Protein AF-0000000070210789 (afdb_homodimer)

Secondary structure (DSSP, 8-state):
------------------------B--PPPPHHHHHHHHHHHHHHHHHHHHHHTTTTTSTTSTT-GGGHHHHHHTTTBGGGSHHHHHTT-HHHHHHHHHHHHHHHHHHHHHHHHHHHHHS--S------PPPBHHHHHHHHHHHHHHHHHHHHHHHHHHHHT-B-TT--HHHHHHHHHHHHHHHHHHHHHHHHHHHHHHHHHHHHHHTS-------------/------------------------B--PPPPHHHHHHHHHHHHHHHHHHHHHHTTTTTSTTSTT-GGGHHHHHHTTTBGGGSHHHHHTT-HHHHHHHHHHHHHHHHHHHHHHHHHHHHHS--S------PPPBHHHHHHHHHHHHHHHHHHHHHHHHHHHHT-B-TT--HHHHHHHHHHHHHHHHHHHHHHHHHHHHHHHHHHHHHHTS---PPP-------

Structure (mmCIF, N/CA/C/O backbone):
data_AF-0000000070210789-model_v1
#
loop_
_entity.id
_entity.type
_entity.pdbx_description
1 polymer 'Uncharacterized protein'
#
loop_
_atom_site.group_PDB
_atom_site.id
_atom_site.type_symbol
_atom_site.label_atom_id
_atom_site.label_alt_id
_atom_site.label_comp_id
_atom_site.label_asym_id
_atom_site.label_entity_id
_atom_site.label_seq_id
_atom_site.pdbx_PDB_ins_code
_atom_site.Cartn_x
_atom_site.Cartn_y
_atom_site.Cartn_z
_atom_site.occupancy
_atom_site.B_iso_or_equiv
_atom_site.auth_seq_id
_atom_site.auth_comp_id
_atom_site.auth_asym_id
_atom_site.auth_atom_id
_atom_site.pdbx_PDB_model_num
ATOM 1 N N . MET A 1 1 ? -16.031 34.688 78.125 1 26.28 1 MET A N 1
ATOM 2 C CA . MET A 1 1 ? -16.797 34.406 76.938 1 26.28 1 MET A CA 1
ATOM 3 C C . MET A 1 1 ? -16.078 34.938 75.688 1 26.28 1 MET A C 1
ATOM 5 O O . MET A 1 1 ? -16.172 36.125 75.375 1 26.28 1 MET A O 1
ATOM 9 N N . SER A 1 2 ? -14.766 34.562 75.5 1 30.11 2 SER A N 1
ATOM 10 C CA . SER A 1 2 ? -13.828 35 74.438 1 30.11 2 SER A CA 1
ATOM 11 C C . SER A 1 2 ? -14.289 34.531 73.062 1 30.11 2 SER A C 1
ATOM 13 O O . SER A 1 2 ? -14.547 33.375 72.812 1 30.11 2 SER A O 1
ATOM 15 N N . ILE A 1 3 ? -15.039 35.406 72.375 1 31.52 3 ILE A N 1
ATOM 16 C CA . ILE A 1 3 ? -15.633 35.25 71.062 1 31.52 3 ILE A CA 1
ATOM 17 C C . ILE A 1 3 ? -14.539 35 70 1 31.52 3 ILE A C 1
ATOM 19 O O . ILE A 1 3 ? -13.648 35.844 69.812 1 31.52 3 ILE A O 1
ATOM 23 N N . CYS A 1 4 ? -14.055 33.75 69.812 1 31.08 4 CYS A N 1
ATOM 24 C CA . CYS A 1 4 ? -13.094 33.312 68.812 1 31.08 4 CYS A CA 1
ATOM 25 C C . CYS A 1 4 ? -13.57 33.656 67.375 1 31.08 4 CYS A C 1
ATOM 27 O O . CYS A 1 4 ? -14.656 33.25 67 1 31.08 4 CYS A O 1
ATOM 29 N N . ARG A 1 5 ? -13.281 34.906 66.875 1 30.78 5 ARG A N 1
ATOM 30 C CA . ARG A 1 5 ? -13.562 35.344 65.5 1 30.78 5 ARG A CA 1
ATOM 31 C C . ARG A 1 5 ? -12.938 34.406 64.5 1 30.78 5 ARG A C 1
ATOM 33 O O . ARG A 1 5 ? -11.711 34.219 64.5 1 30.78 5 ARG A O 1
ATOM 40 N N . THR A 1 6 ? -13.539 33.219 64.25 1 33.66 6 THR A N 1
ATOM 41 C CA . THR A 1 6 ? -13.094 32.281 63.219 1 33.66 6 THR A CA 1
ATOM 42 C C . THR A 1 6 ? -12.961 33.031 61.875 1 33.66 6 THR A C 1
ATOM 44 O O . THR A 1 6 ? -13.906 33.656 61.438 1 33.66 6 THR A O 1
ATOM 47 N N . THR A 1 7 ? -11.781 33.5 61.562 1 35.62 7 THR A N 1
ATOM 48 C CA . THR A 1 7 ? -11.469 34.125 60.281 1 35.62 7 THR A CA 1
ATOM 49 C C . THR A 1 7 ? -11.781 33.156 59.1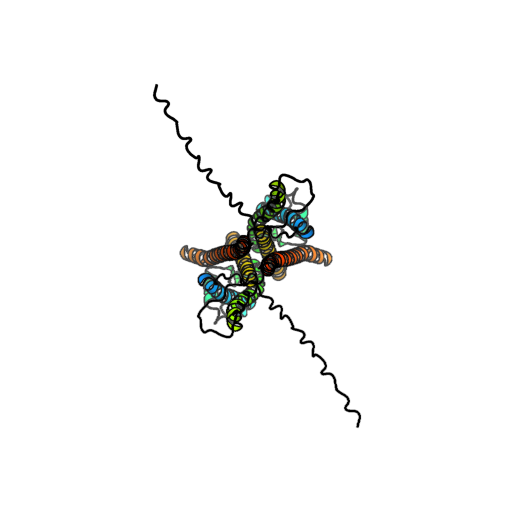25 1 35.62 7 THR A C 1
ATOM 51 O O . THR A 1 7 ? -11.43 31.984 59.188 1 35.62 7 THR A O 1
ATOM 54 N N . PRO A 1 8 ? -12.82 33.438 58.281 1 37.56 8 PRO A N 1
ATOM 55 C CA . PRO A 1 8 ? -13.234 32.594 57.156 1 37.56 8 PRO A CA 1
ATOM 56 C C . PRO A 1 8 ? -12.078 32.25 56.219 1 37.56 8 PRO A C 1
ATOM 58 O O . PRO A 1 8 ? -11.18 33.094 56.031 1 37.56 8 PRO A O 1
ATOM 61 N N . SER A 1 9 ? -11.57 31.016 56.25 1 36.25 9 SER A N 1
ATOM 62 C CA . SER A 1 9 ? -10.586 30.438 55.312 1 36.25 9 SER A CA 1
ATOM 63 C C . SER A 1 9 ? -10.945 30.75 53.875 1 36.25 9 SER A C 1
ATOM 65 O O . SER A 1 9 ? -12.102 30.594 53.469 1 36.25 9 SER A O 1
ATOM 67 N N . THR A 1 10 ? -10.297 31.719 53.281 1 35.22 10 THR A N 1
ATOM 68 C CA . THR A 1 10 ? -10.383 32.062 51.875 1 35.22 10 THR A CA 1
ATOM 69 C C . THR A 1 10 ? -10.172 30.828 51 1 35.22 10 THR A C 1
ATOM 71 O O . THR A 1 10 ? -9.109 30.203 51.031 1 35.22 10 THR A O 1
ATOM 74 N N . GLU A 1 11 ? -11.227 30 50.781 1 38.28 11 GLU A N 1
ATOM 75 C CA . GLU A 1 11 ? -11.188 28.938 49.781 1 38.28 11 GLU A CA 1
ATOM 76 C C . GLU A 1 11 ? -10.609 29.438 48.469 1 38.28 11 GLU A C 1
ATOM 78 O O . GLU A 1 11 ? -11.117 30.391 47.875 1 38.28 11 GLU A O 1
ATOM 83 N N . SER A 1 12 ? -9.305 29.297 48.281 1 35.22 12 SER A N 1
ATOM 84 C CA . SER A 1 12 ? -8.656 29.5 47 1 35.22 12 SER A CA 1
ATOM 85 C C . SER A 1 12 ? -9.359 28.719 45.906 1 35.22 12 SER A C 1
ATOM 87 O O . SER A 1 12 ? -9.453 27.5 45.969 1 35.22 12 SER A O 1
ATOM 89 N N . LYS A 1 13 ? -10.469 29.266 45.344 1 36.53 13 LYS A N 1
ATOM 90 C CA . LYS A 1 13 ? -11 28.688 44.125 1 36.53 13 LYS A CA 1
ATOM 91 C C . LYS A 1 13 ? -9.898 28.469 43.094 1 36.53 13 LYS A C 1
ATOM 93 O O . LYS A 1 13 ? -9.25 29.438 42.656 1 36.53 13 LYS A O 1
ATOM 98 N N . THR A 1 14 ? -9.18 27.328 43.25 1 36.38 14 THR A N 1
ATOM 99 C CA . THR A 1 14 ? -8.352 26.891 42.125 1 36.38 14 THR A CA 1
ATOM 100 C C . THR A 1 14 ? -9.164 26.859 40.844 1 36.38 14 THR A C 1
ATOM 102 O O . THR A 1 14 ? -10.148 26.125 40.75 1 36.38 14 THR A O 1
ATOM 105 N N . PHE A 1 15 ? -9.242 27.953 40.125 1 31.5 15 PHE A N 1
ATOM 106 C CA . PHE A 1 15 ? -9.758 27.938 38.75 1 31.5 15 PHE A CA 1
ATOM 107 C C . PHE A 1 15 ? -9.055 26.859 37.938 1 31.5 15 PHE A C 1
ATOM 109 O O . PHE A 1 15 ? -7.844 26.922 37.719 1 31.5 15 PHE A O 1
ATOM 116 N N . THR A 1 16 ? -9.562 25.656 38.062 1 32.69 16 THR A N 1
ATOM 117 C CA . THR A 1 16 ? -9.141 24.656 37.094 1 32.69 16 THR A CA 1
ATOM 118 C C . THR A 1 16 ? -9.289 25.188 35.688 1 32.69 16 THR A C 1
ATOM 120 O O . THR A 1 16 ? -10.398 25.516 35.25 1 32.69 16 THR A O 1
ATOM 123 N N . THR A 1 17 ? -8.336 25.906 35.188 1 32.84 17 THR A N 1
ATOM 124 C CA . THR A 1 17 ? -8.258 26.188 33.75 1 32.84 17 THR A CA 1
ATOM 125 C C . THR A 1 17 ? -8.414 24.906 32.938 1 32.84 17 THR A C 1
ATOM 127 O O . THR A 1 17 ? -7.59 24 33.031 1 32.84 17 THR A O 1
ATOM 130 N N . CYS A 1 18 ? -9.641 24.453 32.844 1 30.42 18 CYS A N 1
ATOM 131 C CA . CYS A 1 18 ? -9.852 23.406 31.828 1 30.42 18 CYS A CA 1
ATOM 132 C C . CYS A 1 18 ? -9.211 23.797 30.5 1 30.42 18 CYS A C 1
ATOM 134 O O . CYS A 1 18 ? -9.609 24.797 29.891 1 30.42 18 CYS A O 1
ATOM 136 N N . SER A 1 19 ? -7.922 23.656 30.391 1 32.22 19 SER A N 1
ATOM 137 C CA . SER A 1 19 ? -7.344 23.703 29.047 1 32.22 19 SER A CA 1
ATOM 138 C C . SER A 1 19 ? -8.109 22.812 28.094 1 32.22 19 SER A C 1
ATOM 140 O O . SER A 1 19 ? -8.031 21.578 28.172 1 32.22 19 SER A O 1
ATOM 142 N N . SER A 1 20 ? -9.406 23.047 27.859 1 31.5 20 SER A N 1
ATOM 143 C CA . SER A 1 20 ? -10.047 22.359 26.75 1 31.5 20 SER A CA 1
ATOM 144 C C . SER A 1 20 ? -9.094 22.234 25.562 1 31.5 20 SER A C 1
ATOM 146 O O . SER A 1 20 ? -8.523 23.219 25.109 1 31.5 20 SER A O 1
ATOM 148 N N . SER A 1 21 ? -8.352 21.156 25.469 1 35.38 21 SER A N 1
ATOM 149 C CA . SER A 1 21 ? -7.621 20.766 24.266 1 35.38 21 SER A CA 1
ATOM 150 C C . SER A 1 21 ? -8.398 21.125 23.016 1 35.38 21 SER A C 1
ATOM 152 O O . SER A 1 21 ? -9.438 20.516 22.719 1 35.38 21 SER A O 1
ATOM 154 N N . LEU A 1 22 ? -8.625 22.344 22.734 1 32.62 22 LEU A N 1
ATOM 155 C CA . LEU A 1 22 ? -9.219 22.75 21.469 1 32.62 22 LEU A CA 1
ATOM 156 C C . LEU A 1 22 ? -8.516 22.078 20.297 1 32.62 22 LEU A C 1
ATOM 158 O O . LEU A 1 22 ? -7.371 22.422 19.969 1 32.62 22 LEU A O 1
ATOM 162 N N . THR A 1 23 ? -8.664 20.781 20.125 1 39.5 23 THR A N 1
ATOM 163 C CA . THR A 1 23 ? -8.352 20.109 18.875 1 39.5 23 THR A CA 1
ATOM 164 C C . THR A 1 23 ? -8.672 21 17.672 1 39.5 23 THR A C 1
ATOM 166 O O . THR A 1 23 ? -9.781 21.516 17.562 1 39.5 23 THR A O 1
ATOM 169 N N . MET A 1 24 ? -7.715 21.859 17.328 1 41.59 24 MET A N 1
ATOM 170 C CA . MET A 1 24 ? -7.91 22.672 16.141 1 41.59 24 MET A CA 1
ATOM 171 C C . MET A 1 24 ? -8.609 21.859 15.047 1 41.59 24 MET A C 1
ATOM 173 O O . MET A 1 24 ? -8.109 20.828 14.617 1 41.59 24 MET A O 1
ATOM 177 N N . VAL A 1 25 ? -9.93 21.781 15.031 1 46.84 25 VAL A N 1
ATOM 178 C CA . VAL A 1 25 ? -10.867 21.297 14.031 1 46.84 25 VAL A CA 1
ATOM 179 C C . VAL A 1 25 ? -10.664 22.047 12.719 1 46.84 25 VAL A C 1
ATOM 181 O O . VAL A 1 25 ? -10.742 23.281 12.68 1 46.84 25 VAL A O 1
ATOM 184 N N . LEU A 1 26 ? -9.57 21.625 11.891 1 53.78 26 LEU A N 1
ATOM 185 C CA . LEU A 1 26 ? -9.617 22.125 10.516 1 53.78 26 LEU A CA 1
ATOM 186 C C . LEU A 1 26 ? -11.055 22.125 9.992 1 53.78 26 LEU A C 1
ATOM 188 O O . LEU A 1 26 ? -11.766 21.125 10.094 1 53.78 26 LEU A O 1
ATOM 192 N N . THR A 1 27 ? -11.656 23.203 10.062 1 54.81 27 THR A N 1
ATOM 193 C CA . THR A 1 27 ? -13.055 23.359 9.695 1 54.81 27 THR A CA 1
ATOM 194 C C . THR A 1 27 ? -13.266 23 8.227 1 54.81 27 THR A C 1
ATOM 196 O O . THR A 1 27 ? -13.211 23.859 7.352 1 54.81 27 THR A O 1
ATOM 199 N N . HIS A 1 28 ? -12.781 21.875 7.789 1 64.12 28 HIS A N 1
ATOM 200 C CA . HIS A 1 28 ? -13.203 21.453 6.461 1 64.12 28 HIS A CA 1
ATOM 201 C C . HIS A 1 28 ? -14.312 20.406 6.547 1 64.12 28 HIS A C 1
ATOM 203 O O . HIS A 1 28 ? -14.227 19.469 7.355 1 64.12 28 HIS A O 1
ATOM 209 N N . ASP A 1 29 ? -15.391 20.766 5.961 1 67.38 29 ASP A N 1
ATOM 210 C CA . ASP A 1 29 ? -16.484 19.812 5.875 1 67.38 29 ASP A CA 1
ATOM 211 C C . ASP A 1 29 ? -16.078 18.562 5.094 1 67.38 29 ASP A C 1
ATOM 213 O O . ASP A 1 29 ? -15.461 18.656 4.035 1 67.38 29 ASP A O 1
ATOM 217 N N . PRO A 1 30 ? -16.375 17.484 5.781 1 76.5 30 PRO A N 1
ATOM 218 C CA . PRO A 1 30 ? -16.109 16.266 5.02 1 76.5 30 PRO A CA 1
ATOM 219 C C . PRO A 1 30 ? -16.891 16.203 3.713 1 76.5 30 PRO A C 1
ATOM 221 O O . PRO A 1 30 ? -18.078 16.5 3.688 1 76.5 30 PRO A O 1
ATOM 224 N N . ARG A 1 31 ? -16.234 15.953 2.678 1 86.12 31 ARG A N 1
ATOM 225 C CA . ARG A 1 31 ? -16.859 15.82 1.368 1 86.12 31 ARG A CA 1
ATOM 226 C C . ARG A 1 31 ? -17.719 14.57 1.298 1 86.12 31 ARG A C 1
ATOM 228 O O . ARG A 1 31 ? -17.281 13.484 1.685 1 86.12 31 ARG A O 1
ATOM 235 N N . LEU A 1 32 ? -18.906 14.742 0.771 1 88.81 32 LEU A N 1
ATOM 236 C CA . LEU A 1 32 ? -19.875 13.656 0.691 1 88.81 32 LEU A CA 1
ATOM 237 C C . LEU A 1 32 ? -19.344 12.523 -0.185 1 88.81 32 LEU A C 1
ATOM 239 O O . LEU A 1 32 ? -19.531 11.352 0.14 1 88.81 32 LEU A O 1
ATOM 243 N N . GLU A 1 33 ? -18.734 12.797 -1.29 1 93.5 33 GLU A N 1
ATOM 244 C CA . GLU A 1 33 ? -18.25 11.781 -2.223 1 93.5 33 GLU A CA 1
ATOM 245 C C . GLU A 1 33 ? -17.172 10.922 -1.583 1 93.5 33 GLU A C 1
ATOM 247 O O . GLU A 1 33 ? -17.078 9.719 -1.863 1 93.5 33 GLU A O 1
ATOM 252 N N . ILE A 1 34 ? -16.438 11.547 -0.729 1 94.19 34 ILE A N 1
ATOM 253 C CA . ILE A 1 34 ? -15.383 10.797 -0.057 1 94.19 34 ILE A CA 1
ATOM 254 C C . ILE A 1 34 ? -15.984 9.93 1.043 1 94.19 34 ILE A C 1
ATOM 256 O O . ILE A 1 34 ? -15.586 8.773 1.216 1 94.19 34 ILE A O 1
ATOM 260 N N . THR A 1 35 ? -16.922 10.484 1.73 1 92.81 35 THR A N 1
ATOM 261 C CA . THR A 1 35 ? -17.594 9.695 2.756 1 92.81 35 THR A CA 1
ATOM 262 C C . THR A 1 35 ? -18.312 8.492 2.137 1 92.81 35 THR A C 1
ATOM 264 O O . THR A 1 35 ? -18.219 7.379 2.654 1 92.81 35 THR A O 1
ATOM 267 N N . MET A 1 36 ? -18.938 8.688 1.057 1 94.69 36 MET A N 1
ATOM 268 C CA . MET A 1 36 ? -19.609 7.586 0.367 1 94.69 36 MET A CA 1
ATOM 269 C C . MET A 1 36 ? -18.609 6.551 -0.112 1 94.69 36 MET A C 1
ATOM 271 O O . MET A 1 36 ? -18.875 5.348 -0.087 1 94.69 36 MET A O 1
ATOM 275 N N . TRP A 1 37 ? -17.531 7.027 -0.544 1 95.31 37 TRP A N 1
ATOM 276 C CA . TRP A 1 37 ? -16.469 6.113 -0.969 1 95.31 37 TRP A CA 1
ATOM 277 C C . TRP A 1 37 ? -15.977 5.266 0.201 1 95.31 37 TRP A C 1
ATOM 279 O O . TRP A 1 37 ? -15.727 4.066 0.046 1 95.31 37 TRP A O 1
ATOM 289 N N . PHE A 1 38 ? -15.859 5.855 1.344 1 96.31 38 PHE A N 1
ATOM 290 C CA . PHE A 1 38 ? -15.422 5.117 2.523 1 96.31 38 PHE A CA 1
ATOM 291 C C . PHE A 1 38 ? -16.438 4.043 2.893 1 96.31 38 PHE A C 1
ATOM 293 O O . PHE A 1 38 ? -16.062 2.93 3.262 1 96.31 38 PHE A O 1
ATOM 300 N N . ILE A 1 39 ? -17.656 4.371 2.791 1 95.94 39 ILE A N 1
ATOM 301 C CA . ILE A 1 39 ? -18.703 3.404 3.102 1 95.94 39 ILE A CA 1
ATOM 302 C C . ILE A 1 39 ? -18.656 2.254 2.096 1 95.94 39 ILE A C 1
ATOM 304 O O . ILE A 1 39 ? -18.625 1.084 2.484 1 95.94 39 ILE A O 1
ATOM 308 N N . TRP A 1 40 ? -18.594 2.639 0.873 1 95.81 40 TRP A N 1
ATOM 309 C CA . TRP A 1 40 ? -18.516 1.638 -0.185 1 95.81 40 TRP A CA 1
ATOM 310 C C . TRP A 1 40 ? -17.266 0.778 -0.03 1 95.81 40 TRP A C 1
ATOM 312 O O . TRP A 1 40 ? -17.328 -0.447 -0.163 1 95.81 40 TRP A O 1
ATOM 322 N N . ASN A 1 41 ? -16.203 1.398 0.189 1 95.69 41 ASN A N 1
ATOM 323 C CA . ASN A 1 41 ? -14.93 0.696 0.356 1 95.69 41 ASN A CA 1
ATOM 324 C C . ASN A 1 41 ? -14.977 -0.268 1.538 1 95.69 41 ASN A C 1
ATOM 326 O O . ASN A 1 41 ? -14.516 -1.408 1.432 1 95.69 41 ASN A O 1
ATOM 330 N N . PHE A 1 42 ? -15.555 0.162 2.619 1 97 42 PHE A N 1
ATOM 331 C CA . PHE A 1 42 ? -15.656 -0.682 3.803 1 97 42 PHE A CA 1
ATOM 332 C C . PHE A 1 42 ? -16.469 -1.941 3.502 1 97 42 PHE A C 1
ATOM 334 O O . PHE A 1 42 ? -16.047 -3.049 3.84 1 97 42 PHE A O 1
ATOM 341 N N . ILE A 1 43 ? -17.531 -1.823 2.816 1 95.88 43 ILE A N 1
ATOM 342 C CA . ILE A 1 43 ? -18.406 -2.951 2.506 1 95.88 43 ILE A CA 1
ATOM 343 C C . ILE A 1 43 ? -17.703 -3.891 1.526 1 95.88 43 ILE A C 1
ATOM 345 O O . ILE A 1 43 ? -17.672 -5.102 1.744 1 95.88 43 ILE A O 1
ATOM 349 N N . SER A 1 44 ? -17.125 -3.352 0.521 1 94.94 44 SER A N 1
ATOM 350 C CA . SER A 1 44 ? -16.516 -4.145 -0.545 1 94.94 44 SER A CA 1
ATOM 351 C C . SER A 1 44 ? -15.289 -4.902 -0.044 1 94.94 44 SER A C 1
ATOM 353 O O . SER A 1 44 ? -15.117 -6.086 -0.345 1 94.94 44 SER A O 1
ATOM 355 N N . ILE A 1 45 ? -14.492 -4.27 0.749 1 95.12 45 ILE A N 1
ATOM 356 C CA . ILE A 1 45 ? -13.258 -4.906 1.198 1 95.12 45 ILE A CA 1
ATOM 357 C C . ILE A 1 45 ? -13.586 -6.035 2.174 1 95.12 45 ILE A C 1
ATOM 359 O O . ILE A 1 45 ? -12.945 -7.086 2.158 1 95.12 45 ILE A O 1
ATOM 363 N N . ASN A 1 46 ? -14.578 -5.836 3.01 1 96.25 46 ASN A N 1
ATOM 364 C CA . ASN A 1 46 ? -14.984 -6.906 3.916 1 96.25 46 ASN A CA 1
ATOM 365 C C . ASN A 1 46 ? -15.586 -8.086 3.158 1 96.25 46 ASN A C 1
ATOM 367 O O . ASN A 1 46 ? -15.297 -9.242 3.475 1 96.25 46 ASN A O 1
ATOM 371 N N . TYR A 1 47 ? -16.391 -7.758 2.207 1 95.75 47 TYR A N 1
ATOM 372 C CA . TYR A 1 47 ? -16.984 -8.797 1.381 1 95.75 47 TYR A CA 1
ATOM 373 C C . TYR A 1 47 ? -15.914 -9.641 0.705 1 95.75 47 TYR A C 1
ATOM 375 O O . TYR A 1 47 ? -15.977 -10.875 0.744 1 95.75 47 TYR A O 1
ATOM 383 N N . ASP A 1 48 ? -14.93 -9.031 0.2 1 94.25 48 ASP A N 1
ATOM 384 C CA . ASP A 1 48 ? -13.82 -9.703 -0.461 1 94.25 48 ASP A CA 1
ATOM 385 C C . ASP A 1 48 ? -12.984 -10.5 0.542 1 94.25 48 ASP A C 1
ATOM 387 O O . ASP A 1 48 ? -12.57 -11.625 0.258 1 94.25 48 ASP A O 1
ATOM 391 N N . MET A 1 49 ? -12.727 -9.859 1.593 1 94.75 49 MET A N 1
ATOM 392 C CA . MET A 1 49 ? -11.898 -10.477 2.621 1 94.75 49 MET A CA 1
ATOM 393 C C . MET A 1 49 ? -12.539 -11.75 3.148 1 94.75 49 MET A C 1
ATOM 395 O O . MET A 1 49 ? -11.859 -12.773 3.305 1 94.75 49 MET A O 1
ATOM 399 N N . TYR A 1 50 ? -13.82 -11.812 3.357 1 95.12 50 TYR A N 1
ATOM 400 C CA . TYR A 1 50 ? -14.508 -13 3.848 1 95.12 50 TYR A CA 1
ATOM 401 C C . TYR A 1 50 ? -14.531 -14.094 2.785 1 95.12 50 TYR A C 1
ATOM 403 O O . TYR A 1 50 ? -14.312 -15.266 3.086 1 95.12 50 TYR A O 1
ATOM 411 N N . TYR A 1 51 ? -14.797 -13.672 1.587 1 95.88 51 TYR A N 1
ATOM 412 C CA . TYR A 1 51 ? -14.805 -14.648 0.503 1 95.88 51 TYR A CA 1
ATOM 413 C C . TYR A 1 51 ? -13.461 -15.359 0.399 1 95.88 51 TYR A C 1
ATOM 415 O O . TYR A 1 51 ? -13.406 -16.578 0.32 1 95.88 51 TYR A O 1
ATOM 423 N N . THR A 1 52 ? -12.398 -14.562 0.442 1 93 52 THR A N 1
ATOM 424 C CA . THR A 1 52 ? -11.062 -15.094 0.203 1 93 52 THR A CA 1
ATOM 425 C C . THR A 1 52 ? -10.578 -15.906 1.403 1 93 52 THR A C 1
ATOM 427 O O . THR A 1 52 ? -9.945 -16.953 1.239 1 93 52 THR A O 1
ATOM 430 N N . ASN A 1 53 ? -10.875 -15.516 2.625 1 92.38 53 ASN A N 1
ATOM 431 C CA . ASN A 1 53 ? -10.391 -16.188 3.82 1 92.38 53 ASN A CA 1
ATOM 432 C C . ASN A 1 53 ? -11.172 -17.469 4.098 1 92.38 53 ASN A C 1
ATOM 434 O O . ASN A 1 53 ? -10.695 -18.359 4.809 1 92.38 53 ASN A O 1
ATOM 438 N N . LEU A 1 54 ? -12.297 -17.641 3.547 1 94.5 54 LEU A N 1
ATOM 439 C CA . LEU A 1 54 ? -13.133 -18.797 3.809 1 94.5 54 LEU A CA 1
ATOM 440 C C . LEU A 1 54 ? -12.961 -19.859 2.715 1 94.5 54 LEU A C 1
ATOM 442 O O . LEU A 1 54 ? -13.594 -20.906 2.754 1 94.5 54 LEU A O 1
ATOM 446 N N . ARG A 1 55 ? -12.172 -19.578 1.844 1 91.94 55 ARG A N 1
ATOM 4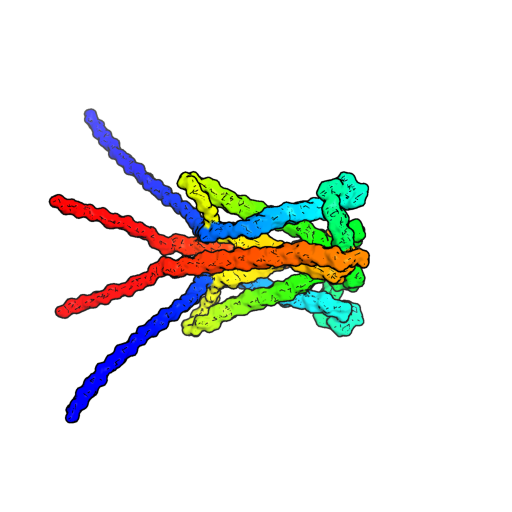47 C CA . ARG A 1 55 ? -11.898 -20.594 0.834 1 91.94 55 ARG A CA 1
ATOM 448 C C . ARG A 1 55 ? -11.312 -21.859 1.47 1 91.94 55 ARG A C 1
ATOM 450 O O . ARG A 1 55 ? -10.562 -21.766 2.447 1 91.94 55 ARG A O 1
ATOM 457 N N . PRO A 1 56 ? -11.602 -23.031 1.07 1 93 56 PRO A N 1
ATOM 458 C CA . PRO A 1 56 ? -12.391 -23.344 -0.126 1 93 56 PRO A CA 1
ATOM 459 C C . PRO A 1 56 ? -13.891 -23.375 0.151 1 93 56 PRO A C 1
ATOM 461 O O . PRO A 1 56 ? -14.688 -23.578 -0.77 1 93 56 PRO A O 1
ATOM 464 N N . HIS A 1 57 ? -14.352 -23.125 1.317 1 95.25 57 HIS A N 1
ATOM 465 C CA . HIS A 1 57 ? -15.75 -23.281 1.693 1 95.25 57 HIS A CA 1
ATOM 466 C C . HIS A 1 57 ? -16.625 -22.234 0.996 1 95.25 57 HIS A C 1
ATOM 468 O O . HIS A 1 57 ? -17.828 -22.438 0.845 1 95.25 57 HIS A O 1
ATOM 474 N N . SER A 1 58 ? -16.031 -21.109 0.537 1 95.38 58 SER A N 1
ATOM 475 C CA . SER A 1 58 ? -16.797 -20.047 -0.121 1 95.38 58 SER A CA 1
ATOM 476 C C . SER A 1 58 ? -16.828 -20.25 -1.634 1 95.38 58 SER A C 1
ATOM 478 O O . SER A 1 58 ? -17.562 -19.562 -2.342 1 95.38 58 SER A O 1
ATOM 480 N N . LEU A 1 59 ? -16.094 -21.188 -2.135 1 95.56 59 LEU A N 1
ATOM 481 C CA . LEU A 1 59 ? -16.016 -21.438 -3.568 1 95.56 59 LEU A CA 1
ATOM 482 C C . LEU A 1 59 ? -17.281 -22.141 -4.059 1 95.56 59 LEU A C 1
ATOM 484 O O . LEU A 1 59 ? -18.047 -22.672 -3.26 1 95.56 59 LEU A O 1
ATOM 488 N N . PRO A 1 60 ? -17.453 -22.078 -5.375 1 93.06 60 PRO A N 1
ATOM 489 C CA . PRO A 1 60 ? -18.625 -22.766 -5.914 1 93.06 60 PRO A CA 1
ATOM 490 C C . PRO A 1 60 ? -18.656 -24.25 -5.574 1 93.06 60 PRO A C 1
ATOM 492 O O . PRO A 1 60 ? -17.625 -24.922 -5.684 1 93.06 60 PRO A O 1
ATOM 495 N N . GLY A 1 61 ? -19.844 -24.703 -5.176 1 92.75 61 GLY A N 1
ATOM 496 C CA . GLY A 1 61 ? -19.984 -26.125 -4.883 1 92.75 61 GLY A CA 1
ATOM 497 C C . GLY A 1 61 ? -19.797 -26.438 -3.412 1 92.75 61 GLY A C 1
ATOM 498 O O . GLY A 1 61 ? -20.047 -27.578 -2.986 1 92.75 61 GLY A O 1
ATOM 499 N N . HIS A 1 62 ? -19.375 -25.422 -2.613 1 94.5 62 HIS A N 1
ATOM 500 C CA . HIS A 1 62 ? -19.125 -25.672 -1.199 1 94.5 62 HIS A CA 1
ATOM 501 C C . HIS A 1 62 ? -20.219 -25.062 -0.328 1 94.5 62 HIS A C 1
ATOM 503 O O . HIS A 1 62 ? -21.047 -24.297 -0.816 1 94.5 62 HIS A O 1
ATOM 509 N N . LYS A 1 63 ? -20.266 -25.375 0.924 1 92.88 63 LYS A N 1
ATOM 510 C CA . LYS A 1 63 ? -21.344 -25.141 1.866 1 92.88 63 LYS A CA 1
ATOM 511 C C . LYS A 1 63 ? -21.594 -23.641 2.045 1 92.88 63 LYS A C 1
ATOM 513 O O . LYS A 1 63 ? -22.734 -23.203 2.182 1 92.88 63 LYS A O 1
ATOM 518 N N . TRP A 1 64 ? -20.562 -22.75 2.055 1 95 64 TRP A N 1
ATOM 519 C CA . TRP A 1 64 ? -20.719 -21.344 2.389 1 95 64 TRP A CA 1
ATOM 520 C C . TRP A 1 64 ? -20.672 -20.484 1.132 1 95 64 TRP A C 1
ATOM 522 O O . TRP A 1 64 ? -20.469 -19.266 1.212 1 95 64 TRP A O 1
ATOM 532 N N . HIS A 1 65 ? -20.953 -21.031 -0.017 1 95 65 HIS A N 1
ATOM 533 C CA . HIS A 1 65 ? -20.875 -20.297 -1.28 1 95 65 HIS A CA 1
ATOM 534 C C . HIS A 1 65 ? -22.078 -19.391 -1.472 1 95 65 HIS A C 1
ATOM 536 O O . HIS A 1 65 ? -21.984 -18.359 -2.143 1 95 65 HIS A O 1
ATOM 542 N N . ALA A 1 66 ? -23.172 -19.641 -0.943 1 94.25 66 ALA A N 1
ATOM 543 C CA . ALA A 1 66 ? -24.453 -19 -1.231 1 94.25 66 ALA A CA 1
ATOM 544 C C . ALA A 1 66 ? -24.344 -17.484 -1.087 1 94.25 66 ALA A C 1
ATOM 546 O O . ALA A 1 66 ? -24.719 -16.734 -2.002 1 94.25 66 ALA A O 1
ATOM 547 N N . PRO A 1 67 ? -23.781 -16.969 0.005 1 95.25 67 PRO A N 1
ATOM 548 C CA . PRO A 1 67 ? -23.719 -15.516 0.144 1 95.25 67 PRO A CA 1
ATOM 549 C C . PRO A 1 67 ? -22.672 -14.883 -0.782 1 95.25 67 PRO A C 1
ATOM 551 O O . PRO A 1 67 ? -22.688 -13.672 -0.987 1 95.25 67 PRO A O 1
ATOM 554 N N . PHE A 1 68 ? -21.859 -15.711 -1.393 1 96.69 68 PHE A N 1
ATOM 555 C CA . PHE A 1 68 ? -20.75 -15.18 -2.17 1 96.69 68 PHE A CA 1
ATOM 556 C C . PHE A 1 68 ? -20.938 -15.469 -3.654 1 96.69 68 PHE A C 1
ATOM 558 O O . PHE A 1 68 ? -19.969 -15.445 -4.422 1 96.69 68 PHE A O 1
ATOM 565 N N . LYS A 1 69 ? -22.141 -15.672 -4.113 1 94.81 69 LYS A N 1
ATOM 566 C CA . LYS A 1 69 ? -22.453 -15.992 -5.504 1 94.81 69 LYS A CA 1
ATOM 567 C C . LYS A 1 69 ? -21.938 -14.914 -6.445 1 94.81 69 LYS A C 1
ATOM 569 O O . LYS A 1 69 ? -21.391 -15.219 -7.508 1 94.81 69 LYS A O 1
ATOM 574 N N . PRO A 1 70 ? -22.047 -13.641 -6.086 1 93.56 70 PRO A N 1
ATOM 575 C CA . PRO A 1 70 ? -21.516 -12.617 -6.988 1 93.56 70 PRO A CA 1
ATOM 576 C C . PRO A 1 70 ? -20 -12.758 -7.219 1 93.56 70 PRO A C 1
ATOM 578 O O . PRO A 1 70 ? -19.531 -12.57 -8.336 1 93.56 70 PRO A O 1
ATOM 581 N N . LEU A 1 71 ? -19.297 -13.133 -6.195 1 93.25 71 LEU A N 1
ATOM 582 C CA . LEU A 1 71 ? -17.844 -13.289 -6.34 1 93.25 71 LEU A CA 1
ATOM 583 C C . LEU A 1 71 ? -17.5 -14.586 -7.055 1 93.25 71 LEU A C 1
ATOM 585 O O . LEU A 1 71 ? -16.484 -14.68 -7.742 1 93.25 71 LEU A O 1
ATOM 589 N N . GLY A 1 72 ? -18.422 -15.492 -6.883 1 89.69 72 GLY A N 1
ATOM 590 C CA . GLY A 1 72 ? -18.281 -16.688 -7.691 1 89.69 72 GLY A CA 1
ATOM 591 C C . GLY A 1 72 ? -18.406 -16.422 -9.18 1 89.69 72 GLY A C 1
ATOM 592 O O . GLY A 1 72 ? -17.656 -17 -9.984 1 89.69 72 GLY A O 1
ATOM 593 N N . GLN A 1 73 ? -19.328 -15.57 -9.508 1 88.19 73 GLN A N 1
ATOM 594 C CA . GLN A 1 73 ? -19.5 -15.18 -10.898 1 88.19 73 GLN A CA 1
ATOM 595 C C . GLN A 1 73 ? -18.328 -14.305 -11.367 1 88.19 73 GLN A C 1
ATOM 597 O O . GLN A 1 73 ? -17.875 -14.43 -12.508 1 88.19 73 GLN A O 1
ATOM 602 N N . TRP A 1 74 ? -17.859 -13.484 -10.445 1 91.19 74 TRP A N 1
ATOM 603 C CA . TRP A 1 74 ? -16.719 -12.625 -10.742 1 91.19 74 TRP A CA 1
ATOM 604 C C . TRP A 1 74 ? -15.469 -13.445 -11.047 1 91.19 74 TRP A C 1
ATOM 606 O O . TRP A 1 74 ? -14.648 -13.055 -11.875 1 91.19 74 TRP A O 1
ATOM 616 N N . ALA A 1 75 ? -15.391 -14.609 -10.539 1 90.75 75 ALA A N 1
ATOM 617 C CA . ALA A 1 75 ? -14.242 -15.492 -10.719 1 90.75 75 ALA A CA 1
ATOM 618 C C . ALA A 1 75 ? -14.133 -15.961 -12.172 1 90.75 75 ALA A C 1
ATOM 620 O O . ALA A 1 75 ? -13.07 -16.391 -12.609 1 90.75 75 ALA A O 1
ATOM 621 N N . ALA A 1 76 ? -15.227 -15.867 -12.891 1 87.06 76 ALA A N 1
ATOM 622 C CA . ALA A 1 76 ? -15.203 -16.219 -14.305 1 87.06 76 ALA A CA 1
ATOM 623 C C . ALA A 1 76 ? -14.461 -15.172 -15.125 1 87.06 76 ALA A C 1
ATOM 625 O O . ALA A 1 76 ? -13.938 -15.469 -16.203 1 87.06 76 ALA A O 1
ATOM 626 N N . ILE A 1 77 ? -14.453 -14 -14.578 1 87.25 77 ILE A N 1
ATOM 627 C CA . ILE A 1 77 ? -13.742 -12.906 -15.234 1 87.25 77 ILE A CA 1
ATOM 628 C C . ILE A 1 77 ? -12.328 -12.797 -14.68 1 87.25 77 ILE A C 1
ATOM 630 O O . ILE A 1 77 ? -11.352 -12.797 -15.43 1 87.25 77 ILE A O 1
ATOM 634 N N . ASP A 1 78 ? -12.266 -12.742 -13.391 1 90.06 78 ASP A N 1
ATOM 635 C CA . ASP A 1 78 ? -11 -12.664 -12.664 1 90.06 78 ASP A CA 1
ATOM 636 C C . ASP A 1 78 ? -10.656 -14 -12.016 1 90.06 78 ASP A C 1
ATOM 638 O O . ASP A 1 78 ? -11.109 -14.297 -10.906 1 90.06 78 ASP A O 1
ATOM 642 N N . ASN A 1 79 ? -9.766 -14.672 -12.617 1 89.62 79 ASN A N 1
ATOM 643 C CA . ASN A 1 79 ? -9.461 -16.047 -12.211 1 89.62 79 ASN A CA 1
ATOM 644 C C . ASN A 1 79 ? -8.727 -16.078 -10.875 1 89.62 79 ASN A C 1
ATOM 646 O O . ASN A 1 79 ? -8.609 -17.141 -10.258 1 89.62 79 ASN A O 1
ATOM 650 N N . LEU A 1 80 ? -8.258 -14.938 -10.422 1 89.25 80 LEU A N 1
ATOM 651 C CA . LEU A 1 80 ? -7.59 -14.898 -9.125 1 89.25 80 LEU A CA 1
ATOM 652 C C . LEU A 1 80 ? -8.562 -15.242 -8.008 1 89.25 80 LEU A C 1
ATOM 654 O O . LEU A 1 80 ? -8.156 -15.719 -6.945 1 89.25 80 LEU A O 1
ATOM 658 N N . TYR A 1 81 ? -9.844 -15.062 -8.305 1 91.06 81 TYR A N 1
ATOM 659 C CA . TYR A 1 81 ? -10.867 -15.344 -7.309 1 91.06 81 TYR A CA 1
ATOM 660 C C . TYR A 1 81 ? -11.375 -16.781 -7.43 1 91.06 81 TYR A C 1
ATOM 662 O O . TYR A 1 81 ? -12.164 -17.234 -6.605 1 91.06 81 TYR A O 1
ATOM 670 N N . GLY A 1 82 ? -10.852 -17.469 -8.344 1 90.06 82 GLY A N 1
ATOM 671 C CA . GLY A 1 82 ? -11.367 -18.797 -8.625 1 90.06 82 GLY A CA 1
ATOM 672 C C . GLY A 1 82 ? -10.602 -19.906 -7.93 1 90.06 82 GLY A C 1
ATOM 673 O O . GLY A 1 82 ? -9.641 -19.641 -7.199 1 90.06 82 GLY A O 1
ATOM 674 N N . GLU A 1 83 ? -11.023 -21.125 -8.227 1 90.25 83 GLU A N 1
ATOM 675 C CA . GLU A 1 83 ? -10.477 -22.312 -7.586 1 90.25 83 GLU A CA 1
ATOM 676 C C . GLU A 1 83 ? -9.039 -22.578 -8.039 1 90.25 83 GLU A C 1
ATOM 678 O O . GLU A 1 83 ? -8.195 -22.984 -7.242 1 90.25 83 GLU A O 1
ATOM 683 N N . ARG A 1 84 ? -8.742 -22.328 -9.266 1 86.69 84 ARG A N 1
ATOM 684 C CA . ARG A 1 84 ? -7.402 -22.578 -9.781 1 86.69 84 ARG A CA 1
ATOM 685 C C . ARG A 1 84 ? -6.363 -21.734 -9.055 1 86.69 84 ARG A C 1
ATOM 687 O O . ARG A 1 84 ? -5.297 -22.234 -8.688 1 86.69 84 ARG A O 1
ATOM 694 N N . ALA A 1 85 ? -6.727 -20.531 -8.875 1 87.25 85 ALA A N 1
ATOM 695 C CA . ALA A 1 85 ? -5.801 -19.641 -8.172 1 87.25 85 ALA A CA 1
ATOM 696 C C . ALA A 1 85 ? -5.613 -20.094 -6.727 1 87.25 85 ALA A C 1
ATOM 698 O O . ALA A 1 85 ? -4.52 -19.969 -6.172 1 87.25 85 ALA A O 1
ATOM 699 N N . TRP A 1 86 ? -6.633 -20.594 -6.148 1 87.69 86 TRP A N 1
ATOM 700 C CA . TRP A 1 86 ? -6.555 -21.094 -4.781 1 87.69 86 TRP A CA 1
ATOM 701 C C . TRP A 1 86 ? -5.664 -22.328 -4.699 1 87.69 86 TRP A C 1
ATOM 703 O O . TRP A 1 86 ? -4.82 -22.422 -3.803 1 87.69 86 TRP A O 1
ATOM 713 N N . ILE A 1 87 ? -5.766 -23.188 -5.645 1 86.88 87 ILE A N 1
ATOM 714 C CA . ILE A 1 87 ? -4.988 -24.422 -5.664 1 86.88 87 ILE A CA 1
ATOM 715 C C . ILE A 1 87 ? -3.518 -24.109 -5.914 1 86.88 87 ILE A C 1
ATOM 717 O O . ILE A 1 87 ? -2.631 -24.719 -5.316 1 86.88 87 ILE A O 1
ATOM 721 N N . GLU A 1 88 ? -3.279 -23.078 -6.723 1 83.75 88 GLU A N 1
ATOM 722 C CA . GLU A 1 88 ? -1.913 -22.719 -7.094 1 83.75 88 GLU A CA 1
ATOM 723 C C . GLU A 1 88 ? -1.28 -21.812 -6.051 1 83.75 88 GLU A C 1
ATOM 725 O O . GLU A 1 88 ? -0.116 -21.422 -6.176 1 83.75 88 GLU A O 1
ATOM 730 N N . ASN A 1 89 ? -2.08 -21.469 -5.016 1 82 89 ASN A N 1
ATOM 731 C CA . ASN A 1 89 ? -1.609 -20.609 -3.936 1 82 89 ASN A CA 1
ATOM 732 C C . ASN A 1 89 ? -1.111 -19.266 -4.469 1 82 89 ASN A C 1
ATOM 734 O O . ASN A 1 89 ? 0.01 -18.859 -4.168 1 82 89 ASN A O 1
ATOM 738 N N . ASP A 1 90 ? -2.031 -18.703 -5.203 1 83.75 90 ASP A N 1
ATOM 739 C CA . ASP A 1 90 ? -1.669 -17.391 -5.719 1 83.75 90 ASP A CA 1
ATOM 740 C C . ASP A 1 90 ? -1.358 -16.422 -4.582 1 83.75 90 ASP A C 1
ATOM 742 O O . ASP A 1 90 ? -2.02 -16.438 -3.541 1 83.75 90 ASP A O 1
ATOM 746 N N . THR A 1 91 ? -0.453 -15.492 -4.828 1 86.81 91 THR A N 1
ATOM 747 C CA . THR A 1 91 ? 0.111 -14.75 -3.709 1 86.81 91 THR A CA 1
ATOM 748 C C . THR A 1 91 ? -0.531 -13.367 -3.6 1 86.81 91 THR A C 1
ATOM 750 O O . THR A 1 91 ? -0.707 -12.844 -2.496 1 86.81 91 THR A O 1
ATOM 753 N N . ILE A 1 92 ? -0.952 -12.828 -4.691 1 90.94 92 ILE A N 1
ATOM 754 C CA . ILE A 1 92 ? -1.375 -11.43 -4.645 1 90.94 92 ILE A CA 1
ATOM 755 C C . ILE A 1 92 ? -2.662 -11.305 -3.834 1 90.94 92 ILE A C 1
ATOM 757 O O . ILE A 1 92 ? -2.832 -10.359 -3.068 1 90.94 92 ILE A O 1
ATOM 761 N N . LEU A 1 93 ? -3.564 -12.258 -3.99 1 91 93 LEU A N 1
ATOM 762 C CA . LEU A 1 93 ? -4.832 -12.172 -3.273 1 91 93 LEU A CA 1
ATOM 763 C C . LEU A 1 93 ? -4.621 -12.344 -1.772 1 91 93 LEU A C 1
ATOM 765 O O . LEU A 1 93 ? -5.32 -11.727 -0.967 1 91 93 LEU A O 1
ATOM 769 N N . ALA A 1 94 ? -3.682 -13.203 -1.438 1 90.62 94 ALA A N 1
ATOM 770 C CA . ALA A 1 94 ? -3.34 -13.344 -0.025 1 90.62 94 ALA A CA 1
ATOM 771 C C . ALA A 1 94 ? -2.846 -12.016 0.553 1 90.62 94 ALA A C 1
ATOM 773 O O . ALA A 1 94 ? -3.211 -11.648 1.671 1 90.62 94 ALA A O 1
ATOM 774 N N . GLY A 1 95 ? -2.02 -11.359 -0.182 1 93.88 95 GLY A N 1
ATOM 775 C CA . GLY A 1 95 ? -1.547 -10.047 0.237 1 93.88 95 GLY A CA 1
ATOM 776 C C . GLY A 1 95 ? -2.658 -9.023 0.364 1 93.88 95 GLY A C 1
ATOM 777 O O . GLY A 1 95 ? -2.768 -8.344 1.385 1 93.88 95 GLY A O 1
ATOM 778 N N . VAL A 1 96 ? -3.492 -8.984 -0.642 1 94.69 96 VAL A N 1
ATOM 779 C CA . VAL A 1 96 ? -4.582 -8.016 -0.707 1 94.69 96 VAL A CA 1
ATOM 780 C C . VAL A 1 96 ? -5.551 -8.25 0.448 1 94.69 96 VAL A C 1
ATOM 782 O O . VAL A 1 96 ? -5.945 -7.305 1.14 1 94.69 96 VAL A O 1
ATOM 785 N N . THR A 1 97 ? -5.887 -9.438 0.702 1 93.38 97 THR A N 1
ATOM 786 C CA . THR A 1 97 ? -6.848 -9.766 1.745 1 93.38 97 THR A CA 1
ATOM 787 C C . THR A 1 97 ? -6.27 -9.477 3.127 1 93.38 97 THR A C 1
ATOM 789 O O . THR A 1 97 ? -6.984 -9.016 4.02 1 93.38 97 THR A O 1
ATOM 792 N N . SER A 1 98 ? -5.078 -9.719 3.295 1 93.94 98 SER A N 1
ATOM 793 C CA . SER A 1 98 ? -4.457 -9.516 4.598 1 93.94 98 SER A CA 1
ATOM 794 C C . SER A 1 98 ? -4.453 -8.047 4.988 1 93.94 98 SER A C 1
ATOM 796 O O . SER A 1 98 ? -4.688 -7.703 6.148 1 93.94 98 SER A O 1
ATOM 798 N N . ILE A 1 99 ? -4.211 -7.191 4.062 1 95.94 99 ILE A N 1
ATOM 799 C CA . ILE A 1 99 ? -4.145 -5.766 4.371 1 95.94 99 ILE A CA 1
ATOM 800 C C . ILE A 1 99 ? -5.555 -5.199 4.508 1 95.94 99 ILE A C 1
ATOM 802 O O . ILE A 1 99 ? -5.754 -4.152 5.133 1 95.94 99 ILE A O 1
ATOM 806 N N . SER A 1 100 ? -6.516 -5.887 3.918 1 96 100 SER A N 1
ATOM 807 C CA . SER A 1 100 ? -7.898 -5.418 3.92 1 96 100 SER A CA 1
ATOM 808 C C . SER A 1 100 ? -8.445 -5.324 5.34 1 96 100 SER A C 1
ATOM 810 O O . SER A 1 100 ? -9.273 -4.453 5.637 1 96 100 SER A O 1
ATOM 812 N N . GLY A 1 101 ? -7.988 -6.207 6.199 1 93.19 101 GLY A N 1
ATOM 813 C CA . GLY A 1 101 ? -8.422 -6.121 7.586 1 93.19 101 GLY A CA 1
ATOM 814 C C . GLY A 1 101 ? -8.023 -4.82 8.258 1 93.19 101 GLY A C 1
ATOM 815 O O . GLY A 1 101 ? -8.852 -4.164 8.891 1 93.19 101 GLY A O 1
ATOM 816 N N . PHE A 1 102 ? -6.805 -4.414 8.078 1 94.06 102 PHE A N 1
ATOM 817 C CA . PHE A 1 102 ? -6.309 -3.158 8.633 1 94.06 102 PHE A CA 1
ATOM 818 C C . PHE A 1 102 ? -7.039 -1.971 8.016 1 94.06 102 PHE A C 1
ATOM 820 O O . PHE A 1 102 ? -7.402 -1.026 8.719 1 94.06 102 PHE A O 1
ATOM 827 N N . GLU A 1 103 ? -7.203 -2.098 6.754 1 96.88 103 GLU A N 1
ATOM 828 C CA . GLU A 1 103 ? -7.895 -1.03 6.039 1 96.88 103 GLU A CA 1
ATOM 829 C C . GLU A 1 103 ? -9.336 -0.878 6.531 1 96.88 103 GLU A C 1
ATOM 831 O O . GLU A 1 103 ? -9.812 0.241 6.734 1 96.88 103 GLU A O 1
ATOM 836 N N . ALA A 1 104 ? -10 -1.944 6.711 1 97.06 104 ALA A N 1
ATOM 837 C CA . ALA A 1 104 ? -11.375 -1.912 7.195 1 97.06 104 ALA A CA 1
ATOM 838 C C . ALA A 1 104 ? -11.453 -1.243 8.562 1 97.06 104 ALA A C 1
ATOM 840 O O . ALA A 1 104 ? -12.344 -0.419 8.812 1 97.06 104 ALA A O 1
ATOM 841 N N . MET A 1 105 ? -10.562 -1.595 9.414 1 97 105 MET A N 1
ATOM 842 C CA . MET A 1 105 ? -10.531 -1.009 10.75 1 97 105 MET A CA 1
ATOM 843 C C . MET A 1 105 ? -10.336 0.501 10.68 1 97 105 MET A C 1
ATOM 845 O O . MET A 1 105 ? -11.031 1.256 11.367 1 97 105 MET A O 1
ATOM 849 N N . LEU A 1 106 ? -9.453 0.949 9.883 1 97 106 LEU A N 1
ATOM 850 C CA . LEU A 1 106 ? -9.18 2.377 9.773 1 97 106 LEU A CA 1
ATOM 851 C C . LEU A 1 106 ? -10.352 3.105 9.117 1 97 106 LEU A C 1
ATOM 853 O O . LEU A 1 106 ? -10.625 4.262 9.445 1 97 106 LEU A O 1
ATOM 857 N N . CYS A 1 107 ? -10.961 2.424 8.148 1 96.88 107 CYS A N 1
ATOM 858 C CA . CYS A 1 107 ? -12.172 2.994 7.57 1 96.88 107 CYS A CA 1
ATOM 859 C C . CYS A 1 107 ? -13.219 3.264 8.648 1 96.88 107 CYS A C 1
ATOM 861 O O . CYS A 1 107 ? -13.844 4.324 8.656 1 96.88 107 CYS A O 1
ATOM 863 N N . LEU A 1 108 ? -13.352 2.32 9.523 1 95.75 108 LEU A N 1
ATOM 864 C CA . LEU A 1 108 ? -14.305 2.479 10.617 1 95.75 108 LEU A CA 1
ATOM 865 C C . LEU A 1 108 ? -13.906 3.631 11.531 1 95.75 108 LEU A C 1
ATOM 867 O O . LEU A 1 108 ? -14.758 4.398 11.977 1 95.75 108 LEU A O 1
ATOM 871 N N . VAL A 1 109 ? -12.688 3.758 11.82 1 94.5 109 VAL A N 1
ATOM 872 C CA . VAL A 1 109 ? -12.188 4.848 12.656 1 94.5 109 VAL A CA 1
ATOM 873 C C . VAL A 1 109 ? -12.492 6.188 11.992 1 94.5 109 VAL A C 1
ATOM 875 O O . VAL A 1 109 ? -12.938 7.125 12.656 1 94.5 109 VAL A O 1
ATOM 878 N N . TYR A 1 110 ? -12.234 6.25 10.695 1 94.81 110 TYR A N 1
ATOM 879 C CA . TYR A 1 110 ? -12.531 7.473 9.961 1 94.81 110 TYR A CA 1
ATOM 880 C C . TYR A 1 110 ? -14.016 7.812 10.039 1 94.81 110 TYR A C 1
ATOM 882 O O . TYR A 1 110 ? -14.383 8.93 10.398 1 94.81 110 TYR A O 1
ATOM 890 N N . LEU A 1 111 ? -14.875 6.867 9.75 1 92.94 111 LEU A N 1
ATOM 891 C CA . LEU A 1 111 ? -16.312 7.086 9.742 1 92.94 111 LEU A CA 1
ATOM 892 C C . LEU A 1 111 ? -16.828 7.406 11.148 1 92.94 111 LEU A C 1
ATOM 894 O O . LEU A 1 111 ? -17.688 8.266 11.312 1 92.94 111 LEU A O 1
ATOM 898 N N . TRP A 1 112 ? -16.266 6.711 12.133 1 91.38 112 TRP A N 1
ATOM 899 C CA . TRP A 1 112 ? -16.641 6.961 13.523 1 91.38 112 TRP A CA 1
ATOM 900 C C . TRP A 1 112 ? -16.25 8.375 13.945 1 91.38 112 TRP A C 1
ATOM 902 O O . TRP A 1 112 ? -17.016 9.047 14.648 1 91.38 112 TRP A O 1
ATOM 912 N N . SER A 1 113 ? -15.102 8.789 13.508 1 88.44 113 SER A N 1
ATOM 913 C CA . SER A 1 113 ? -14.633 10.125 13.844 1 88.44 113 SER A CA 1
ATOM 914 C C . SER A 1 113 ? -15.531 11.203 13.234 1 88.44 113 SER A C 1
ATOM 916 O O . SER A 1 113 ? -15.672 12.289 13.789 1 88.44 113 SER A O 1
ATOM 918 N N . LEU A 1 114 ? -16.109 10.922 12.109 1 85.31 114 LEU A N 1
ATOM 919 C CA . LEU A 1 114 ? -17.016 11.867 11.477 1 85.31 114 LEU A CA 1
ATOM 920 C C . LEU A 1 114 ? -18.312 11.992 12.266 1 85.31 114 LEU A C 1
ATOM 922 O O . LEU A 1 114 ? -18.891 13.078 12.359 1 85.31 114 LEU A O 1
ATOM 926 N N . VAL A 1 115 ? -18.734 10.898 12.844 1 81.25 115 VAL A N 1
ATOM 927 C CA . VAL A 1 115 ? -20 10.875 13.562 1 81.25 115 VAL A CA 1
ATOM 928 C C . VAL A 1 115 ? -19.812 11.461 14.961 1 81.25 115 VAL A C 1
ATOM 930 O O . VAL A 1 115 ? -20.672 12.18 15.453 1 81.25 115 VAL A O 1
ATOM 933 N N . ARG A 1 116 ? -18.719 11.07 15.734 1 73 116 ARG A N 1
ATOM 934 C CA . ARG A 1 116 ? -18.484 11.555 17.094 1 73 116 ARG A CA 1
ATOM 935 C C . ARG A 1 116 ? -18.266 13.07 17.094 1 73 116 ARG A C 1
ATOM 937 O O . ARG A 1 116 ? -18.578 13.742 18.078 1 73 116 ARG A O 1
ATOM 944 N N . GLY A 1 117 ? -17.438 13.406 16.219 1 56.88 117 GLY A N 1
ATOM 945 C CA . GLY A 1 117 ? -17.359 14.859 16.172 1 56.88 117 GLY A CA 1
ATOM 946 C C . GLY A 1 117 ? -18.703 15.539 16.094 1 56.88 117 GLY A C 1
ATOM 947 O O . GLY A 1 117 ? -18.859 16.688 16.516 1 56.88 117 GLY A O 1
ATOM 948 N N . ARG A 1 118 ? -19.719 14.812 15.828 1 54.69 118 ARG A N 1
ATOM 949 C CA . ARG A 1 118 ? -21.094 15.297 15.766 1 54.69 118 ARG A CA 1
ATOM 950 C C . ARG A 1 118 ? -21.719 15.367 17.156 1 54.69 118 ARG A C 1
ATOM 952 O O . ARG A 1 118 ? -22.547 16.234 17.422 1 54.69 118 ARG A O 1
ATOM 959 N N . GLY A 1 119 ? -21.328 14.383 18.031 1 47.91 119 GLY A N 1
ATOM 960 C CA . GLY A 1 119 ? -22.031 14.258 19.297 1 47.91 119 GLY A CA 1
ATOM 961 C C . GLY A 1 119 ? -21.609 15.281 20.328 1 47.91 119 GLY A C 1
ATOM 962 O O . GLY A 1 119 ? -22.312 15.5 21.328 1 47.91 119 GLY A O 1
ATOM 963 N N . SER A 1 120 ? -20.25 15.461 20.578 1 42.28 120 SER A N 1
ATOM 964 C CA . SER A 1 120 ? -19.922 16.266 21.75 1 42.28 120 SER A CA 1
ATOM 965 C C . SER A 1 120 ? -20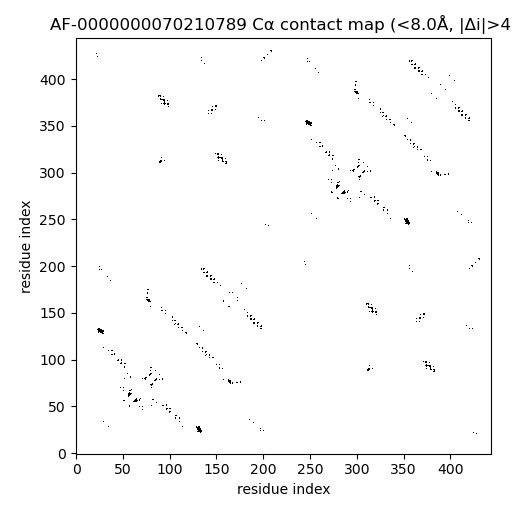.547 17.656 21.656 1 42.28 120 SER A C 1
ATOM 967 O O . SER A 1 120 ? -20.328 18.5 22.531 1 42.28 120 SER A O 1
ATOM 969 N N . SER A 1 121 ? -20.609 18.281 20.609 1 41.53 121 SER A N 1
ATOM 970 C CA . SER A 1 121 ? -21.281 19.578 20.703 1 41.53 121 SER A CA 1
ATOM 971 C C . SER A 1 121 ? -22.703 19.422 21.219 1 41.53 121 SER A C 1
ATOM 973 O O . SER A 1 121 ? -23.516 18.719 20.609 1 41.53 121 SER A O 1
ATOM 975 N N . LYS A 1 122 ? -22.953 19.375 22.453 1 39.12 122 LYS A N 1
ATOM 976 C CA . LYS A 1 122 ? -24.281 19.562 23.031 1 39.12 122 LYS A CA 1
ATOM 977 C C . LYS A 1 122 ? -25.203 20.328 22.078 1 39.12 122 LYS A C 1
ATOM 979 O O . LYS A 1 122 ? -26.359 19.953 21.906 1 39.12 122 LYS A O 1
ATOM 984 N N . ALA A 1 123 ? -25.297 21.797 22.438 1 37.81 123 ALA A N 1
ATOM 985 C CA . ALA A 1 123 ? -26.359 22.812 22.469 1 37.81 123 ALA A CA 1
ATOM 986 C C . ALA A 1 123 ? -27.047 22.922 21.109 1 37.81 123 ALA A C 1
ATOM 988 O O . ALA A 1 123 ? -28.281 22.859 21.031 1 37.81 123 ALA A O 1
ATOM 989 N N . THR A 1 124 ? -26.844 24.188 20.281 1 37.59 124 THR A N 1
ATOM 990 C CA . THR A 1 124 ? -27.797 24.719 19.312 1 37.59 124 THR A CA 1
ATOM 991 C C . THR A 1 124 ? -27.953 23.766 18.125 1 37.59 124 THR A C 1
ATOM 993 O O . THR A 1 124 ? -26.969 23.219 17.625 1 37.59 124 THR A O 1
ATOM 996 N N . LYS A 1 125 ? -29.094 23.219 17.75 1 38.84 125 LYS A N 1
ATOM 997 C CA . LYS A 1 125 ? -29.781 22.547 16.656 1 38.84 125 LYS A CA 1
ATOM 998 C C . LYS A 1 125 ? -28.984 22.641 15.359 1 38.84 125 LYS A C 1
ATOM 1000 O O . LYS A 1 125 ? -29.5 22.281 14.297 1 38.84 125 LYS A O 1
ATOM 1005 N N . THR A 1 126 ? -28.156 23.641 15.141 1 37.47 126 THR A N 1
ATOM 1006 C CA . THR A 1 126 ? -27.828 23.922 13.742 1 37.47 126 THR A CA 1
ATOM 1007 C C . THR A 1 126 ? -27.031 22.797 13.133 1 37.47 126 THR A C 1
ATOM 1009 O O . THR A 1 126 ? -26.172 22.203 13.789 1 37.47 126 THR A O 1
ATOM 1012 N N . ASP A 1 127 ? -27.391 22.062 11.992 1 40.31 127 ASP A N 1
ATOM 1013 C CA . ASP A 1 127 ? -27.031 21.188 10.891 1 40.31 127 ASP A CA 1
ATOM 1014 C C . ASP A 1 127 ? -25.531 21.25 10.609 1 40.31 127 ASP A C 1
ATOM 1016 O O . ASP A 1 127 ? -25.078 21.016 9.492 1 40.31 127 ASP A O 1
ATOM 1020 N N . THR A 1 128 ? -24.625 21.922 11.391 1 41.31 128 THR A N 1
ATOM 1021 C CA . THR A 1 128 ? -23.328 22.281 10.844 1 41.31 128 THR A CA 1
ATOM 1022 C C . THR A 1 128 ? -22.375 21.094 10.898 1 41.31 128 THR A C 1
ATOM 1024 O O . THR A 1 128 ? -22.125 20.531 11.969 1 41.31 128 THR A O 1
ATOM 1027 N N . VAL A 1 129 ? -22.375 20.234 9.859 1 46.5 129 VAL A N 1
ATOM 1028 C CA . VAL A 1 129 ? -21.297 19.266 9.633 1 46.5 129 VAL A CA 1
ATOM 1029 C C . VAL A 1 129 ? -20 19.781 10.242 1 46.5 129 VAL A C 1
ATOM 1031 O O . VAL A 1 129 ? -19.562 20.891 9.953 1 46.5 129 VAL A O 1
ATOM 1034 N N . ARG A 1 130 ? -19.656 19.422 11.477 1 51.59 130 ARG A N 1
ATOM 1035 C CA . ARG A 1 130 ? -18.422 19.859 12.125 1 51.59 130 ARG A CA 1
ATOM 1036 C C . ARG A 1 130 ? -17.219 19.625 11.219 1 51.59 130 ARG A C 1
ATOM 1038 O O . ARG A 1 130 ? -17.141 18.609 10.523 1 51.59 130 ARG A O 1
ATOM 1045 N N . PRO A 1 131 ? -16.297 20.5 11.117 1 59.75 131 PRO A N 1
ATOM 1046 C CA . PRO A 1 131 ? -15.086 20.469 10.297 1 59.75 131 PRO A CA 1
ATOM 1047 C C . PRO A 1 131 ? -14.18 19.281 10.625 1 59.75 131 PRO A C 1
ATOM 1049 O O . PRO A 1 131 ? -14.188 18.781 11.758 1 59.75 131 PRO A O 1
ATOM 1052 N N . MET A 1 132 ? -13.758 18.547 9.773 1 67.69 132 MET A N 1
ATOM 1053 C CA . MET A 1 132 ? -12.812 17.453 9.875 1 67.69 132 MET A CA 1
ATOM 1054 C C . MET A 1 132 ? -11.547 17.875 10.609 1 67.69 132 MET A C 1
ATOM 1056 O O . MET A 1 132 ? -10.992 18.953 10.328 1 67.69 132 MET A O 1
ATOM 1060 N N . THR A 1 133 ? -11.18 17.156 11.688 1 79.69 133 THR A N 1
ATOM 1061 C CA . THR A 1 133 ? -9.93 17.422 12.391 1 79.69 133 THR A CA 1
ATOM 1062 C C . THR A 1 133 ? -8.734 16.969 11.547 1 79.69 133 THR A C 1
ATOM 1064 O O . THR A 1 133 ? -8.891 16.203 10.594 1 79.69 133 THR A O 1
ATOM 1067 N N . THR A 1 134 ? -7.672 17.547 11.828 1 85.94 134 THR A N 1
ATOM 1068 C CA . THR A 1 134 ? -6.438 17.125 11.164 1 85.94 134 THR A CA 1
ATOM 1069 C C . THR A 1 134 ? -6.188 15.641 11.367 1 85.94 134 THR A C 1
ATOM 1071 O O . THR A 1 134 ? -5.723 14.953 10.453 1 85.94 134 THR A O 1
ATOM 1074 N N . HIS A 1 135 ? -6.508 15.172 12.547 1 88.19 135 HIS A N 1
ATOM 1075 C CA . HIS A 1 135 ? -6.352 13.75 12.828 1 88.19 135 HIS A CA 1
ATOM 1076 C C . HIS A 1 135 ? -7.215 12.906 11.898 1 88.19 135 HIS A C 1
ATOM 1078 O O . HIS A 1 135 ? -6.758 11.898 11.367 1 88.19 135 HIS A O 1
ATOM 1084 N N . THR A 1 136 ? -8.414 13.289 11.766 1 92.25 136 THR A N 1
ATOM 1085 C CA . THR A 1 136 ? -9.328 12.562 10.883 1 92.25 136 THR A CA 1
ATOM 1086 C C . THR A 1 136 ? -8.828 12.602 9.438 1 92.25 136 THR A C 1
ATOM 1088 O O . THR A 1 136 ? -8.906 11.602 8.727 1 92.25 136 THR A O 1
ATOM 1091 N N . ALA A 1 137 ? -8.312 13.734 9.047 1 93.31 137 ALA A N 1
ATOM 1092 C CA . ALA A 1 137 ? -7.777 13.875 7.699 1 93.31 137 ALA A CA 1
ATOM 1093 C C . ALA A 1 137 ? -6.57 12.961 7.492 1 93.31 137 ALA A C 1
ATOM 1095 O O . ALA A 1 137 ? -6.398 12.391 6.414 1 93.31 137 ALA A O 1
ATOM 1096 N N . VAL A 1 138 ? -5.762 12.828 8.523 1 95.12 138 VAL A N 1
ATOM 1097 C CA . VAL A 1 138 ? -4.586 11.969 8.438 1 95.12 138 VAL A CA 1
ATOM 1098 C C . VAL A 1 138 ? -5.023 10.508 8.336 1 95.12 138 VAL A C 1
ATOM 1100 O O . VAL A 1 138 ? -4.492 9.75 7.516 1 95.12 138 VAL A O 1
ATOM 1103 N N . VAL A 1 139 ? -5.961 10.117 9.117 1 96.12 139 VAL A N 1
ATOM 1104 C CA . VAL A 1 139 ? -6.484 8.758 9.031 1 96.12 139 VAL A CA 1
ATOM 1105 C C . VAL A 1 139 ? -7.043 8.5 7.633 1 96.12 139 VAL A C 1
ATOM 1107 O O . VAL A 1 139 ? -6.781 7.453 7.035 1 96.12 139 VAL A O 1
ATOM 1110 N N . GLY A 1 140 ? -7.816 9.477 7.184 1 96.88 140 GLY A N 1
ATOM 1111 C CA . GLY A 1 140 ? -8.328 9.359 5.828 1 96.88 140 GLY A CA 1
ATOM 1112 C C . GLY A 1 140 ? -7.234 9.227 4.785 1 96.88 140 GLY A C 1
ATOM 1113 O O . GLY A 1 140 ? -7.344 8.414 3.865 1 96.88 140 GLY A O 1
ATOM 1114 N N . LEU A 1 141 ? -6.215 9.992 4.902 1 97.62 141 LEU A N 1
ATOM 1115 C CA . LEU A 1 141 ? -5.09 9.938 3.973 1 97.62 141 LEU A CA 1
ATOM 1116 C C . LEU A 1 141 ? -4.414 8.57 4.016 1 97.62 141 LEU A C 1
ATOM 1118 O O . LEU A 1 141 ? -4.078 8.008 2.973 1 97.62 141 LEU A O 1
ATOM 1122 N N . VAL A 1 142 ? -4.203 8.023 5.176 1 98.25 142 VAL A N 1
ATOM 1123 C CA . VAL A 1 142 ? -3.566 6.719 5.34 1 98.25 142 VAL A CA 1
ATOM 1124 C C . VAL A 1 142 ? -4.395 5.645 4.641 1 98.25 142 VAL A C 1
ATOM 1126 O O . VAL A 1 142 ? -3.855 4.82 3.898 1 98.25 142 VAL A O 1
ATOM 1129 N N . VAL A 1 143 ? -5.68 5.695 4.844 1 98.25 143 VAL A N 1
ATOM 1130 C CA . VAL A 1 143 ? -6.562 4.711 4.223 1 98.25 143 VAL A CA 1
ATOM 1131 C C . VAL A 1 143 ? -6.516 4.855 2.705 1 98.25 143 VAL A C 1
ATOM 1133 O O . VAL A 1 143 ? -6.406 3.861 1.983 1 98.25 143 VAL A O 1
ATOM 1136 N N . ALA A 1 144 ? -6.594 6.059 2.23 1 98.31 144 ALA A N 1
ATOM 1137 C CA . ALA A 1 144 ? -6.617 6.312 0.793 1 98.31 144 ALA A CA 1
ATOM 1138 C C . ALA A 1 144 ? -5.328 5.836 0.13 1 98.31 144 ALA A C 1
ATOM 1140 O O . ALA A 1 144 ? -5.363 5.199 -0.925 1 98.31 144 ALA A O 1
ATOM 1141 N N . VAL A 1 145 ? -4.215 6.094 0.747 1 98.31 145 VAL A N 1
ATOM 1142 C CA . VAL A 1 145 ? -2.92 5.711 0.194 1 98.31 145 VAL A CA 1
ATOM 1143 C C . VAL A 1 145 ? -2.764 4.195 0.241 1 98.31 145 VAL A C 1
ATOM 1145 O O . VAL A 1 145 ? -2.289 3.584 -0.719 1 98.31 145 VAL A O 1
ATOM 1148 N N . ALA A 1 146 ? -3.096 3.609 1.344 1 98.25 146 ALA A N 1
ATOM 1149 C CA . ALA A 1 146 ? -3.014 2.156 1.455 1 98.25 146 ALA A CA 1
ATOM 1150 C C . ALA A 1 146 ? -3.881 1.476 0.399 1 98.25 146 ALA A C 1
ATOM 1152 O O . ALA A 1 146 ? -3.455 0.506 -0.233 1 98.25 146 ALA A O 1
ATOM 1153 N N . HIS A 1 147 ? -5.07 2.008 0.239 1 98.44 147 HIS A N 1
ATOM 1154 C CA . HIS A 1 147 ? -5.973 1.438 -0.754 1 98.44 147 HIS A CA 1
ATOM 1155 C C . HIS A 1 147 ? -5.422 1.608 -2.166 1 98.44 147 HIS A C 1
ATOM 1157 O O . HIS A 1 147 ? -5.477 0.679 -2.975 1 98.44 147 HIS A O 1
ATOM 1163 N N . TRP A 1 148 ? -4.941 2.783 -2.434 1 98.19 148 TRP A N 1
ATOM 1164 C CA . TRP A 1 148 ? -4.359 3.027 -3.75 1 98.19 148 TRP A CA 1
ATOM 1165 C C . TRP A 1 148 ? -3.189 2.086 -4.012 1 98.19 148 TRP A C 1
ATOM 1167 O O . TRP A 1 148 ? -3.066 1.528 -5.105 1 98.19 148 TRP A O 1
ATOM 1177 N N . THR A 1 149 ? -2.357 1.88 -3.049 1 98.06 149 THR A N 1
ATOM 1178 C CA . THR A 1 149 ? -1.197 1.003 -3.162 1 98.06 149 THR A CA 1
ATOM 1179 C C . THR A 1 149 ? -1.631 -0.436 -3.428 1 98.06 149 THR A C 1
ATOM 1181 O O . THR A 1 149 ? -1.13 -1.081 -4.352 1 98.06 149 THR A O 1
ATOM 1184 N N . LYS A 1 150 ? -2.523 -0.868 -2.654 1 96.81 150 LYS A N 1
ATOM 1185 C CA . LYS A 1 150 ? -2.994 -2.242 -2.795 1 96.81 150 LYS A CA 1
ATOM 1186 C C . LYS A 1 150 ? -3.641 -2.465 -4.16 1 96.81 150 LYS A C 1
ATOM 1188 O O . LYS A 1 150 ? -3.41 -3.492 -4.801 1 96.81 150 LYS A O 1
ATOM 1193 N N . MET A 1 151 ? -4.457 -1.471 -4.574 1 96.81 151 MET A N 1
ATOM 1194 C CA . MET A 1 151 ? -5.148 -1.616 -5.852 1 96.81 151 MET A CA 1
ATOM 1195 C C . MET A 1 151 ? -4.164 -1.555 -7.016 1 96.81 151 MET A C 1
ATOM 1197 O O . MET A 1 151 ? -4.316 -2.279 -8 1 96.81 151 MET A O 1
ATOM 1201 N N . TRP A 1 152 ? -3.203 -0.709 -6.938 1 97.31 152 TRP A N 1
ATOM 1202 C CA . TRP A 1 152 ? -2.172 -0.66 -7.969 1 97.31 152 TRP A CA 1
ATOM 1203 C C . TRP A 1 152 ? -1.44 -1.994 -8.07 1 97.31 152 TRP A C 1
ATOM 1205 O O . TRP A 1 152 ? -1.246 -2.52 -9.172 1 97.31 152 TRP A O 1
ATOM 1215 N N . MET A 1 153 ? -1.059 -2.49 -6.93 1 96.94 153 MET A N 1
ATOM 1216 C CA . MET A 1 153 ? -0.351 -3.768 -6.922 1 96.94 153 MET A CA 1
ATOM 1217 C C . MET A 1 153 ? -1.233 -4.883 -7.477 1 96.94 153 MET A C 1
ATOM 1219 O O . MET A 1 153 ? -0.771 -5.715 -8.258 1 96.94 153 MET A O 1
ATOM 1223 N N . TYR A 1 154 ? -2.479 -4.883 -7.141 1 96.31 154 TYR A N 1
ATOM 1224 C CA . TYR A 1 154 ? -3.389 -5.926 -7.602 1 96.31 154 TYR A CA 1
ATOM 1225 C C . TYR A 1 154 ? -3.551 -5.875 -9.117 1 96.31 154 TYR A C 1
ATOM 1227 O O . TYR A 1 154 ? -3.447 -6.898 -9.797 1 96.31 154 TYR A O 1
ATOM 1235 N N . ILE A 1 155 ? -3.807 -4.664 -9.633 1 95.06 155 ILE A N 1
ATOM 1236 C CA . ILE A 1 155 ? -4.047 -4.477 -11.055 1 95.06 155 ILE A CA 1
ATOM 1237 C C . ILE A 1 155 ? -2.811 -4.891 -11.852 1 95.06 155 ILE A C 1
ATOM 1239 O O . ILE A 1 155 ? -2.918 -5.609 -12.844 1 95.06 155 ILE A O 1
ATOM 1243 N N . THR A 1 156 ? -1.651 -4.531 -11.422 1 93.38 156 THR A N 1
ATOM 1244 C CA . THR A 1 156 ? -0.428 -4.852 -12.148 1 93.38 156 THR A CA 1
ATOM 1245 C C . THR A 1 156 ? -0.105 -6.336 -12.039 1 93.38 156 THR A C 1
ATOM 1247 O O . THR A 1 156 ? 0.344 -6.953 -13.008 1 93.38 156 THR A O 1
ATOM 1250 N N . ALA A 1 157 ? -0.337 -6.859 -10.852 1 92.69 157 ALA A N 1
ATOM 1251 C CA . ALA A 1 157 ? -0.13 -8.297 -10.68 1 92.69 157 ALA A CA 1
ATOM 1252 C C . ALA A 1 157 ? -1.024 -9.094 -11.617 1 92.69 157 ALA A C 1
ATOM 1254 O O . ALA A 1 157 ? -0.57 -10.055 -12.25 1 92.69 157 ALA A O 1
ATOM 1255 N N . GLN A 1 158 ? -2.266 -8.664 -11.672 1 89.69 158 GLN A N 1
ATOM 1256 C CA . GLN A 1 158 ? -3.211 -9.352 -12.547 1 89.69 158 GLN A CA 1
ATOM 1257 C C . GLN A 1 158 ? -2.805 -9.211 -14.016 1 89.69 158 GLN A C 1
ATOM 1259 O O . GLN A 1 158 ? -2.893 -10.172 -14.781 1 89.69 158 GLN A O 1
ATOM 1264 N N . GLN A 1 159 ? -2.383 -8.156 -14.43 1 85.62 159 GLN A N 1
ATOM 1265 C CA . GLN A 1 159 ? -1.968 -7.934 -15.812 1 85.62 159 GLN A CA 1
ATOM 1266 C C . GLN A 1 159 ? -0.719 -8.742 -16.141 1 85.62 159 GLN A C 1
ATOM 1268 O O . GLN A 1 159 ? -0.598 -9.281 -17.25 1 85.62 159 GLN A O 1
ATOM 1273 N N . ALA A 1 160 ? 0.154 -8.844 -15.258 1 83.81 160 ALA A N 1
ATOM 1274 C CA . ALA A 1 160 ? 1.391 -9.594 -15.469 1 83.81 160 ALA A CA 1
ATOM 1275 C C . ALA A 1 160 ? 1.122 -11.094 -15.523 1 83.81 160 ALA A C 1
ATOM 1277 O O . ALA A 1 160 ? 1.766 -11.82 -16.281 1 83.81 160 ALA A O 1
ATOM 1278 N N . SER A 1 161 ? 0.222 -11.531 -14.688 1 81.94 161 SER A N 1
ATOM 1279 C CA . SER A 1 161 ? -0.062 -12.961 -14.617 1 81.94 161 SER A CA 1
ATOM 1280 C C . SER A 1 161 ? -0.972 -13.406 -15.758 1 81.94 161 SER A C 1
ATOM 1282 O O . SER A 1 161 ? -1.032 -14.594 -16.078 1 81.94 161 SER A O 1
ATOM 1284 N N . GLN A 1 162 ? -1.729 -12.523 -16.375 1 77.44 162 GLN A N 1
ATOM 1285 C CA . GLN A 1 162 ? -2.682 -12.797 -17.438 1 77.44 162 GLN A CA 1
ATOM 1286 C C . GLN A 1 162 ? -3.668 -13.891 -17.047 1 77.44 162 GLN A C 1
ATOM 1288 O O . GLN A 1 162 ? -3.961 -14.789 -17.828 1 77.44 162 GLN A O 1
ATOM 1293 N N . ARG A 1 163 ? -3.934 -13.805 -15.82 1 76.81 163 ARG A N 1
ATOM 1294 C CA . ARG A 1 163 ? -4.887 -14.797 -15.336 1 76.81 163 ARG A CA 1
ATOM 1295 C C . ARG A 1 163 ? -6.32 -14.344 -15.578 1 76.81 163 ARG A C 1
ATOM 1297 O O . ARG A 1 163 ? -7.105 -14.219 -14.633 1 76.81 163 ARG A O 1
ATOM 1304 N N . PHE A 1 164 ? -6.559 -14.008 -16.812 1 74.19 164 PHE A N 1
ATOM 1305 C CA . PHE A 1 164 ? -7.906 -13.719 -17.297 1 74.19 164 PHE A CA 1
ATOM 1306 C C . PHE A 1 164 ? -8.523 -14.945 -17.953 1 74.19 164 PHE A C 1
ATOM 1308 O O . PHE A 1 164 ? -7.805 -15.836 -18.422 1 74.19 164 PHE A O 1
ATOM 1315 N N . CYS A 1 165 ? -9.734 -15.008 -17.797 1 64.12 165 CYS A N 1
ATOM 1316 C CA . CYS A 1 165 ? -10.391 -16.141 -18.453 1 64.12 165 CYS A CA 1
ATOM 1317 C C . CYS A 1 165 ? -10.078 -16.156 -19.953 1 64.12 165 CYS A C 1
ATOM 1319 O O . CYS A 1 165 ? -10.047 -15.109 -20.594 1 64.12 165 CYS A O 1
ATOM 1321 N N . GLU A 1 166 ? -9.555 -17.281 -20.281 1 60.19 166 GLU A N 1
ATOM 1322 C CA . GLU A 1 166 ? -9.211 -17.5 -21.688 1 60.19 166 GLU A CA 1
ATOM 1323 C C . GLU A 1 166 ? -10.305 -17 -22.625 1 60.19 166 GLU A C 1
ATOM 1325 O O . GLU A 1 166 ? -10.023 -16.422 -23.672 1 60.19 166 GLU A O 1
ATOM 1330 N N . HIS A 1 167 ? -11.414 -17.281 -22.203 1 58.31 167 HIS A N 1
ATOM 1331 C CA . HIS A 1 167 ? -12.531 -16.938 -23.078 1 58.31 167 HIS A CA 1
ATOM 1332 C C . HIS A 1 167 ? -13.164 -15.609 -22.656 1 58.31 167 HIS A C 1
ATOM 1334 O O . HIS A 1 167 ? -14.336 -15.359 -22.938 1 58.31 167 HIS A O 1
ATOM 1340 N N . SER A 1 168 ? -12.312 -14.992 -22.016 1 61.06 168 SER A N 1
ATOM 1341 C CA . SER A 1 168 ? -12.898 -13.742 -21.547 1 61.06 168 SER A CA 1
ATOM 1342 C C . SER A 1 168 ? -13.133 -12.773 -22.703 1 61.06 168 SER A C 1
ATOM 1344 O O . SER A 1 168 ? -12.219 -12.5 -23.484 1 61.06 168 SER A O 1
ATOM 1346 N N . SER A 1 169 ? -14.383 -12.547 -22.891 1 68.62 169 SER A N 1
ATOM 1347 C CA . SER A 1 169 ? -14.82 -11.609 -23.906 1 68.62 169 SER A CA 1
ATOM 1348 C C . SER A 1 169 ? -14.336 -10.195 -23.609 1 68.62 169 SER A C 1
ATOM 1350 O O . SER A 1 169 ? -13.953 -9.898 -22.469 1 68.62 169 SER A O 1
ATOM 1352 N N . ILE A 1 170 ? -14.172 -9.492 -24.609 1 72.56 170 ILE A N 1
ATOM 1353 C CA . ILE A 1 170 ? -13.805 -8.086 -24.531 1 72.56 170 ILE A CA 1
ATOM 1354 C C . ILE A 1 170 ? -14.688 -7.375 -23.5 1 72.56 170 ILE A C 1
ATOM 1356 O O . ILE A 1 170 ? -14.188 -6.656 -22.641 1 72.56 170 ILE A O 1
ATOM 1360 N N . PRO A 1 171 ? -15.891 -7.805 -23.5 1 75.81 171 PRO A N 1
ATOM 1361 C CA . PRO A 1 171 ? -16.734 -7.137 -22.516 1 75.81 171 PRO A CA 1
ATOM 1362 C C . PRO A 1 171 ? -16.375 -7.496 -21.078 1 75.81 171 PRO A C 1
ATOM 1364 O O . PRO A 1 171 ? -16.438 -6.641 -20.203 1 75.81 171 PRO A O 1
ATOM 1367 N N . SER A 1 172 ? -15.914 -8.664 -20.844 1 81.44 172 SER A N 1
ATOM 1368 C CA . SER A 1 172 ? -15.57 -9.07 -19.5 1 81.44 172 SER A CA 1
ATOM 1369 C C . SER A 1 172 ? -14.32 -8.344 -19 1 81.44 172 SER A C 1
ATOM 1371 O O . SER A 1 172 ? -14.25 -7.93 -17.844 1 81.44 172 SER A O 1
ATOM 1373 N N . ARG A 1 173 ? -13.445 -8.125 -19.875 1 83.94 173 ARG A N 1
ATOM 1374 C CA . ARG A 1 173 ? -12.227 -7.414 -19.516 1 83.94 173 ARG A CA 1
ATOM 1375 C C . ARG A 1 173 ? -12.508 -5.941 -19.234 1 83.94 173 ARG A C 1
ATOM 1377 O O . ARG A 1 173 ? -11.891 -5.336 -18.359 1 83.94 173 ARG A O 1
ATOM 1384 N N . LEU A 1 174 ? -13.414 -5.496 -19.984 1 87.06 174 LEU A N 1
ATOM 1385 C CA . LEU A 1 174 ? -13.773 -4.098 -19.797 1 87.06 174 LEU A CA 1
ATOM 1386 C C . LEU A 1 174 ? -14.445 -3.883 -18.453 1 87.06 174 LEU A C 1
ATOM 1388 O O . LEU A 1 174 ? -14.195 -2.875 -17.781 1 87.06 174 LEU A O 1
ATOM 1392 N N . ILE A 1 175 ? -15.211 -4.828 -18.078 1 88.25 175 ILE A N 1
ATOM 1393 C CA . ILE A 1 175 ? -15.859 -4.727 -16.781 1 88.25 175 ILE A CA 1
ATOM 1394 C C . ILE A 1 175 ? -14.82 -4.828 -15.672 1 88.25 175 ILE A C 1
ATOM 1396 O O . ILE A 1 175 ? -14.891 -4.105 -14.672 1 88.25 175 ILE A O 1
ATOM 1400 N N . TRP A 1 176 ? -13.898 -5.68 -15.836 1 91.5 176 TRP A N 1
ATOM 1401 C CA . TRP A 1 176 ? -12.805 -5.816 -14.867 1 91.5 176 TRP A CA 1
ATOM 1402 C C . TRP A 1 176 ? -12.031 -4.508 -14.734 1 91.5 176 TRP A C 1
ATOM 1404 O O . TRP A 1 176 ? -11.75 -4.059 -13.625 1 91.5 176 TRP A O 1
ATOM 1414 N N . MET A 1 177 ? -11.727 -3.885 -15.883 1 91.19 177 MET A N 1
ATOM 1415 C CA . MET A 1 177 ? -10.992 -2.623 -15.875 1 91.19 177 MET A CA 1
ATOM 1416 C C . MET A 1 177 ? -11.805 -1.522 -15.203 1 91.19 177 MET A C 1
ATOM 1418 O O . MET A 1 177 ? -11.273 -0.755 -14.398 1 91.19 177 MET A O 1
ATOM 1422 N N . LEU A 1 178 ? -13.016 -1.549 -15.5 1 92.06 178 LEU A N 1
ATOM 1423 C CA . LEU A 1 178 ? -13.875 -0.5 -14.969 1 92.06 178 LEU A CA 1
ATOM 1424 C C . LEU A 1 178 ? -13.945 -0.571 -13.445 1 92.06 178 LEU A C 1
ATOM 1426 O O . LEU A 1 178 ? -13.781 0.444 -12.766 1 92.06 178 LEU A O 1
ATOM 1430 N N . VAL A 1 179 ? -14.133 -1.679 -12.914 1 91.62 179 VAL A N 1
ATOM 1431 C CA . VAL A 1 179 ? -14.312 -1.859 -11.477 1 91.62 179 VAL A CA 1
ATOM 1432 C C . VAL A 1 179 ? -13.008 -1.55 -10.75 1 91.62 179 VAL A C 1
ATOM 1434 O O . VAL A 1 179 ? -12.984 -0.767 -9.797 1 91.62 179 VAL A O 1
ATOM 1437 N N . ASN A 1 180 ? -11.945 -2.035 -11.234 1 94.62 180 ASN A N 1
ATOM 1438 C CA . ASN A 1 180 ? -10.664 -1.911 -10.539 1 94.62 180 ASN A CA 1
ATOM 1439 C C . ASN A 1 180 ? -10.055 -0.525 -10.727 1 94.62 180 ASN A C 1
ATOM 1441 O O . ASN A 1 180 ? -9.547 0.067 -9.773 1 94.62 180 ASN A O 1
ATOM 1445 N N . TYR A 1 181 ? -10.164 0.002 -11.891 1 95.69 181 TYR A N 1
ATOM 1446 C CA . TYR A 1 181 ? -9.57 1.313 -12.133 1 95.69 181 TYR A CA 1
ATOM 1447 C C . TYR A 1 181 ? -10.398 2.414 -11.477 1 95.69 181 TYR A C 1
ATOM 1449 O O . TYR A 1 181 ? -9.859 3.441 -11.062 1 95.69 181 TYR A O 1
ATOM 1457 N N . SER A 1 182 ? -11.695 2.17 -11.391 1 95.31 182 SER A N 1
ATOM 1458 C CA . SER A 1 182 ? -12.508 3.141 -10.664 1 95.31 182 SER A CA 1
ATOM 1459 C C . SER A 1 182 ? -12.094 3.213 -9.195 1 95.31 182 SER A C 1
ATOM 1461 O O . SER A 1 182 ? -11.992 4.301 -8.625 1 95.31 182 SER A O 1
ATOM 1463 N N . SER A 1 183 ? -11.898 2.076 -8.617 1 95 183 SER A N 1
ATOM 1464 C CA . SER A 1 183 ? -11.43 2.031 -7.234 1 95 183 SER A CA 1
ATOM 1465 C C . SER A 1 183 ? -10.086 2.73 -7.082 1 95 183 SER A C 1
ATOM 1467 O O . SER A 1 183 ? -9.867 3.471 -6.121 1 95 183 SER A O 1
ATOM 1469 N N . LEU A 1 184 ? -9.227 2.559 -8.031 1 97.19 184 LEU A N 1
ATOM 1470 C CA . LEU A 1 184 ? -7.906 3.176 -8.039 1 97.19 184 LEU A CA 1
ATOM 1471 C C . LEU A 1 184 ? -8.016 4.691 -8.164 1 97.19 184 LEU A C 1
ATOM 1473 O O . LEU A 1 184 ? -7.367 5.426 -7.41 1 97.19 184 LEU A O 1
ATOM 1477 N N . LEU A 1 185 ? -8.852 5.164 -9.008 1 96.19 185 LEU A N 1
ATOM 1478 C CA . LEU A 1 185 ? -8.992 6.59 -9.281 1 96.19 185 LEU A CA 1
ATOM 1479 C C . LEU A 1 185 ? -9.641 7.312 -8.109 1 96.19 185 LEU A C 1
ATOM 1481 O O . LEU A 1 185 ? -9.242 8.422 -7.762 1 96.19 185 LEU A O 1
ATOM 1485 N N . PHE A 1 186 ? -10.586 6.656 -7.531 1 96.12 186 PHE A N 1
ATOM 1486 C CA . PHE A 1 186 ? -11.25 7.277 -6.391 1 96.12 186 PHE A CA 1
ATOM 1487 C C . PHE A 1 186 ? -10.289 7.406 -5.211 1 96.12 186 PHE A C 1
ATOM 1489 O O . PHE A 1 186 ? -10.328 8.398 -4.477 1 96.12 186 PHE A O 1
ATOM 1496 N N . SER A 1 187 ? -9.5 6.414 -4.984 1 97.06 187 SER A N 1
ATOM 1497 C CA . SER A 1 187 ? -8.531 6.488 -3.898 1 97.06 187 SER A CA 1
ATOM 1498 C C . SER A 1 187 ? -7.484 7.562 -4.164 1 97.06 187 SER A C 1
ATOM 1500 O O . SER A 1 187 ? -7.035 8.242 -3.236 1 97.06 187 SER A O 1
ATOM 1502 N N . ALA A 1 188 ? -7.109 7.703 -5.441 1 97.25 188 ALA A N 1
ATOM 1503 C CA . ALA A 1 188 ? -6.203 8.789 -5.805 1 97.25 188 ALA A CA 1
ATOM 1504 C C . ALA A 1 188 ? -6.84 10.148 -5.539 1 97.25 188 ALA A C 1
ATOM 1506 O O . ALA A 1 188 ? -6.191 11.055 -5.008 1 97.25 188 ALA A O 1
ATOM 1507 N N . TYR A 1 189 ? -8.055 10.242 -5.918 1 97.31 189 TYR A N 1
ATOM 1508 C CA . TYR A 1 189 ? -8.812 11.469 -5.672 1 97.31 189 TYR A CA 1
ATOM 1509 C C . TYR A 1 189 ? -8.875 11.781 -4.184 1 97.31 189 TYR A C 1
ATOM 1511 O O . TYR A 1 189 ? -8.656 12.922 -3.771 1 97.31 189 TYR A O 1
ATOM 1519 N N . ALA A 1 190 ? -9.195 10.781 -3.373 1 96.94 190 ALA A N 1
ATOM 1520 C CA . ALA A 1 190 ? -9.258 10.961 -1.925 1 96.94 190 ALA A CA 1
ATOM 1521 C C . ALA A 1 190 ? -7.906 11.367 -1.359 1 96.94 190 ALA A C 1
ATOM 1523 O O . ALA A 1 190 ? -7.828 12.234 -0.486 1 96.94 190 ALA A O 1
ATOM 1524 N N . THR A 1 191 ? -6.871 10.758 -1.851 1 97.25 191 THR A N 1
ATOM 1525 C CA . THR A 1 191 ? -5.52 11.102 -1.423 1 97.25 191 THR A CA 1
ATOM 1526 C C . THR A 1 191 ? -5.23 12.578 -1.666 1 97.25 191 THR A C 1
ATOM 1528 O O . THR A 1 191 ? -4.723 13.273 -0.782 1 97.25 191 THR A O 1
ATOM 1531 N N . GLY A 1 192 ? -5.57 13.047 -2.838 1 95.19 192 GLY A N 1
ATOM 1532 C CA . GLY A 1 192 ? -5.387 14.453 -3.15 1 95.19 192 GLY A CA 1
ATOM 1533 C C . GLY A 1 192 ? -6.211 15.375 -2.273 1 95.19 192 GLY A C 1
ATOM 1534 O O . GLY A 1 192 ? -5.73 16.422 -1.83 1 95.19 192 GLY A O 1
ATOM 1535 N N . ALA A 1 193 ? -7.379 14.984 -2.035 1 94.12 193 ALA A N 1
ATOM 1536 C CA . ALA A 1 193 ? -8.289 15.789 -1.223 1 94.12 193 ALA A CA 1
ATOM 1537 C C . ALA A 1 193 ? -7.773 15.922 0.208 1 94.12 193 ALA A C 1
ATOM 1539 O O . ALA A 1 193 ? -7.746 17.016 0.767 1 94.12 193 ALA A O 1
ATOM 1540 N N . PHE A 1 194 ? -7.371 14.828 0.782 1 95.12 194 PHE A N 1
ATOM 1541 C CA . PHE A 1 194 ? -6.879 14.859 2.154 1 95.12 194 PHE A CA 1
ATOM 1542 C C . PHE A 1 194 ? -5.57 15.633 2.238 1 95.12 194 PHE A C 1
ATOM 1544 O O . PHE A 1 194 ? -5.32 16.344 3.219 1 95.12 194 PHE A O 1
ATOM 1551 N N . THR A 1 195 ? -4.738 15.414 1.205 1 93.62 195 THR A N 1
ATOM 1552 C CA . THR A 1 195 ? -3.5 16.188 1.15 1 93.62 195 THR A CA 1
ATOM 1553 C C . THR A 1 195 ? -3.793 17.672 1.135 1 93.62 195 THR A C 1
ATOM 1555 O O . THR A 1 195 ? -3.127 18.453 1.825 1 93.62 195 THR A O 1
ATOM 1558 N N . GLY A 1 196 ? -4.773 18.078 0.413 1 90.31 196 GLY A N 1
ATOM 1559 C CA . GLY A 1 196 ? -5.176 19.484 0.358 1 90.31 196 GLY A CA 1
ATOM 1560 C C . GLY A 1 196 ? -5.672 20.016 1.69 1 90.31 196 GLY A C 1
ATOM 1561 O O . GLY A 1 196 ? -5.324 21.125 2.088 1 90.31 196 GLY A O 1
ATOM 1562 N N . VAL A 1 197 ? -6.434 19.25 2.303 1 87.94 197 VAL A N 1
ATOM 1563 C CA . VAL A 1 197 ? -6.969 19.625 3.604 1 87.94 197 VAL A CA 1
ATOM 1564 C C . VAL A 1 197 ? -5.828 19.828 4.598 1 87.94 197 VAL A C 1
ATOM 1566 O O . VAL A 1 197 ? -5.789 20.828 5.324 1 87.94 197 VAL A O 1
ATOM 1569 N N . ILE A 1 198 ? -4.941 19 4.625 1 88.81 198 ILE A N 1
ATOM 1570 C CA . ILE A 1 198 ? -3.84 19.016 5.582 1 88.81 198 ILE A CA 1
ATOM 1571 C C . ILE A 1 198 ? -2.914 20.188 5.289 1 88.81 198 ILE A C 1
ATOM 1573 O O . ILE A 1 198 ? -2.5 20.906 6.203 1 88.81 198 ILE A O 1
ATOM 1577 N N . THR A 1 199 ? -2.668 20.422 4.035 1 85.31 199 THR A N 1
ATOM 1578 C CA . THR A 1 199 ? -1.722 21.469 3.67 1 85.31 199 THR A CA 1
ATOM 1579 C C . THR A 1 199 ? -2.379 22.844 3.758 1 85.31 199 THR A C 1
ATOM 1581 O O . THR A 1 199 ? -1.7 23.859 3.992 1 85.31 199 THR A O 1
ATOM 1584 N N . SER A 1 200 ? -3.676 22.984 3.561 1 78.69 200 SER A N 1
ATOM 1585 C CA . SER A 1 200 ? -4.383 24.25 3.678 1 78.69 200 SER A CA 1
ATOM 1586 C C . SER A 1 200 ? -4.559 24.656 5.141 1 78.69 200 SER A C 1
ATOM 1588 O O . SER A 1 200 ? -4.605 25.844 5.461 1 78.69 200 SER A O 1
ATOM 1590 N N . GLY A 1 201 ? -4.945 23.75 5.918 1 67.69 201 GLY A N 1
ATOM 1591 C CA . GLY A 1 201 ? -5.074 24.047 7.332 1 67.69 201 GLY A CA 1
ATOM 1592 C C . GLY A 1 201 ? -3.803 24.609 7.941 1 67.69 201 GLY A C 1
ATOM 1593 O O . GLY A 1 201 ? -3.855 25.422 8.859 1 67.69 201 GLY A O 1
ATOM 1594 N N . SER A 1 202 ? -2.785 24.359 7.469 1 57.84 202 SER A N 1
ATOM 1595 C CA . SER A 1 202 ? -1.506 24.875 7.949 1 57.84 202 SER A CA 1
ATOM 1596 C C . SER A 1 202 ? -1.245 26.281 7.438 1 57.84 202 SER A C 1
ATOM 1598 O O . SER A 1 202 ? -0.554 27.062 8.094 1 57.84 202 SER A O 1
ATOM 1600 N N . GLN A 1 203 ? -1.94 26.719 6.336 1 54.81 203 GLN A N 1
ATOM 1601 C CA . GLN A 1 203 ? -1.758 28.031 5.746 1 54.81 203 GLN A CA 1
ATOM 1602 C C . GLN A 1 203 ? -2.613 29.078 6.457 1 54.81 203 GLN A C 1
ATOM 1604 O O . GLN A 1 203 ? -2.195 30.234 6.617 1 54.81 203 GLN A O 1
ATOM 1609 N N . ASP A 1 204 ? -3.916 28.891 6.773 1 50.25 204 ASP A N 1
ATOM 1610 C CA . ASP A 1 204 ? -4.812 29.844 7.422 1 50.25 204 ASP A CA 1
ATOM 1611 C C . ASP A 1 204 ? -4.238 30.312 8.758 1 50.25 204 ASP A C 1
ATOM 1613 O O . ASP A 1 204 ? -4.457 31.469 9.156 1 50.2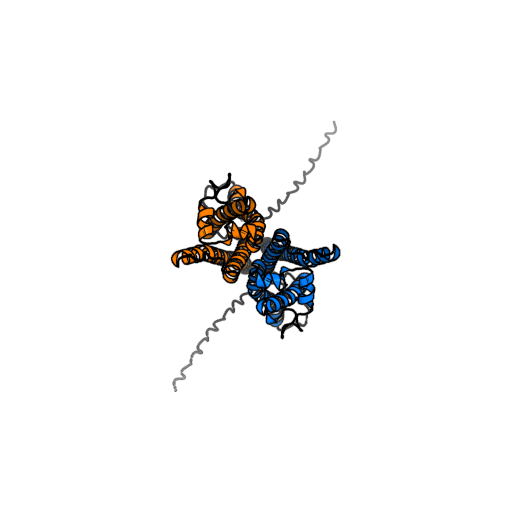5 204 ASP A O 1
ATOM 1617 N N . HIS A 1 205 ? -3.543 29.641 9.422 1 47.62 205 HIS A N 1
ATOM 1618 C CA . HIS A 1 205 ? -2.941 30.047 10.688 1 47.62 205 HIS A CA 1
ATOM 1619 C C . HIS A 1 205 ? -1.871 31.109 10.469 1 47.62 205 HIS A C 1
ATOM 1621 O O . HIS A 1 205 ? -1.652 31.969 11.336 1 47.62 205 HIS A O 1
ATOM 1627 N N . LYS A 1 206 ? -1.385 31.312 9.367 1 49.22 206 LYS A N 1
ATOM 1628 C CA . LYS A 1 206 ? -0.367 32.312 9.078 1 49.22 206 LYS A CA 1
ATOM 1629 C C . LYS A 1 206 ? -0.988 33.688 8.938 1 49.22 206 LYS A C 1
ATOM 1631 O O . LYS A 1 206 ? -0.393 34.688 9.352 1 49.22 206 LYS A O 1
ATOM 1636 N N . GLU A 1 207 ? -2.123 33.719 8.352 1 46.31 207 GLU A N 1
ATOM 1637 C CA . GLU A 1 207 ? -2.693 35.031 8.07 1 46.31 207 GLU A CA 1
ATOM 1638 C C . GLU A 1 207 ? -3.17 35.719 9.352 1 46.31 207 GLU A C 1
ATOM 1640 O O . GLU A 1 207 ? -3.277 36.938 9.398 1 46.31 207 GLU A O 1
ATOM 1645 N N . THR A 1 208 ? -3.48 34.938 10.289 1 43.16 208 THR A N 1
ATOM 1646 C CA . THR A 1 208 ? -4.098 35.625 11.438 1 43.16 208 THR A CA 1
ATOM 1647 C C . THR A 1 208 ? -3.035 36.062 12.438 1 43.16 208 THR A C 1
ATOM 1649 O O . THR A 1 208 ? -3.363 36.5 13.539 1 43.16 208 THR A O 1
ATOM 1652 N N . GLN A 1 209 ? -1.776 35.875 12.109 1 41.81 209 GLN A N 1
ATOM 1653 C CA . GLN A 1 209 ? -0.84 36.469 13.055 1 41.81 209 GLN A CA 1
ATOM 1654 C C . GLN A 1 209 ? -0.809 38 12.898 1 41.81 209 GLN A C 1
ATOM 1656 O O . GLN A 1 209 ? -0.655 38.5 11.789 1 41.81 209 GLN A O 1
ATOM 1661 N N . PRO A 1 210 ? -1.417 38.75 13.828 1 41.72 210 PRO A N 1
ATOM 1662 C CA . PRO A 1 210 ? -1.456 40.219 13.727 1 41.72 210 PRO A CA 1
ATOM 1663 C C . PRO A 1 210 ? -0.094 40.812 13.398 1 41.72 210 PRO A C 1
ATOM 1665 O O . PRO A 1 210 ? 0.932 40.344 13.906 1 41.72 210 PRO A O 1
ATOM 1668 N N . HIS A 1 211 ? 0.061 41.5 12.344 1 46.16 211 HIS A N 1
ATOM 1669 C CA . HIS A 1 211 ? 1.219 42.312 12.008 1 46.16 211 HIS A CA 1
ATOM 1670 C C . HIS A 1 211 ? 1.675 43.125 13.211 1 46.16 211 HIS A C 1
ATOM 1672 O O . HIS A 1 211 ? 0.853 43.75 13.898 1 46.16 211 HIS A O 1
ATOM 1678 N N . PRO A 1 212 ? 2.744 42.812 13.727 1 48.5 212 PRO A N 1
ATOM 1679 C CA . PRO A 1 212 ? 3.156 43.656 14.844 1 48.5 212 PRO A CA 1
ATOM 1680 C C . PRO A 1 212 ? 2.977 45.156 14.555 1 48.5 212 PRO A C 1
ATOM 1682 O O . PRO A 1 212 ? 3.338 45.625 13.469 1 48.5 212 PRO A O 1
ATOM 1685 N N . THR A 1 213 ? 2.119 45.844 15.211 1 49.12 213 THR A N 1
ATOM 1686 C CA . THR A 1 213 ? 1.941 47.312 15.133 1 49.12 213 THR A CA 1
ATOM 1687 C C . THR A 1 213 ? 3.275 48.031 15.312 1 49.12 213 THR A C 1
ATOM 1689 O O . THR A 1 213 ? 4.047 47.688 16.219 1 49.12 213 THR A O 1
ATOM 1692 N N . PRO A 1 214 ? 3.801 48.75 14.352 1 54.09 214 PRO A N 1
ATOM 1693 C CA . PRO A 1 214 ? 5.062 49.469 14.469 1 54.09 214 PRO A CA 1
ATOM 1694 C C . PRO A 1 214 ? 5.145 50.312 15.742 1 54.09 214 PRO A C 1
ATOM 1696 O O . PRO A 1 214 ? 4.133 50.844 16.203 1 54.09 214 PRO A O 1
ATOM 1699 N N . PRO A 1 215 ? 6.141 50.094 16.562 1 53.31 215 PRO A N 1
ATOM 1700 C CA . PRO A 1 215 ? 6.277 50.875 17.812 1 53.31 215 PRO A CA 1
ATOM 1701 C C . PRO A 1 215 ? 6.094 52.375 17.609 1 53.31 215 PRO A C 1
ATOM 1703 O O . PRO A 1 215 ? 6.535 52.906 16.609 1 53.31 215 PRO A O 1
ATOM 1706 N N . ALA A 1 216 ? 5.203 53.094 18.297 1 52.72 216 ALA A N 1
ATOM 1707 C CA . ALA A 1 216 ? 4.922 54.5 18.328 1 52.72 216 ALA A CA 1
ATOM 1708 C C . ALA A 1 216 ? 6.199 55.312 18.531 1 52.72 216 ALA A C 1
ATOM 1710 O O . ALA A 1 216 ? 6.977 55.031 19.453 1 52.72 216 ALA A O 1
ATOM 1711 N N . GLU A 1 217 ? 6.738 56.031 17.578 1 52.47 217 GLU A N 1
ATOM 1712 C CA . GLU A 1 217 ? 7.832 57 17.656 1 52.47 217 GLU A CA 1
ATOM 1713 C C . GLU A 1 217 ? 7.621 58 18.781 1 52.47 217 GLU A C 1
ATOM 1715 O O . GLU A 1 217 ? 6.582 58.656 18.844 1 52.47 217 GLU A O 1
ATOM 1720 N N . LYS A 1 218 ? 8.242 57.938 19.953 1 51.62 218 LYS A N 1
ATOM 1721 C CA . LYS A 1 218 ? 8.352 58.938 21 1 51.62 218 LYS A CA 1
ATOM 1722 C C . LYS A 1 218 ? 8.758 60.281 20.438 1 51.62 218 LYS A C 1
ATOM 1724 O O . LYS A 1 218 ? 9.828 60.406 19.828 1 51.62 218 LYS A O 1
ATOM 1729 N N . GLN A 1 219 ? 7.895 61.188 20.125 1 45.75 219 GLN A N 1
ATOM 1730 C CA . GLN A 1 219 ? 8.125 62.625 19.891 1 45.75 219 GLN A CA 1
ATOM 1731 C C . GLN A 1 219 ? 8.906 63.25 21.031 1 45.75 219 GLN A C 1
ATOM 1733 O O . GLN A 1 219 ? 8.461 63.219 22.188 1 45.75 219 GLN A O 1
ATOM 1738 N N . ARG A 1 220 ? 10.211 63.375 21.047 1 42.34 220 ARG A N 1
ATOM 1739 C CA . ARG A 1 220 ? 11.062 64.188 21.922 1 42.34 220 ARG A CA 1
ATOM 1740 C C . ARG A 1 220 ? 10.555 65.625 22.031 1 42.34 220 ARG A C 1
ATOM 1742 O O . ARG A 1 220 ? 10.422 66.312 21.031 1 42.34 220 ARG A O 1
ATOM 1749 N N . ILE A 1 221 ? 9.711 65.938 22.938 1 44.81 221 ILE A N 1
ATOM 1750 C CA . ILE A 1 221 ? 9.398 67.312 23.344 1 44.81 221 ILE A CA 1
ATOM 1751 C C . ILE A 1 221 ? 10.688 68.062 23.625 1 44.81 221 ILE A C 1
ATOM 1753 O O . ILE A 1 221 ? 11.461 67.688 24.516 1 44.81 221 ILE A O 1
ATOM 1757 N N . ARG A 1 222 ? 11.32 68.875 22.656 1 39.06 222 ARG A N 1
ATOM 1758 C CA . ARG A 1 222 ? 12.148 70 23 1 39.06 222 ARG A CA 1
ATOM 1759 C C . ARG A 1 222 ? 11.297 71.125 23.562 1 39.06 222 ARG A C 1
ATOM 1761 O O . ARG A 1 222 ? 10.211 71.438 23.047 1 39.06 222 ARG A O 1
ATOM 1768 N N . MET B 1 1 ? 7.703 84.5 -22.109 1 25.89 1 MET B N 1
ATOM 1769 C CA . MET B 1 1 ? 8.484 83.312 -21.75 1 25.89 1 MET B CA 1
ATOM 1770 C C . MET B 1 1 ? 7.824 82.562 -20.609 1 25.89 1 MET B C 1
ATOM 1772 O O . MET B 1 1 ? 7.875 83 -19.453 1 25.89 1 MET B O 1
ATOM 1776 N N . SER B 1 2 ? 6.59 82 -20.797 1 30.28 2 SER B N 1
ATOM 1777 C CA . SER B 1 2 ? 5.66 81.312 -19.906 1 30.28 2 SER B CA 1
ATOM 1778 C C . SER B 1 2 ? 6.219 80 -19.422 1 30.28 2 SER B C 1
ATOM 1780 O O . SER B 1 2 ? 6.586 79.125 -20.234 1 30.28 2 SER B O 1
ATOM 1782 N N . ILE B 1 3 ? 6.953 80 -18.312 1 31.94 3 ILE B N 1
ATOM 1783 C CA . ILE B 1 3 ? 7.629 78.875 -17.641 1 3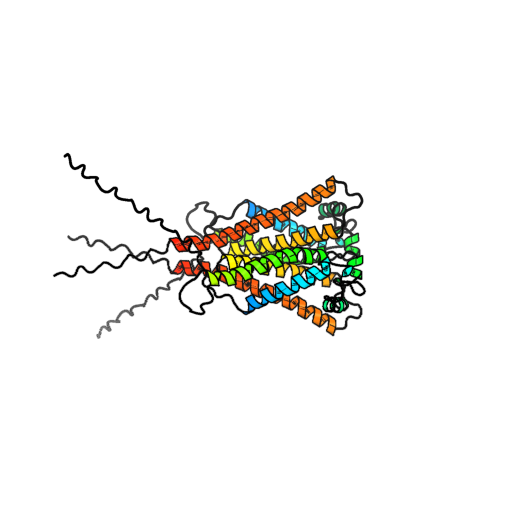1.94 3 ILE B CA 1
ATOM 1784 C C . ILE B 1 3 ? 6.609 77.812 -17.234 1 31.94 3 ILE B C 1
ATOM 1786 O O . ILE B 1 3 ? 5.676 78.125 -16.484 1 31.94 3 ILE B O 1
ATOM 1790 N N . CYS B 1 4 ? 6.25 76.875 -18.125 1 31.39 4 CYS B N 1
ATOM 1791 C CA . CYS B 1 4 ? 5.379 75.75 -17.875 1 31.39 4 CYS B CA 1
ATOM 1792 C C . CYS B 1 4 ? 5.875 74.875 -16.703 1 31.39 4 CYS B C 1
ATOM 1794 O O . CYS B 1 4 ? 7.008 74.438 -16.719 1 31.39 4 CYS B O 1
ATOM 1796 N N . ARG B 1 5 ? 5.492 75.188 -15.43 1 31.2 5 ARG B N 1
ATOM 1797 C CA . ARG B 1 5 ? 5.777 74.438 -14.227 1 31.2 5 ARG B CA 1
ATOM 1798 C C . ARG B 1 5 ? 5.27 73 -14.359 1 31.2 5 ARG B C 1
ATOM 1800 O O . ARG B 1 5 ? 4.07 72.75 -14.539 1 31.2 5 ARG B O 1
ATOM 1807 N N . THR B 1 6 ? 6 72.125 -15.125 1 34.31 6 THR B N 1
ATOM 1808 C CA . THR B 1 6 ? 5.664 70.688 -15.203 1 34.31 6 THR B CA 1
ATOM 1809 C C . THR B 1 6 ? 5.492 70.125 -13.812 1 34.31 6 THR B C 1
ATOM 1811 O O . THR B 1 6 ? 6.363 70.25 -12.953 1 34.31 6 THR B O 1
ATOM 1814 N N . THR B 1 7 ? 4.277 70 -13.328 1 35.75 7 THR B N 1
ATOM 1815 C CA . THR B 1 7 ? 3.887 69.375 -12.086 1 35.75 7 THR B CA 1
ATOM 1816 C C . THR B 1 7 ? 4.359 67.875 -12.062 1 35.75 7 THR B C 1
ATOM 1818 O O . THR B 1 7 ? 4.145 67.125 -13.023 1 35.75 7 THR B O 1
ATOM 1821 N N . PRO B 1 8 ? 5.418 67.562 -11.281 1 38 8 PRO B N 1
ATOM 1822 C CA . PRO B 1 8 ? 5.965 66.188 -11.195 1 38 8 PRO B CA 1
ATOM 1823 C C . PRO B 1 8 ? 4.898 65.125 -10.883 1 38 8 PRO B C 1
ATOM 1825 O O . PRO B 1 8 ? 3.945 65.438 -10.156 1 38 8 PRO B O 1
ATOM 1828 N N . SER B 1 9 ? 4.488 64.312 -11.875 1 37.09 9 SER B N 1
ATOM 1829 C CA . SER B 1 9 ? 3.605 63.156 -11.758 1 37.09 9 SER B CA 1
ATOM 1830 C C . SER B 1 9 ? 4.008 62.25 -10.594 1 37.09 9 SER B C 1
ATOM 1832 O O . SER B 1 9 ? 5.195 62 -10.391 1 37.09 9 SER B O 1
ATOM 1834 N N . THR B 1 10 ? 3.268 62.312 -9.508 1 35.19 10 THR B N 1
ATOM 1835 C CA . THR B 1 10 ? 3.375 61.438 -8.336 1 35.19 10 THR B CA 1
ATOM 1836 C C . THR B 1 10 ? 3.373 59.969 -8.75 1 35.19 10 THR B C 1
ATOM 1838 O O . THR B 1 10 ? 2.393 59.469 -9.32 1 35.19 10 THR B O 1
ATOM 1841 N N . GLU B 1 11 ? 4.523 59.406 -9.211 1 38.22 11 GLU B N 1
ATOM 1842 C CA . GLU B 1 11 ? 4.668 57.969 -9.398 1 38.22 11 GLU B CA 1
ATOM 1843 C C . GLU B 1 11 ? 4.113 57.188 -8.211 1 38.22 11 GLU B C 1
ATOM 1845 O O . GLU B 1 11 ? 4.527 57.406 -7.07 1 38.22 11 GLU B O 1
ATOM 1850 N N . SER B 1 12 ? 2.844 56.812 -8.297 1 35.84 12 SER B N 1
ATOM 1851 C CA . SER B 1 12 ? 2.25 55.875 -7.352 1 35.84 12 SER B CA 1
ATOM 1852 C C . SER B 1 12 ? 3.105 54.625 -7.211 1 35.84 12 SER B C 1
ATOM 1854 O O . SER B 1 12 ? 3.332 53.906 -8.188 1 35.84 12 SER B O 1
ATOM 1856 N N . LYS B 1 13 ? 4.172 54.688 -6.395 1 36.97 13 LYS B N 1
ATOM 1857 C CA . LYS B 1 13 ? 4.844 53.438 -6.023 1 36.97 13 LYS B CA 1
ATOM 1858 C C . LYS B 1 13 ? 3.838 52.375 -5.582 1 36.97 13 LYS B C 1
ATOM 1860 O O . LYS B 1 13 ? 3.119 52.562 -4.598 1 36.97 13 LYS B O 1
ATOM 1865 N N . THR B 1 14 ? 3.256 51.688 -6.605 1 36.94 14 THR B N 1
ATOM 1866 C CA . THR B 1 14 ? 2.559 50.438 -6.27 1 36.94 14 THR B CA 1
ATOM 1867 C C . THR B 1 14 ? 3.438 49.531 -5.41 1 36.94 14 THR B C 1
ATOM 1869 O O . THR B 1 14 ? 4.52 49.125 -5.832 1 36.94 14 THR B O 1
ATOM 1872 N N . PHE B 1 15 ? 3.414 49.688 -4.105 1 32.34 15 PHE B N 1
ATOM 1873 C CA . PHE B 1 15 ? 3.99 48.688 -3.217 1 32.34 15 PHE B CA 1
ATOM 1874 C C . PHE B 1 15 ? 3.482 47.312 -3.566 1 32.34 15 PHE B C 1
ATOM 1876 O O . PHE B 1 15 ? 2.285 47.031 -3.457 1 32.34 15 PHE B O 1
ATOM 1883 N N . THR B 1 16 ? 4.141 46.75 -4.555 1 32.47 16 THR B N 1
ATOM 1884 C CA . THR B 1 16 ? 3.908 45.312 -4.711 1 32.47 16 THR B CA 1
ATOM 1885 C C . THR B 1 16 ? 4.094 44.562 -3.385 1 32.47 16 THR B C 1
ATOM 1887 O O . THR B 1 16 ? 5.18 44.594 -2.803 1 32.47 16 THR B O 1
ATOM 1890 N N . THR B 1 17 ? 3.094 44.562 -2.555 1 32.5 17 THR B N 1
ATOM 1891 C CA . THR B 1 17 ? 3.07 43.625 -1.424 1 32.5 17 THR B CA 1
ATOM 1892 C C . THR B 1 17 ? 3.449 42.219 -1.867 1 32.5 17 THR B C 1
ATOM 1894 O O . THR B 1 17 ? 2.74 41.594 -2.666 1 32.5 17 THR B O 1
ATOM 1897 N N . CYS B 1 18 ? 4.715 42.031 -2.098 1 30.39 18 CYS B N 1
ATOM 1898 C CA . CYS B 1 18 ? 5.121 40.656 -2.234 1 30.39 18 CYS B CA 1
ATOM 1899 C C . CYS B 1 18 ? 4.531 39.781 -1.118 1 30.39 18 CYS B C 1
ATOM 1901 O O . CYS B 1 18 ? 4.836 40 0.057 1 30.39 18 CYS B O 1
ATOM 1903 N N . SER B 1 19 ? 3.277 39.438 -1.232 1 32.19 19 SER B N 1
ATOM 1904 C CA . SER B 1 19 ? 2.781 38.375 -0.364 1 32.19 19 SER B CA 1
ATOM 1905 C C . SER B 1 19 ? 3.717 37.188 -0.376 1 32.19 19 SER B C 1
ATOM 1907 O O . SER B 1 19 ? 3.789 36.469 -1.369 1 32.19 19 SER B O 1
ATOM 1909 N N . SER B 1 20 ? 4.98 37.344 0.009 1 31.59 20 SER B N 1
ATOM 1910 C CA . SER B 1 20 ? 5.77 36.125 0.245 1 31.59 20 SER B CA 1
ATOM 1911 C C . SER B 1 20 ? 4.918 35.031 0.865 1 31.59 20 SER B C 1
ATOM 1913 O O . SER B 1 20 ? 4.262 35.25 1.885 1 31.59 20 SER B O 1
ATOM 1915 N N . SER B 1 21 ? 4.328 34.188 0.072 1 35.12 21 SER B N 1
ATOM 1916 C CA . SER B 1 21 ? 3.721 32.938 0.511 1 35.12 21 SER B CA 1
ATOM 1917 C C . SER B 1 21 ? 4.527 32.281 1.64 1 35.12 21 SER B C 1
ATOM 1919 O O . SER B 1 21 ? 5.648 31.828 1.425 1 35.12 21 SER B O 1
ATOM 1921 N N . LEU B 1 22 ? 4.625 32.906 2.77 1 32.47 22 LEU B N 1
ATOM 1922 C CA . LEU B 1 22 ? 5.227 32.25 3.936 1 32.47 22 LEU B CA 1
ATOM 1923 C C . LEU B 1 22 ? 4.68 30.844 4.125 1 32.47 22 LEU B C 1
ATOM 1925 O O . LEU B 1 22 ? 3.525 30.672 4.516 1 32.47 22 LEU B O 1
ATOM 1929 N N . THR B 1 23 ? 5 29.922 3.258 1 38.75 23 THR B N 1
ATOM 1930 C CA . THR B 1 23 ? 4.852 28.5 3.502 1 38.75 23 THR B CA 1
ATOM 1931 C C . THR B 1 23 ? 5.121 28.156 4.965 1 38.75 23 THR B C 1
ATOM 1933 O O . THR B 1 23 ? 6.176 28.516 5.504 1 38.75 23 THR B O 1
ATOM 1936 N N . MET B 1 24 ? 4.121 28.359 5.805 1 40.75 24 MET B N 1
ATOM 1937 C CA . MET B 1 24 ? 4.293 27.938 7.191 1 40.75 24 MET B CA 1
ATOM 1938 C C . MET B 1 24 ? 5.098 26.641 7.277 1 40.75 24 MET B C 1
ATOM 1940 O O . MET B 1 24 ? 4.695 25.625 6.727 1 40.75 24 MET B O 1
ATOM 1944 N N . VAL B 1 25 ? 6.422 26.688 7.258 1 46.16 25 VAL B N 1
ATOM 1945 C CA . VAL B 1 25 ? 7.441 25.688 7.547 1 46.16 25 VAL B CA 1
ATOM 1946 C C . VAL B 1 25 ? 7.238 25.141 8.953 1 46.16 25 VAL B C 1
ATOM 1948 O O . VAL B 1 25 ? 7.219 25.891 9.93 1 46.16 25 VAL B O 1
ATOM 1951 N N . LEU B 1 26 ? 6.203 24.141 9.125 1 53.25 26 LEU B N 1
ATOM 1952 C CA . LEU B 1 26 ? 6.285 23.391 10.375 1 53.25 26 LEU B CA 1
ATOM 1953 C C . LEU B 1 26 ? 7.738 23.125 10.758 1 53.25 26 LEU B C 1
ATOM 1955 O O . LEU B 1 26 ? 8.516 22.609 9.953 1 53.25 26 LEU B O 1
ATOM 1959 N N . THR B 1 27 ? 8.258 23.953 11.516 1 54.22 27 THR B N 1
ATOM 1960 C CA . THR B 1 27 ? 9.664 23.922 11.906 1 54.22 27 THR B CA 1
ATOM 1961 C C . THR B 1 27 ? 9.992 22.625 12.625 1 54.22 27 THR B C 1
ATOM 1963 O O . THR B 1 27 ? 9.883 22.547 13.852 1 54.22 27 THR B O 1
ATOM 1966 N N . HIS B 1 28 ? 9.625 21.516 12.07 1 63.81 28 HIS B N 1
ATOM 1967 C CA . HIS B 1 28 ? 10.188 20.297 12.656 1 63.81 28 HIS B CA 1
ATOM 1968 C C . HIS B 1 28 ? 11.414 19.828 11.883 1 63.81 28 HIS B C 1
ATOM 1970 O O . HIS B 1 28 ? 11.406 19.812 10.656 1 63.81 28 HIS B O 1
ATOM 1976 N N . ASP B 1 29 ? 12.469 19.75 12.602 1 67.31 29 ASP B N 1
ATOM 1977 C CA . ASP B 1 29 ? 13.688 19.203 12.008 1 67.31 29 ASP B CA 1
ATOM 1978 C C . ASP B 1 29 ? 13.477 17.766 11.547 1 67.31 29 ASP B C 1
ATOM 1980 O O . ASP B 1 29 ? 12.906 16.953 12.281 1 67.31 29 ASP B O 1
ATOM 1984 N N . PRO B 1 30 ? 13.859 17.641 10.305 1 76.31 30 PRO B N 1
ATOM 1985 C CA . PRO B 1 30 ? 13.773 16.234 9.859 1 76.31 30 PRO B CA 1
ATOM 1986 C C . PRO B 1 30 ? 14.633 15.297 10.703 1 76.31 30 PRO B C 1
ATOM 1988 O O . PRO B 1 30 ? 15.781 15.625 11.023 1 76.31 30 PRO B O 1
ATOM 1991 N N . ARG B 1 31 ? 14.07 14.281 11.133 1 85.94 31 ARG B N 1
ATOM 1992 C CA . ARG B 1 31 ? 14.781 13.281 11.922 1 85.94 31 ARG B CA 1
ATOM 1993 C C . ARG B 1 31 ? 15.797 12.531 11.062 1 85.94 31 ARG B C 1
ATOM 1995 O O . ARG B 1 31 ? 15.469 12.078 9.961 1 85.94 31 ARG B O 1
ATOM 2002 N N . LEU B 1 32 ? 16.969 12.383 11.609 1 88.69 32 LEU B N 1
ATOM 2003 C CA . LEU B 1 32 ? 18.078 11.742 10.891 1 88.69 32 LEU B CA 1
ATOM 2004 C C . LEU B 1 32 ? 17.734 10.289 10.57 1 88.69 32 LEU B C 1
ATOM 2006 O O . LEU B 1 32 ? 18.047 9.805 9.477 1 88.69 32 LEU B O 1
ATOM 2010 N N . GLU B 1 33 ? 17.156 9.555 11.461 1 93.38 33 GLU B N 1
ATOM 2011 C CA . GLU B 1 33 ? 16.844 8.141 11.266 1 93.38 33 GLU B CA 1
ATOM 2012 C C . GLU B 1 33 ? 15.844 7.941 10.133 1 93.38 33 GLU B C 1
ATOM 2014 O O . GLU B 1 33 ? 15.914 6.953 9.398 1 93.38 33 GLU B O 1
ATOM 2019 N N . ILE B 1 34 ? 15.016 8.906 10.016 1 94.06 34 ILE B N 1
ATOM 2020 C CA . ILE B 1 34 ? 14.023 8.812 8.953 1 94.06 34 ILE B CA 1
ATOM 2021 C C . ILE B 1 34 ? 14.664 9.156 7.613 1 94.06 34 ILE B C 1
ATOM 2023 O O . ILE B 1 34 ? 14.406 8.5 6.602 1 94.06 34 ILE B O 1
ATOM 2027 N N . THR B 1 35 ? 15.484 10.156 7.637 1 92.62 35 THR B N 1
ATOM 2028 C CA . THR B 1 35 ? 16.188 10.508 6.414 1 92.62 35 THR B CA 1
ATOM 2029 C C . THR B 1 35 ? 17.078 9.359 5.945 1 92.62 35 THR B C 1
ATOM 2031 O O . THR B 1 35 ? 17.094 9.023 4.758 1 92.62 35 THR B O 1
ATOM 2034 N N . MET B 1 36 ? 17.75 8.734 6.828 1 94.56 36 MET B N 1
ATOM 2035 C CA . MET B 1 36 ? 18.578 7.59 6.48 1 94.56 36 MET B CA 1
ATOM 2036 C C . MET B 1 36 ? 17.734 6.441 5.949 1 94.56 36 MET B C 1
ATOM 2038 O O . MET B 1 36 ? 18.156 5.723 5.039 1 94.56 36 MET B O 1
ATOM 2042 N N . TRP B 1 37 ? 16.625 6.289 6.52 1 95.25 37 TRP B N 1
ATOM 2043 C CA . TRP B 1 37 ? 15.719 5.254 6.043 1 95.25 37 TRP B CA 1
ATOM 2044 C C . TRP B 1 37 ? 15.273 5.543 4.613 1 95.25 37 TRP B C 1
ATOM 2046 O O . TRP B 1 37 ? 15.172 4.629 3.791 1 95.25 37 TRP B O 1
ATOM 2056 N N . PHE B 1 38 ? 15.016 6.773 4.316 1 96.25 38 PHE B N 1
ATOM 2057 C CA . PHE B 1 38 ? 14.609 7.141 2.965 1 96.25 38 PHE B CA 1
ATOM 2058 C C . PHE B 1 38 ? 15.734 6.859 1.969 1 96.25 38 PHE B C 1
ATOM 2060 O O . PHE B 1 38 ? 15.477 6.375 0.863 1 96.25 38 PHE B O 1
ATOM 2067 N N . ILE B 1 39 ? 16.891 7.141 2.357 1 95.88 39 ILE B N 1
ATOM 2068 C CA . ILE B 1 39 ? 18.031 6.887 1.483 1 95.88 39 ILE B CA 1
ATOM 2069 C C . ILE B 1 39 ? 18.188 5.383 1.26 1 95.88 39 ILE B C 1
ATOM 2071 O O . ILE B 1 39 ? 18.281 4.926 0.119 1 95.88 39 ILE B O 1
ATOM 2075 N N . TRP B 1 40 ? 18.156 4.691 2.34 1 95.75 40 TRP B N 1
ATOM 2076 C CA . TRP B 1 40 ? 18.25 3.236 2.262 1 95.75 40 TRP B CA 1
ATOM 2077 C C . TRP B 1 40 ? 17.109 2.654 1.437 1 95.75 40 TRP B C 1
ATOM 2079 O O . TRP B 1 40 ? 17.328 1.78 0.594 1 95.75 40 TRP B O 1
ATOM 2089 N N . ASN B 1 41 ? 15.953 3.094 1.703 1 95.62 41 ASN B N 1
ATOM 2090 C CA . ASN B 1 41 ? 14.773 2.617 0.99 1 95.62 41 ASN B CA 1
ATOM 2091 C C . ASN B 1 41 ? 14.875 2.904 -0.506 1 95.62 41 ASN B C 1
ATOM 2093 O O . ASN B 1 41 ? 14.562 2.039 -1.329 1 95.62 41 ASN B O 1
ATOM 2097 N N . PHE B 1 42 ? 15.336 4.062 -0.849 1 96.94 42 PHE B N 1
ATOM 2098 C CA . PHE B 1 42 ? 15.477 4.438 -2.252 1 96.94 42 PHE B CA 1
ATOM 2099 C C . PHE B 1 42 ? 16.438 3.496 -2.965 1 96.94 42 PHE B C 1
ATOM 2101 O O . PHE B 1 42 ? 16.141 2.996 -4.051 1 96.94 42 PHE B O 1
ATOM 2108 N N . ILE B 1 43 ? 17.531 3.18 -2.373 1 95.88 43 ILE B N 1
ATOM 2109 C CA . ILE B 1 43 ? 18.547 2.326 -2.977 1 95.88 43 ILE B CA 1
ATOM 2110 C C . ILE B 1 43 ? 18.016 0.898 -3.096 1 95.88 43 ILE B C 1
ATOM 2112 O O . ILE B 1 43 ? 18.109 0.282 -4.16 1 95.88 43 ILE B O 1
ATOM 2116 N N . SER B 1 44 ? 17.422 0.406 -2.07 1 94.94 44 SER B N 1
ATOM 2117 C CA . SER B 1 44 ? 16.984 -0.984 -2.018 1 94.94 44 SER B CA 1
ATOM 2118 C C . SER B 1 44 ? 15.836 -1.236 -2.984 1 94.94 44 SER B C 1
ATOM 2120 O O . SER B 1 44 ? 15.82 -2.242 -3.697 1 94.94 44 SER B O 1
ATOM 2122 N N . ILE B 1 45 ? 14.922 -0.319 -3.062 1 95.12 45 ILE B N 1
ATOM 2123 C CA . ILE B 1 45 ? 13.758 -0.538 -3.908 1 95.12 45 ILE B CA 1
ATOM 2124 C C . ILE B 1 45 ? 14.164 -0.477 -5.379 1 95.12 45 ILE B C 1
ATOM 2126 O O . ILE B 1 45 ? 13.648 -1.235 -6.203 1 95.12 45 ILE B O 1
ATOM 2130 N N . ASN B 1 46 ? 15.078 0.398 -5.723 1 96.19 46 ASN B N 1
ATOM 2131 C CA . ASN B 1 46 ? 15.562 0.455 -7.094 1 96.19 46 ASN B CA 1
ATOM 2132 C C . ASN B 1 46 ? 16.344 -0.805 -7.465 1 96.19 46 ASN B C 1
ATOM 2134 O O . ASN B 1 46 ? 16.188 -1.339 -8.562 1 96.19 46 ASN B O 1
ATOM 2138 N N . TYR B 1 47 ? 17.156 -1.225 -6.543 1 95.75 47 TYR B N 1
ATOM 2139 C CA . TYR B 1 47 ? 17.922 -2.445 -6.766 1 95.75 47 TYR B CA 1
ATOM 2140 C C . TYR B 1 47 ? 17 -3.629 -7.031 1 95.75 47 TYR B C 1
ATOM 2142 O O . TYR B 1 47 ? 17.203 -4.379 -7.988 1 95.75 47 TYR B O 1
ATOM 2150 N N . ASP B 1 48 ? 15.977 -3.73 -6.289 1 94.31 48 ASP B N 1
ATOM 2151 C CA . ASP B 1 48 ? 14.992 -4.797 -6.438 1 94.31 48 ASP B CA 1
ATOM 2152 C C . ASP B 1 48 ? 14.211 -4.645 -7.742 1 94.31 48 ASP B C 1
ATOM 2154 O O . ASP B 1 48 ? 13.953 -5.629 -8.438 1 94.31 48 ASP B O 1
ATOM 2158 N N . MET B 1 49 ? 13.82 -3.463 -7.961 1 94.75 49 MET B N 1
ATOM 2159 C CA . MET B 1 49 ? 13.016 -3.174 -9.148 1 94.75 49 MET B CA 1
ATOM 2160 C C . MET B 1 49 ? 13.781 -3.514 -10.422 1 94.75 49 MET B C 1
ATOM 2162 O O . MET B 1 49 ? 13.227 -4.129 -11.336 1 94.75 49 MET B O 1
ATOM 2166 N N . TYR B 1 50 ? 15.047 -3.242 -10.516 1 95.12 50 TYR B N 1
ATOM 2167 C CA . TYR B 1 50 ? 15.844 -3.547 -11.695 1 95.12 50 TYR B CA 1
ATOM 2168 C C . TYR B 1 50 ? 16.062 -5.051 -11.836 1 95.12 50 TYR B C 1
ATOM 2170 O O . TYR B 1 50 ? 15.969 -5.598 -12.938 1 95.12 50 TYR B O 1
ATOM 2178 N N . TYR B 1 51 ? 16.344 -5.664 -10.734 1 96 51 TYR B N 1
ATOM 2179 C CA . TYR B 1 51 ? 16.531 -7.113 -10.766 1 96 51 TYR B CA 1
ATOM 2180 C C . TYR B 1 51 ? 15.289 -7.809 -11.312 1 96 51 TYR B C 1
ATOM 2182 O O . TYR B 1 51 ? 15.383 -8.664 -12.195 1 96 51 TYR B O 1
ATOM 2190 N N . THR B 1 52 ? 14.133 -7.383 -10.797 1 93.06 52 THR B N 1
ATOM 2191 C CA . THR B 1 52 ? 12.891 -8.07 -11.125 1 93.06 52 THR B CA 1
ATOM 2192 C C . THR B 1 52 ? 12.445 -7.734 -12.539 1 93.06 52 THR B C 1
ATOM 2194 O O . THR B 1 52 ? 11.961 -8.609 -13.266 1 93.06 52 THR B O 1
ATOM 2197 N N . ASN B 1 53 ? 12.617 -6.52 -13.023 1 92.38 53 ASN B N 1
ATOM 2198 C CA . ASN B 1 53 ? 12.148 -6.105 -14.344 1 92.38 53 ASN B CA 1
ATOM 2199 C C . ASN B 1 53 ? 13.062 -6.613 -15.453 1 92.38 53 ASN B C 1
ATOM 2201 O O . ASN B 1 53 ? 12.656 -6.691 -16.609 1 92.38 53 ASN B O 1
ATOM 2205 N N . LEU B 1 54 ? 14.242 -7.004 -15.156 1 94.5 54 LEU B N 1
ATOM 2206 C CA . LEU B 1 54 ? 15.188 -7.449 -16.172 1 94.5 54 LEU B CA 1
ATOM 2207 C C . LEU B 1 54 ? 15.211 -8.969 -16.266 1 94.5 54 LEU B C 1
ATOM 2209 O O . LEU B 1 54 ? 15.969 -9.539 -17.062 1 94.5 54 LEU B O 1
ATOM 2213 N N . ARG B 1 55 ? 14.438 -9.547 -15.531 1 92.12 55 ARG B N 1
ATOM 2214 C CA . ARG B 1 55 ? 14.344 -11 -15.664 1 92.12 55 ARG B CA 1
ATOM 2215 C C . ARG B 1 55 ? 13.883 -11.391 -17.062 1 92.12 55 ARG B C 1
ATOM 2217 O O . ARG B 1 55 ? 13.078 -10.688 -17.672 1 92.12 55 ARG B O 1
ATOM 2224 N N . PRO B 1 56 ? 14.367 -12.43 -17.703 1 93.06 56 PRO B N 1
ATOM 2225 C CA . PRO B 1 56 ? 15.25 -13.438 -17.109 1 93.06 56 PRO B CA 1
ATOM 2226 C C . PRO B 1 56 ? 16.734 -13.062 -17.234 1 93.06 56 PRO B C 1
ATOM 2228 O O . PRO B 1 56 ? 17.594 -13.797 -16.734 1 93.06 56 PRO B O 1
ATOM 2231 N N . HIS B 1 57 ? 17.078 -11.945 -17.766 1 95.38 57 HIS B N 1
ATOM 2232 C CA . HIS B 1 57 ? 18.469 -11.586 -18.047 1 95.38 57 HIS B CA 1
ATOM 2233 C C . HIS B 1 57 ? 19.234 -11.352 -16.75 1 95.38 57 HIS B C 1
ATOM 2235 O O . HIS B 1 57 ? 20.469 -11.445 -16.734 1 95.38 57 HIS B O 1
ATOM 2241 N N . SER B 1 58 ? 18.531 -11.055 -15.625 1 95.56 58 SER B N 1
ATOM 2242 C CA . SER B 1 58 ? 19.203 -10.789 -14.352 1 95.56 58 SER B CA 1
ATOM 2243 C C . SER B 1 58 ? 19.328 -12.062 -13.516 1 95.56 58 SER B C 1
ATOM 2245 O O . SER B 1 58 ? 20 -12.062 -12.484 1 95.56 58 SER B O 1
ATOM 2247 N N . LEU B 1 59 ? 18.75 -13.125 -13.945 1 95.69 59 LEU B N 1
ATOM 2248 C CA . LEU B 1 59 ? 18.781 -14.383 -13.211 1 95.69 59 LEU B CA 1
ATOM 2249 C C . LEU B 1 59 ? 20.141 -15.055 -13.352 1 95.69 59 LEU B C 1
ATOM 2251 O O . LEU B 1 59 ? 20.938 -14.695 -14.234 1 95.69 59 LEU B O 1
ATOM 2255 N N . PRO B 1 60 ? 20.391 -15.977 -12.445 1 93.19 60 PRO B N 1
ATOM 2256 C CA . PRO B 1 60 ? 21.656 -16.688 -12.547 1 93.19 60 PRO B CA 1
ATOM 2257 C C . PRO B 1 60 ? 21.844 -17.375 -13.898 1 93.19 60 PRO B C 1
ATOM 2259 O O . PRO B 1 60 ? 20.906 -18.016 -14.398 1 93.19 60 PRO B O 1
ATOM 2262 N N . GLY B 1 61 ? 23.047 -17.234 -14.438 1 92.94 61 GLY B N 1
ATOM 2263 C CA . GLY B 1 61 ? 23.344 -17.891 -15.695 1 92.94 61 GLY B CA 1
ATOM 2264 C C . GLY B 1 61 ? 23.125 -17 -16.906 1 92.94 61 GLY B C 1
ATOM 2265 O O . GLY B 1 61 ? 23.469 -17.375 -18.031 1 92.94 61 GLY B O 1
ATOM 2266 N N . HIS B 1 62 ? 22.531 -15.805 -16.672 1 94.62 62 HIS B N 1
ATOM 2267 C CA . HIS B 1 62 ? 22.234 -14.914 -17.781 1 94.62 62 HIS B CA 1
ATOM 2268 C C . HIS B 1 62 ? 23.203 -13.734 -17.828 1 94.62 62 HIS B C 1
ATOM 2270 O O . HIS B 1 62 ? 23.969 -13.516 -16.875 1 94.62 62 HIS B O 1
ATOM 2276 N N . LYS B 1 63 ? 23.219 -12.977 -18.875 1 93.06 63 LYS B N 1
ATOM 2277 C CA . LYS B 1 63 ? 24.219 -11.977 -19.234 1 93.06 63 LYS B CA 1
ATOM 2278 C C . LYS B 1 63 ? 24.266 -10.852 -18.203 1 93.06 63 LYS B C 1
ATOM 2280 O O . LYS B 1 63 ? 25.344 -10.336 -17.891 1 93.06 63 LYS B O 1
ATOM 2285 N N . TRP B 1 64 ? 23.125 -10.406 -17.594 1 95.19 64 TRP B N 1
ATOM 2286 C CA . TRP B 1 64 ? 23.109 -9.234 -16.734 1 95.19 64 TRP B CA 1
ATOM 2287 C C . TRP B 1 64 ? 23.016 -9.633 -15.266 1 95.19 64 TRP B C 1
ATOM 2289 O O . TRP B 1 64 ? 22.656 -8.82 -14.414 1 95.19 64 TRP B O 1
ATOM 2299 N N . HIS B 1 65 ? 23.422 -10.812 -14.914 1 95.12 65 HIS B N 1
ATOM 2300 C CA . HIS B 1 65 ? 23.328 -11.32 -13.547 1 95.12 65 HIS B CA 1
ATOM 2301 C C . HIS B 1 65 ? 24.422 -10.734 -12.664 1 95.12 65 HIS B C 1
ATOM 2303 O O . HIS B 1 65 ? 24.25 -10.602 -11.453 1 95.12 65 HIS B O 1
ATOM 2309 N N . ALA B 1 66 ? 25.5 -10.352 -13.141 1 94.38 66 ALA B N 1
ATOM 2310 C CA . ALA B 1 66 ? 26.703 -10.016 -12.398 1 94.38 66 ALA B CA 1
ATOM 2311 C C . ALA B 1 66 ? 26.422 -8.945 -11.344 1 94.38 66 ALA B C 1
ATOM 2313 O O . ALA B 1 66 ? 26.75 -9.125 -10.172 1 94.38 66 ALA B O 1
ATOM 2314 N N . PRO B 1 67 ? 25.719 -7.871 -11.695 1 95.38 67 PRO B N 1
ATOM 2315 C CA . PRO B 1 67 ? 25.469 -6.844 -10.68 1 95.38 67 PRO B CA 1
ATOM 2316 C C . PRO B 1 67 ? 24.422 -7.27 -9.656 1 95.38 67 PRO B C 1
ATOM 2318 O O . PRO B 1 67 ? 24.281 -6.648 -8.602 1 95.38 67 PRO B O 1
ATOM 2321 N N . PHE B 1 68 ? 23.75 -8.367 -9.938 1 96.75 68 PHE B N 1
ATOM 2322 C CA . PHE B 1 68 ? 22.625 -8.75 -9.094 1 96.75 68 PHE B CA 1
ATOM 2323 C C . PHE B 1 68 ? 22.938 -10.047 -8.344 1 96.75 68 PHE B C 1
ATOM 2325 O O . PHE B 1 68 ? 22.016 -10.727 -7.879 1 96.75 68 PHE B O 1
ATOM 2332 N N . LYS B 1 69 ? 24.188 -10.375 -8.133 1 94.88 69 LYS B N 1
ATOM 2333 C CA . LYS B 1 69 ? 24.609 -11.602 -7.465 1 94.88 69 LYS B CA 1
ATOM 2334 C C . LYS B 1 69 ? 24 -11.695 -6.062 1 94.88 69 LYS B C 1
ATOM 2336 O O . LYS B 1 69 ? 23.562 -12.766 -5.641 1 94.88 69 LYS B O 1
ATOM 2341 N N . PRO B 1 70 ? 23.938 -10.594 -5.32 1 93.5 70 PRO B N 1
ATOM 2342 C CA . PRO B 1 70 ? 23.328 -10.695 -3.99 1 93.5 70 PRO B CA 1
ATOM 2343 C C . PRO B 1 70 ? 21.875 -11.141 -4.039 1 93.5 70 PRO B C 1
ATOM 2345 O O . PRO B 1 70 ? 21.438 -11.93 -3.201 1 93.5 70 PRO B O 1
ATOM 2348 N N . LEU B 1 71 ? 21.156 -10.688 -5.02 1 93.38 71 LEU B N 1
ATOM 2349 C CA . LEU B 1 71 ? 19.75 -11.07 -5.129 1 93.38 71 LEU B CA 1
ATOM 2350 C C . LEU B 1 71 ? 19.609 -12.484 -5.676 1 93.38 71 LEU B C 1
ATOM 2352 O O . LEU B 1 71 ? 18.656 -13.188 -5.359 1 93.38 71 LEU B O 1
ATOM 2356 N N . GLY B 1 72 ? 20.609 -12.82 -6.426 1 90.06 72 GLY B N 1
ATOM 2357 C CA . GLY B 1 72 ? 20.656 -14.211 -6.824 1 90.06 72 GLY B CA 1
ATOM 2358 C C . GLY B 1 72 ? 20.828 -15.164 -5.656 1 90.06 72 GLY B C 1
ATOM 2359 O O . GLY B 1 72 ? 20.219 -16.234 -5.617 1 90.06 72 GLY B O 1
ATOM 2360 N N . GLN B 1 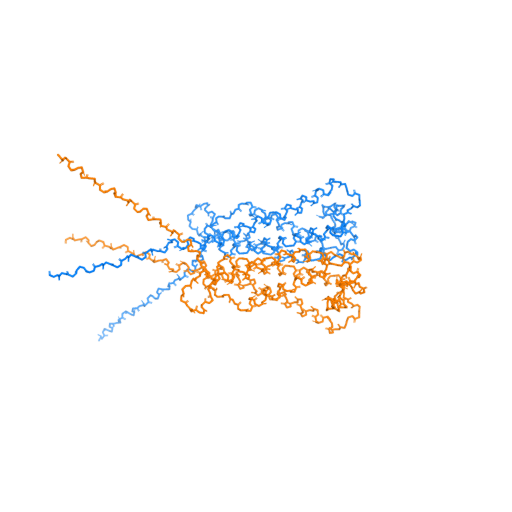73 ? 21.672 -14.75 -4.742 1 88.25 73 GLN B N 1
ATOM 2361 C CA . GLN B 1 73 ? 21.875 -15.547 -3.533 1 88.25 73 GLN B CA 1
ATOM 2362 C C . GLN B 1 73 ? 20.641 -15.492 -2.637 1 88.25 73 GLN B C 1
ATOM 2364 O O . GLN B 1 73 ? 20.266 -16.484 -2.02 1 88.25 73 GLN B O 1
ATOM 2369 N N . TRP B 1 74 ? 20.016 -14.328 -2.623 1 91.38 74 TRP B N 1
ATOM 2370 C CA . TRP B 1 74 ? 18.797 -14.141 -1.834 1 91.38 74 TRP B CA 1
ATOM 2371 C C . TRP B 1 74 ? 17.688 -15.047 -2.338 1 91.38 74 TRP B C 1
ATOM 2373 O O . TRP B 1 74 ? 16.859 -15.523 -1.552 1 91.38 74 TRP B O 1
ATOM 2383 N N . ALA B 1 75 ? 17.703 -15.406 -3.553 1 91.12 75 ALA B N 1
ATOM 2384 C CA . ALA B 1 75 ? 16.688 -16.234 -4.176 1 91.12 75 ALA B CA 1
ATOM 2385 C C . ALA B 1 75 ? 16.703 -17.656 -3.596 1 91.12 75 ALA B C 1
ATOM 2387 O O . ALA B 1 75 ? 15.727 -18.391 -3.701 1 91.12 75 ALA B O 1
ATOM 2388 N N . ALA B 1 76 ? 17.812 -18.016 -3.012 1 87.56 76 ALA B N 1
ATOM 2389 C CA . ALA B 1 76 ? 17.906 -19.328 -2.365 1 87.56 76 ALA B CA 1
ATOM 2390 C C . ALA B 1 76 ? 17.094 -19.359 -1.076 1 87.56 76 ALA B C 1
ATOM 2392 O O . ALA B 1 76 ? 16.641 -20.422 -0.641 1 87.56 76 ALA B O 1
ATOM 2393 N N . ILE B 1 77 ? 16.922 -18.188 -0.526 1 87.94 77 ILE B N 1
ATOM 2394 C CA . ILE B 1 77 ? 16.141 -18.078 0.697 1 87.94 77 ILE B CA 1
ATOM 2395 C C . ILE B 1 77 ? 14.688 -17.734 0.348 1 87.94 77 ILE B C 1
ATOM 2397 O O . ILE B 1 77 ? 13.766 -18.406 0.807 1 87.94 77 ILE B O 1
ATOM 2401 N N . ASP B 1 78 ? 14.539 -16.75 -0.459 1 90.69 78 ASP B N 1
ATOM 2402 C CA . ASP B 1 78 ? 13.242 -16.297 -0.94 1 90.69 78 ASP B CA 1
ATOM 2403 C C . ASP B 1 78 ? 13.023 -16.703 -2.398 1 90.69 78 ASP B C 1
ATOM 2405 O O . ASP B 1 78 ? 13.445 -15.984 -3.311 1 90.69 78 ASP B O 1
ATOM 2409 N N . ASN B 1 79 ? 12.25 -17.672 -2.57 1 90.12 79 ASN B N 1
ATOM 2410 C CA . ASN B 1 79 ? 12.102 -18.281 -3.891 1 90.12 79 ASN B CA 1
ATOM 2411 C C . ASN B 1 79 ? 11.297 -17.375 -4.828 1 90.12 79 ASN B C 1
ATOM 2413 O O . ASN B 1 79 ? 11.281 -17.594 -6.039 1 90.12 79 ASN B O 1
ATOM 2417 N N . LEU B 1 80 ? 10.688 -16.375 -4.273 1 89.62 80 LEU B N 1
ATOM 2418 C CA . LEU B 1 80 ? 9.945 -15.445 -5.121 1 89.62 80 LEU B CA 1
ATOM 2419 C C . LEU B 1 80 ? 10.898 -14.695 -6.055 1 89.62 80 LEU B C 1
ATOM 2421 O O . LEU B 1 80 ? 10.492 -14.242 -7.125 1 89.62 80 LEU B O 1
ATOM 2425 N N . TYR B 1 81 ? 12.156 -14.664 -5.648 1 91.31 81 TYR B N 1
ATOM 2426 C CA . TYR B 1 81 ? 13.148 -13.961 -6.445 1 91.31 81 TYR B CA 1
ATOM 2427 C C . TYR B 1 81 ? 13.828 -14.906 -7.43 1 91.31 81 TYR B C 1
ATOM 2429 O O . TYR B 1 81 ? 14.625 -14.477 -8.266 1 91.31 81 TYR B O 1
ATOM 2437 N N . GLY B 1 82 ? 13.445 -16.109 -7.406 1 90.38 82 GLY B N 1
ATOM 2438 C CA . GLY B 1 82 ? 14.133 -17.109 -8.203 1 90.38 82 GLY B CA 1
ATOM 2439 C C . GLY B 1 82 ? 13.469 -17.375 -9.539 1 90.38 82 GLY B C 1
ATOM 2440 O O . GLY B 1 82 ? 12.445 -16.766 -9.859 1 90.38 82 GLY B O 1
ATOM 2441 N N . GLU B 1 83 ? 14.039 -18.312 -10.242 1 90.38 83 GLU B N 1
ATOM 2442 C CA . GLU B 1 83 ? 13.609 -18.656 -11.594 1 90.38 83 GLU B CA 1
ATOM 2443 C C . GLU B 1 83 ? 12.242 -19.328 -11.586 1 90.38 83 GLU B C 1
ATOM 2445 O O . GLU B 1 83 ? 11.414 -19.094 -12.461 1 90.38 83 GLU B O 1
ATOM 2450 N N . ARG B 1 84 ? 11.977 -20.141 -10.641 1 86.94 84 ARG B N 1
ATOM 2451 C CA . ARG B 1 84 ? 10.711 -20.859 -10.57 1 86.94 84 ARG B CA 1
ATOM 2452 C C . ARG B 1 84 ? 9.539 -19.891 -10.461 1 86.94 84 ARG B C 1
ATOM 2454 O O . ARG B 1 84 ? 8.523 -20.062 -11.133 1 86.94 84 ARG B O 1
ATOM 2461 N N . ALA B 1 85 ? 9.75 -18.953 -9.625 1 87.5 85 ALA B N 1
ATOM 2462 C CA . ALA B 1 85 ? 8.688 -17.969 -9.461 1 87.5 85 ALA B CA 1
ATOM 2463 C C . ALA B 1 85 ? 8.469 -17.172 -10.742 1 87.5 85 ALA B C 1
ATOM 2465 O O . ALA B 1 85 ? 7.34 -16.812 -11.062 1 87.5 85 ALA B O 1
ATOM 2466 N N . TRP B 1 86 ? 9.508 -16.938 -11.438 1 87.81 86 TRP B N 1
ATOM 2467 C CA . TRP B 1 86 ? 9.414 -16.219 -12.703 1 87.81 86 TRP B CA 1
ATOM 2468 C C . TRP B 1 86 ? 8.68 -17.047 -13.742 1 87.81 86 TRP B C 1
ATOM 2470 O O . TRP B 1 86 ? 7.801 -16.547 -14.445 1 87.81 86 TRP B O 1
ATOM 2480 N N . ILE B 1 87 ? 8.93 -18.312 -13.797 1 87.06 87 ILE B N 1
ATOM 2481 C CA . ILE B 1 87 ? 8.312 -19.203 -14.766 1 87.06 87 ILE B CA 1
ATOM 2482 C C . ILE B 1 87 ? 6.832 -19.375 -14.445 1 87.06 87 ILE B C 1
ATOM 2484 O O . ILE B 1 87 ? 5.992 -19.422 -15.344 1 87.06 87 ILE B O 1
ATOM 2488 N N . GLU B 1 88 ? 6.52 -19.375 -13.156 1 83.81 88 GLU B N 1
ATOM 2489 C CA . GLU B 1 88 ? 5.145 -19.594 -12.719 1 83.81 88 GLU B CA 1
ATOM 2490 C C . GLU B 1 88 ? 4.344 -18.297 -12.742 1 83.81 88 GLU B C 1
ATOM 2492 O O . GLU B 1 88 ? 3.15 -18.297 -12.438 1 83.81 88 GLU B O 1
ATOM 2497 N N . ASN B 1 89 ? 5.039 -17.203 -13.094 1 82.25 89 ASN B N 1
ATOM 2498 C CA . ASN B 1 89 ? 4.402 -15.891 -13.164 1 82.25 89 ASN B CA 1
ATOM 2499 C C . ASN B 1 89 ? 3.775 -15.5 -11.828 1 82.25 89 ASN B C 1
ATOM 2501 O O . ASN B 1 89 ? 2.598 -15.148 -11.773 1 82.25 89 ASN B O 1
ATOM 2505 N N . ASP B 1 90 ? 4.656 -15.594 -10.867 1 83.75 90 ASP B N 1
ATOM 2506 C CA . ASP B 1 90 ? 4.164 -15.188 -9.555 1 83.75 90 ASP B CA 1
ATOM 2507 C C . ASP B 1 90 ? 3.686 -13.734 -9.578 1 83.75 90 ASP B C 1
ATOM 2509 O O . ASP B 1 90 ? 4.289 -12.883 -10.234 1 83.75 90 ASP B O 1
ATOM 2513 N N . THR B 1 91 ? 2.693 -13.445 -8.758 1 86.69 91 THR B N 1
ATOM 2514 C CA . THR B 1 91 ? 1.985 -12.188 -8.945 1 86.69 91 THR B CA 1
ATOM 2515 C C . THR B 1 91 ? 2.451 -11.141 -7.938 1 86.69 91 THR B C 1
ATOM 2517 O O . THR B 1 91 ? 2.498 -9.953 -8.25 1 86.69 91 THR B O 1
ATOM 2520 N N . ILE B 1 92 ? 2.871 -11.57 -6.789 1 91.31 92 ILE B N 1
ATOM 2521 C CA . ILE B 1 92 ? 3.117 -10.594 -5.734 1 91.31 92 ILE B CA 1
ATOM 2522 C C . ILE B 1 92 ? 4.328 -9.742 -6.098 1 91.31 92 ILE B C 1
ATOM 2524 O O . ILE B 1 92 ? 4.336 -8.531 -5.863 1 91.31 92 ILE B O 1
ATOM 2528 N N . LEU B 1 93 ? 5.352 -10.352 -6.676 1 91.19 93 LEU B N 1
ATOM 2529 C CA . LEU B 1 93 ? 6.555 -9.594 -7.008 1 91.19 93 LEU B CA 1
ATOM 2530 C C . LEU B 1 93 ? 6.277 -8.594 -8.125 1 91.19 93 LEU B C 1
ATOM 2532 O O . LEU B 1 93 ? 6.855 -7.5 -8.141 1 91.19 93 LEU B O 1
ATOM 2536 N N . ALA B 1 94 ? 5.438 -9 -9.039 1 90.56 94 ALA B N 1
ATOM 2537 C CA . ALA B 1 94 ? 5.031 -8.055 -10.078 1 90.56 94 ALA B CA 1
ATOM 2538 C C . ALA B 1 94 ? 4.348 -6.832 -9.477 1 90.56 94 ALA B C 1
ATOM 2540 O O . ALA B 1 94 ? 4.594 -5.703 -9.898 1 90.56 94 ALA B O 1
ATOM 2541 N N . GLY B 1 95 ? 3.492 -7.074 -8.547 1 93.88 95 GLY B N 1
ATOM 2542 C CA . GLY B 1 95 ? 2.84 -5.977 -7.852 1 93.88 95 GLY B CA 1
ATOM 2543 C C . GLY B 1 95 ? 3.811 -5.094 -7.09 1 93.88 95 GLY B C 1
ATOM 2544 O O . GLY B 1 95 ? 3.781 -3.867 -7.23 1 93.88 95 GLY B O 1
ATOM 2545 N N . VAL B 1 96 ? 4.688 -5.719 -6.352 1 94.75 96 VAL B N 1
ATOM 2546 C CA . VAL B 1 96 ? 5.652 -5.02 -5.512 1 94.75 96 VAL B CA 1
ATOM 2547 C C . VAL B 1 96 ? 6.582 -4.172 -6.383 1 94.75 96 VAL B C 1
ATOM 2549 O O . VAL B 1 96 ? 6.816 -2.998 -6.09 1 94.75 96 VAL B O 1
ATOM 2552 N N . THR B 1 97 ? 7.035 -4.695 -7.434 1 93.38 97 THR B N 1
ATOM 2553 C CA . THR B 1 97 ? 7.973 -3.998 -8.305 1 93.38 97 THR B CA 1
ATOM 2554 C C . THR B 1 97 ? 7.289 -2.838 -9.023 1 93.38 97 THR B C 1
ATOM 2556 O O . THR B 1 97 ? 7.891 -1.778 -9.211 1 93.38 97 THR B O 1
ATOM 2559 N N . SER B 1 98 ? 6.133 -3.021 -9.391 1 93.81 98 SER B N 1
ATOM 2560 C CA . SER B 1 98 ? 5.418 -1.979 -10.117 1 93.81 98 SER B CA 1
ATOM 2561 C C . SER B 1 98 ? 5.215 -0.739 -9.258 1 93.81 98 SER B C 1
ATOM 2563 O O . SER B 1 98 ? 5.34 0.388 -9.734 1 93.81 98 SER B O 1
ATOM 2565 N N . ILE B 1 99 ? 4.926 -0.911 -8.016 1 95.81 99 ILE B N 1
ATOM 2566 C CA . ILE B 1 99 ? 4.668 0.226 -7.141 1 95.81 99 ILE B CA 1
ATOM 2567 C C . ILE B 1 99 ? 5.988 0.866 -6.723 1 95.81 99 ILE B C 1
ATOM 2569 O O . ILE B 1 99 ? 6.023 2.033 -6.324 1 95.81 99 ILE B O 1
ATOM 2573 N N . SER B 1 100 ? 7.062 0.099 -6.809 1 95.94 100 SER B N 1
ATOM 2574 C CA . SER B 1 100 ? 8.375 0.567 -6.375 1 95.94 100 SER B CA 1
ATOM 2575 C C . SER B 1 100 ? 8.828 1.771 -7.195 1 95.94 100 SER B C 1
ATOM 2577 O O . SER B 1 100 ? 9.523 2.652 -6.68 1 95.94 100 SER B O 1
ATOM 2579 N N . GLY B 1 101 ? 8.43 1.809 -8.453 1 93.12 101 GLY B N 1
ATOM 2580 C CA . GLY B 1 101 ? 8.773 2.971 -9.258 1 93.12 101 GLY B CA 1
ATOM 2581 C C . GLY B 1 101 ? 8.18 4.262 -8.727 1 93.12 101 GLY B C 1
ATOM 2582 O O . GLY B 1 101 ? 8.883 5.266 -8.594 1 93.12 101 GLY B O 1
ATOM 2583 N N . PHE B 1 102 ? 6.934 4.238 -8.367 1 94 102 PHE B N 1
ATOM 2584 C CA . PHE B 1 102 ? 6.254 5.395 -7.793 1 94 102 PHE B CA 1
ATOM 2585 C C . PHE B 1 102 ? 6.871 5.773 -6.449 1 94 102 PHE B C 1
ATOM 2587 O O . PHE B 1 102 ? 7.078 6.953 -6.168 1 94 102 PHE B O 1
ATOM 2594 N N . GLU B 1 103 ? 7.117 4.762 -5.719 1 96.81 103 GLU B N 1
ATOM 2595 C CA . GLU B 1 103 ? 7.715 4.98 -4.406 1 96.81 103 GLU B CA 1
ATOM 2596 C C . GLU B 1 103 ? 9.094 5.625 -4.527 1 96.81 103 GLU B C 1
ATOM 2598 O O . GLU B 1 103 ? 9.422 6.551 -3.781 1 96.81 103 GLU B O 1
ATOM 2603 N N . ALA B 1 104 ? 9.867 5.16 -5.422 1 97.06 104 ALA B N 1
ATOM 2604 C CA . ALA B 1 104 ? 11.203 5.719 -5.637 1 97.06 104 ALA B CA 1
ATOM 2605 C C . ALA B 1 104 ? 11.125 7.195 -6.008 1 97.06 104 ALA B C 1
ATOM 2607 O O . ALA B 1 104 ? 11.891 8.016 -5.488 1 97.06 104 ALA B O 1
ATOM 2608 N N . MET B 1 105 ? 10.234 7.512 -6.875 1 97 105 MET B N 1
ATOM 2609 C CA . MET B 1 105 ? 10.062 8.898 -7.297 1 97 105 MET B CA 1
ATOM 2610 C C . MET B 1 105 ? 9.688 9.781 -6.113 1 97 105 MET B C 1
ATOM 2612 O O . MET B 1 105 ? 10.242 10.867 -5.945 1 97 105 MET B O 1
ATOM 2616 N N . LEU B 1 106 ? 8.805 9.359 -5.301 1 97 106 LEU B N 1
ATOM 2617 C CA . LEU B 1 106 ? 8.367 10.141 -4.156 1 97 106 LEU B CA 1
ATOM 2618 C C . LEU B 1 106 ? 9.477 10.258 -3.115 1 97 106 LEU B C 1
ATOM 2620 O O . LEU B 1 106 ? 9.594 11.281 -2.436 1 97 106 LEU B O 1
ATOM 2624 N N . CYS B 1 107 ? 10.219 9.164 -2.98 1 96.88 107 CYS B N 1
ATOM 2625 C CA . CYS B 1 107 ? 11.383 9.234 -2.104 1 96.88 107 CYS B CA 1
ATOM 2626 C C . CYS B 1 107 ? 12.32 10.352 -2.537 1 96.88 107 CYS B C 1
ATOM 2628 O O . CYS B 1 107 ? 12.812 11.117 -1.703 1 96.88 107 CYS B O 1
ATOM 2630 N N . LEU B 1 108 ? 12.516 10.438 -3.812 1 95.75 108 LEU B N 1
ATOM 2631 C CA . LEU B 1 108 ? 13.383 11.484 -4.344 1 95.75 108 LEU B CA 1
ATOM 2632 C C . LEU B 1 108 ? 12.797 12.867 -4.086 1 95.75 108 LEU B C 1
ATOM 2634 O O . LEU B 1 108 ? 13.523 13.805 -3.744 1 95.75 108 LEU B O 1
ATOM 2638 N N . VAL B 1 109 ? 11.555 13.016 -4.25 1 94.44 109 VAL B N 1
ATOM 2639 C CA . VAL B 1 109 ? 10.883 14.281 -3.992 1 94.44 109 VAL B CA 1
ATOM 2640 C C . VAL B 1 109 ? 11.055 14.68 -2.527 1 94.44 109 VAL B C 1
ATOM 2642 O O . VAL B 1 109 ? 11.352 15.836 -2.219 1 94.44 109 VAL B O 1
ATOM 2645 N N . TYR B 1 110 ? 10.859 13.703 -1.646 1 94.75 110 TYR B N 1
ATOM 2646 C CA . TYR B 1 110 ? 11.039 13.953 -0.222 1 94.75 110 TYR B CA 1
ATOM 2647 C C . TYR B 1 110 ? 12.469 14.414 0.071 1 94.75 110 TYR B C 1
ATOM 2649 O O . TYR B 1 110 ? 12.672 15.445 0.709 1 94.75 110 TYR B O 1
ATOM 2657 N N . LEU B 1 111 ? 13.445 13.695 -0.412 1 92.81 111 LEU B N 1
ATOM 2658 C CA . LEU B 1 111 ? 14.844 14 -0.157 1 92.81 111 LEU B CA 1
ATOM 2659 C C . LEU B 1 111 ? 15.234 15.336 -0.792 1 92.81 111 LEU B C 1
ATOM 2661 O O . LEU B 1 111 ? 15.984 16.109 -0.198 1 92.81 111 LEU B O 1
ATOM 2665 N N . TRP B 1 112 ? 14.711 15.57 -1.999 1 91.31 112 TRP B N 1
ATOM 2666 C CA . TRP B 1 112 ? 14.977 16.828 -2.688 1 91.31 112 TRP B CA 1
ATOM 2667 C C . TRP B 1 112 ? 14.398 18.016 -1.907 1 91.31 112 TRP B C 1
ATOM 2669 O O . TRP B 1 112 ? 15.031 19.062 -1.815 1 91.31 112 TRP B O 1
ATOM 2679 N N . SER B 1 113 ? 13.234 17.797 -1.371 1 88.31 113 SER B N 1
ATOM 2680 C CA . SER B 1 113 ? 12.586 18.859 -0.597 1 88.31 113 SER B CA 1
ATOM 2681 C C . SER B 1 113 ? 13.383 19.188 0.662 1 88.31 113 SER B C 1
ATOM 2683 O O . SER B 1 113 ? 13.359 20.328 1.134 1 88.31 113 SER B O 1
ATOM 2685 N N . LEU B 1 114 ? 14.055 18.219 1.205 1 85 114 LEU B N 1
ATOM 2686 C CA . LEU B 1 114 ? 14.875 18.453 2.389 1 85 114 LEU B CA 1
ATOM 2687 C C . LEU B 1 114 ? 16.109 19.281 2.045 1 85 114 LEU B C 1
ATOM 2689 O O . LEU B 1 114 ? 16.531 20.109 2.842 1 85 114 LEU B O 1
ATOM 2693 N N . VAL B 1 115 ? 16.609 19.062 0.864 1 81.12 115 VAL B N 1
ATOM 2694 C CA . VAL B 1 115 ? 17.828 19.734 0.448 1 81.12 115 VAL B CA 1
ATOM 2695 C C . VAL B 1 115 ? 17.5 21.156 -0.014 1 81.12 115 VAL B C 1
ATOM 2697 O O . VAL B 1 115 ? 18.25 22.094 0.258 1 81.12 115 VAL B O 1
ATOM 2700 N N . ARG B 1 116 ? 16.422 21.375 -0.87 1 72.88 116 ARG B N 1
ATOM 2701 C CA . ARG B 1 116 ? 16.047 22.688 -1.385 1 72.88 116 ARG B CA 1
ATOM 2702 C C . ARG B 1 116 ? 15.648 23.625 -0.251 1 72.88 116 ARG B C 1
ATOM 2704 O O . ARG B 1 116 ? 15.828 24.844 -0.351 1 72.88 116 ARG B O 1
ATOM 2711 N N . GLY B 1 117 ? 14.836 23.078 0.527 1 57.03 117 GLY B N 1
ATOM 2712 C CA . GLY B 1 117 ? 14.57 23.953 1.663 1 57.03 117 GLY B CA 1
ATOM 2713 C C . GLY B 1 117 ? 15.828 24.5 2.303 1 57.03 117 GLY B C 1
ATOM 2714 O O . GLY B 1 117 ? 15.812 25.562 2.916 1 57.03 117 GLY B O 1
ATOM 2715 N N . ARG B 1 118 ? 16.938 23.938 1.973 1 54.94 118 ARG B N 1
ATOM 2716 C CA . ARG B 1 118 ? 18.25 24.359 2.465 1 54.94 118 ARG B CA 1
ATOM 2717 C C . ARG B 1 118 ? 18.781 25.547 1.666 1 54.94 118 ARG B C 1
ATOM 2719 O O . ARG B 1 118 ? 19.469 26.406 2.209 1 54.94 118 ARG B O 1
ATOM 2726 N N . GLY B 1 119 ? 18.453 25.547 0.331 1 48.06 119 GLY B N 1
ATOM 2727 C CA . GLY B 1 119 ? 19.094 26.516 -0.541 1 48.06 119 GLY B CA 1
ATOM 2728 C C . GLY B 1 119 ? 18.484 27.906 -0.449 1 48.06 119 GLY B C 1
ATOM 2729 O O . GLY B 1 119 ? 19.109 28.891 -0.857 1 48.06 119 GLY B O 1
ATOM 2730 N N . SER B 1 120 ? 17.094 28.031 -0.553 1 42.44 120 SER B N 1
ATOM 2731 C CA . SER B 1 120 ? 16.594 29.391 -0.708 1 42.44 120 SER B CA 1
ATOM 2732 C C . SER B 1 120 ? 17.062 30.281 0.439 1 42.44 120 SER B C 1
ATOM 2734 O O . SER B 1 120 ? 16.703 31.453 0.508 1 42.44 120 SER B O 1
ATOM 2736 N N . SER B 1 121 ? 17.109 29.875 1.605 1 41.75 121 SER B N 1
ATOM 2737 C CA . SER B 1 121 ? 17.594 30.844 2.574 1 41.75 121 SER B CA 1
ATOM 2738 C C . SER B 1 121 ? 19.016 31.297 2.229 1 41.75 121 SER B C 1
ATOM 2740 O O . SER B 1 121 ? 19.938 30.469 2.172 1 41.75 121 SER B O 1
ATOM 2742 N N . LYS B 1 122 ? 19.234 32.219 1.395 1 39.66 122 LYS B N 1
ATOM 2743 C CA . LYS B 1 122 ? 20.5 32.906 1.242 1 39.66 122 LYS B CA 1
ATOM 2744 C C . LYS B 1 122 ? 21.328 32.812 2.514 1 39.66 122 LYS B C 1
ATOM 2746 O O . LYS B 1 122 ? 22.547 32.594 2.451 1 39.66 122 LYS B O 1
ATOM 2751 N N . ALA B 1 123 ? 21.188 34.062 3.371 1 38.03 123 ALA B N 1
ATOM 2752 C CA . ALA B 1 123 ? 22.094 34.875 4.184 1 38.03 123 ALA B CA 1
ATOM 2753 C C . ALA B 1 123 ? 22.828 34 5.203 1 38.03 123 ALA B C 1
ATOM 2755 O O . ALA B 1 123 ? 24.062 34.062 5.301 1 38.03 123 ALA B O 1
ATOM 2756 N N . THR B 1 124 ? 22.5 34.125 6.688 1 37.69 124 THR B N 1
ATOM 2757 C CA . THR B 1 124 ? 23.438 33.844 7.773 1 37.69 124 THR B CA 1
ATOM 2758 C C . THR B 1 124 ? 23.797 32.375 7.816 1 37.69 124 THR B C 1
ATOM 2760 O O . THR B 1 124 ? 22.922 31.5 7.66 1 37.69 124 THR B O 1
ATOM 2763 N N . LYS B 1 125 ? 25.016 31.891 7.672 1 39.12 125 LYS B N 1
ATOM 2764 C CA . LYS B 1 125 ? 25.859 30.719 7.887 1 39.12 125 LYS B CA 1
ATOM 2765 C C . LYS B 1 125 ? 25.141 29.688 8.758 1 39.12 125 LYS B C 1
ATOM 2767 O O . LYS B 1 125 ? 25.766 28.703 9.203 1 39.12 125 LYS B O 1
ATOM 2772 N N . THR B 1 126 ? 24.219 30.031 9.641 1 37.22 126 THR B N 1
ATOM 2773 C CA . THR B 1 126 ? 23.969 29.109 10.742 1 37.22 126 THR B CA 1
ATOM 2774 C C . THR B 1 126 ? 23.328 27.812 10.227 1 37.22 126 THR B C 1
ATOM 2776 O O . THR B 1 126 ? 22.516 27.844 9.312 1 37.22 126 THR B O 1
ATOM 2779 N N . ASP B 1 127 ? 23.844 26.547 10.461 1 40.09 127 ASP B N 1
ATOM 2780 C CA . ASP B 1 127 ? 23.656 25.094 10.492 1 40.09 127 ASP B CA 1
ATOM 2781 C C . ASP B 1 127 ? 22.172 24.75 10.609 1 40.09 127 ASP B C 1
ATOM 2783 O O . ASP B 1 127 ? 21.828 23.672 11.094 1 40.09 127 ASP B O 1
ATOM 2787 N N . THR B 1 128 ? 21.172 25.656 10.562 1 41 128 THR B N 1
ATOM 2788 C CA . THR B 1 128 ? 19.859 25.312 11.102 1 41 128 THR B CA 1
ATOM 2789 C C . THR B 1 128 ? 19.062 24.484 10.094 1 41 128 THR B C 1
ATOM 2791 O O . THR B 1 128 ? 18.812 24.953 8.977 1 41 128 THR B O 1
ATOM 2794 N N . VAL B 1 129 ? 19.219 23.141 10.07 1 46.06 129 VAL B N 1
ATOM 2795 C CA . VAL B 1 129 ? 18.297 22.234 9.398 1 46.06 129 VAL B CA 1
ATOM 2796 C C . VAL B 1 129 ? 16.906 22.875 9.328 1 46.06 129 VAL B C 1
ATOM 2798 O O . VAL B 1 129 ? 16.359 23.297 10.344 1 46.06 129 VAL B O 1
ATOM 2801 N N . ARG B 1 130 ? 16.562 23.562 8.258 1 51.28 130 ARG B N 1
ATOM 2802 C CA . ARG B 1 130 ? 15.25 24.203 8.109 1 51.28 130 ARG B CA 1
ATOM 2803 C C . ARG B 1 130 ? 14.133 23.219 8.445 1 51.28 130 ARG B C 1
ATOM 2805 O O . ARG B 1 130 ? 14.219 22.031 8.117 1 51.28 130 ARG B O 1
ATOM 2812 N N . PRO B 1 131 ? 13.125 23.594 9.102 1 59.41 131 PRO B N 1
ATOM 2813 C CA . PRO B 1 131 ? 11.969 22.812 9.547 1 59.41 131 PRO B CA 1
ATOM 2814 C C . PRO B 1 131 ? 11.195 22.188 8.391 1 59.41 131 PRO B C 1
ATOM 2816 O O . PRO B 1 131 ? 11.195 22.734 7.281 1 59.41 131 PRO B O 1
ATOM 2819 N N . MET B 1 132 ? 10.914 21.016 8.367 1 67 132 MET B N 1
ATOM 2820 C CA . MET B 1 132 ? 10.102 20.266 7.41 1 67 132 MET B CA 1
ATOM 2821 C C . MET B 1 132 ? 8.75 20.953 7.195 1 67 132 MET B C 1
ATOM 2823 O O . MET B 1 132 ? 8.094 21.359 8.156 1 67 132 MET B O 1
ATOM 2827 N N . THR B 1 133 ? 8.414 21.281 5.93 1 79.5 133 THR B N 1
ATOM 2828 C CA . THR B 1 133 ? 7.109 21.828 5.602 1 79.5 133 THR B CA 1
ATOM 2829 C C . THR B 1 133 ? 6.023 20.766 5.734 1 79.5 133 THR B C 1
ATOM 2831 O O . THR B 1 133 ? 6.32 19.578 5.773 1 79.5 133 THR B O 1
ATOM 2834 N N . THR B 1 134 ? 4.891 21.219 5.93 1 85.75 134 THR B N 1
ATOM 2835 C CA . THR B 1 134 ? 3.752 20.297 5.973 1 85.75 134 THR B CA 1
ATOM 2836 C C . THR B 1 134 ? 3.676 19.469 4.695 1 85.75 134 THR B C 1
ATOM 2838 O O . THR B 1 134 ? 3.35 18.281 4.738 1 85.75 134 THR B O 1
ATOM 2841 N N . HIS B 1 135 ? 3.992 20.109 3.596 1 88.12 135 HIS B N 1
ATOM 2842 C CA . HIS B 1 135 ? 3.996 19.391 2.326 1 88.12 135 HIS B CA 1
ATOM 2843 C C . HIS B 1 135 ? 5.008 18.25 2.338 1 88.12 135 HIS B C 1
ATOM 2845 O O . HIS B 1 135 ? 4.703 17.141 1.896 1 88.12 135 HIS B O 1
ATOM 2851 N N . THR B 1 136 ? 6.164 18.531 2.787 1 92.12 136 THR B N 1
ATOM 2852 C CA . THR B 1 136 ? 7.203 17.516 2.865 1 92.12 136 THR B CA 1
ATOM 2853 C C . THR B 1 136 ? 6.777 16.375 3.797 1 92.12 136 THR B C 1
ATOM 2855 O O . THR B 1 136 ? 7.02 15.211 3.508 1 92.12 136 THR B O 1
ATOM 2858 N N . ALA B 1 137 ? 6.148 16.75 4.879 1 93.25 137 ALA B N 1
ATOM 2859 C CA . ALA B 1 137 ? 5.676 15.742 5.828 1 93.25 137 ALA B CA 1
ATOM 2860 C C . ALA B 1 137 ? 4.602 14.859 5.199 1 93.25 137 ALA B C 1
ATOM 2862 O O . ALA B 1 137 ? 4.559 13.656 5.453 1 93.25 137 ALA B O 1
ATOM 2863 N N . VAL B 1 138 ? 3.764 15.461 4.383 1 95.06 138 VAL B N 1
ATOM 2864 C CA . VAL B 1 138 ? 2.709 14.695 3.721 1 95.06 138 VAL B CA 1
ATOM 2865 C C . VAL B 1 138 ? 3.322 13.742 2.701 1 95.06 138 VAL B C 1
ATOM 2867 O O . VAL B 1 138 ? 2.932 12.57 2.623 1 95.06 138 VAL B O 1
ATOM 2870 N N . VAL B 1 139 ? 4.25 14.203 1.946 1 96.06 139 VAL B N 1
ATOM 2871 C CA . VAL B 1 139 ? 4.941 13.336 0.997 1 96.06 139 VAL B CA 1
ATOM 2872 C C . VAL B 1 139 ? 5.602 12.18 1.741 1 96.06 139 VAL B C 1
ATOM 2874 O O . VAL B 1 139 ? 5.504 11.023 1.317 1 96.06 139 VAL B O 1
ATOM 2877 N N . GLY B 1 140 ? 6.277 12.547 2.82 1 96.81 140 GLY B N 1
ATOM 2878 C CA . GLY B 1 140 ? 6.875 11.508 3.643 1 96.81 140 GLY B CA 1
ATOM 2879 C C . GLY B 1 140 ? 5.863 10.5 4.156 1 96.81 140 GLY B C 1
ATOM 2880 O O . GLY B 1 140 ? 6.121 9.297 4.141 1 96.81 140 GLY B O 1
ATOM 2881 N N . LEU B 1 141 ? 4.754 10.953 4.598 1 97.62 141 LEU B N 1
ATOM 2882 C CA . LEU B 1 141 ? 3.699 10.078 5.098 1 97.62 141 LEU B CA 1
ATOM 2883 C C . LEU B 1 141 ? 3.191 9.156 3.994 1 97.62 141 LEU B C 1
ATOM 2885 O O . LEU B 1 141 ? 2.986 7.961 4.223 1 97.62 141 LEU B O 1
ATOM 2889 N N . VAL B 1 142 ? 2.986 9.656 2.816 1 98.25 142 VAL B N 1
ATOM 2890 C CA . VAL B 1 142 ? 2.504 8.875 1.685 1 98.25 142 VAL B CA 1
ATOM 2891 C C . VAL B 1 142 ? 3.496 7.754 1.37 1 98.25 142 VAL B C 1
ATOM 2893 O O . VAL B 1 142 ? 3.102 6.598 1.194 1 98.25 142 VAL B O 1
ATOM 2896 N N . VAL B 1 143 ? 4.754 8.102 1.346 1 98.25 143 VAL B N 1
ATOM 2897 C CA . VAL B 1 143 ? 5.781 7.109 1.051 1 98.25 143 VAL B CA 1
ATOM 2898 C C . VAL B 1 143 ? 5.801 6.043 2.143 1 98.25 143 VAL B C 1
ATOM 2900 O O . VAL B 1 143 ? 5.855 4.844 1.851 1 98.25 143 VAL B O 1
ATOM 2903 N N . ALA B 1 144 ? 5.758 6.461 3.365 1 98.31 144 ALA B N 1
ATOM 2904 C CA . ALA B 1 144 ? 5.832 5.535 4.492 1 98.31 144 ALA B CA 1
ATOM 2905 C C . ALA B 1 144 ? 4.648 4.57 4.488 1 98.31 144 ALA B C 1
ATOM 2907 O O . ALA B 1 144 ? 4.82 3.367 4.691 1 98.31 144 ALA B O 1
ATOM 2908 N N . VAL B 1 145 ? 3.482 5.066 4.223 1 98.31 145 VAL B N 1
ATOM 2909 C CA . VAL B 1 145 ? 2.277 4.242 4.223 1 98.31 145 VAL B CA 1
ATOM 2910 C C . VAL B 1 145 ? 2.305 3.289 3.029 1 98.31 145 VAL B C 1
ATOM 2912 O O . VAL B 1 145 ? 1.964 2.111 3.16 1 98.31 145 VAL B O 1
ATOM 2915 N N . ALA B 1 146 ? 2.639 3.789 1.883 1 98.25 146 ALA B N 1
ATOM 2916 C CA . ALA B 1 146 ? 2.73 2.934 0.703 1 98.25 146 ALA B CA 1
ATOM 2917 C C . ALA B 1 146 ? 3.732 1.804 0.921 1 98.25 146 ALA B C 1
ATOM 2919 O O . ALA B 1 146 ? 3.465 0.652 0.57 1 98.25 146 ALA B O 1
ATOM 2920 N N . HIS B 1 147 ? 4.863 2.168 1.497 1 98.44 147 HIS B N 1
ATOM 2921 C CA . HIS B 1 147 ? 5.883 1.16 1.761 1 98.44 147 HIS B CA 1
ATOM 2922 C C . HIS B 1 147 ? 5.391 0.13 2.773 1 98.44 147 HIS B C 1
ATOM 2924 O O . HIS B 1 147 ? 5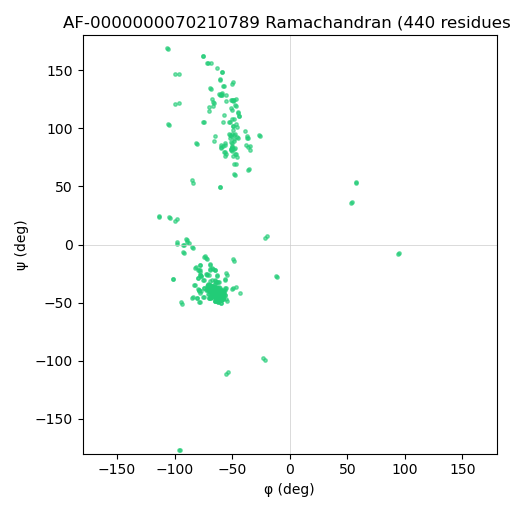.609 -1.071 2.598 1 98.44 147 HIS B O 1
ATOM 2930 N N . TRP B 1 148 ? 4.781 0.623 3.811 1 98.19 148 TRP B N 1
ATOM 2931 C CA . TRP B 1 148 ? 4.25 -0.292 4.816 1 98.19 148 TRP B CA 1
ATOM 2932 C C . TRP B 1 148 ? 3.223 -1.237 4.203 1 98.19 148 TRP B C 1
ATOM 2934 O O . TRP B 1 148 ? 3.234 -2.439 4.477 1 98.19 148 TRP B O 1
ATOM 2944 N N . THR B 1 149 ? 2.373 -0.737 3.383 1 98.06 149 THR B N 1
ATOM 2945 C CA . THR B 1 149 ? 1.339 -1.527 2.725 1 98.06 149 THR B CA 1
ATOM 2946 C C . THR B 1 149 ? 1.96 -2.594 1.828 1 98.06 149 THR B C 1
ATOM 2948 O O . THR B 1 149 ? 1.598 -3.77 1.909 1 98.06 149 THR B O 1
ATOM 2951 N N . LYS B 1 150 ? 2.848 -2.172 1.042 1 96.88 150 LYS B N 1
ATOM 2952 C CA . LYS B 1 150 ? 3.496 -3.096 0.116 1 96.88 150 LYS B CA 1
ATOM 2953 C C . LYS B 1 150 ? 4.238 -4.195 0.867 1 96.88 150 LYS B C 1
ATOM 2955 O O . LYS B 1 150 ? 4.176 -5.367 0.487 1 96.88 150 LYS B O 1
ATOM 2960 N N . MET B 1 151 ? 4.945 -3.785 1.939 1 96.81 151 MET B N 1
ATOM 2961 C CA . MET B 1 151 ? 5.723 -4.766 2.697 1 96.81 151 MET B CA 1
ATOM 2962 C C . MET B 1 151 ? 4.805 -5.727 3.443 1 96.81 151 MET B C 1
ATOM 2964 O O . MET B 1 151 ? 5.098 -6.918 3.541 1 96.81 151 MET B O 1
ATOM 2968 N N . TRP B 1 152 ? 3.744 -5.238 3.982 1 97.38 152 TRP B N 1
ATOM 2969 C CA . TRP B 1 152 ? 2.777 -6.113 4.633 1 97.38 152 TRP B CA 1
ATOM 2970 C C . TRP B 1 152 ? 2.221 -7.137 3.646 1 97.38 152 TRP B C 1
ATOM 2972 O O . TRP B 1 152 ? 2.154 -8.328 3.953 1 97.38 152 TRP B O 1
ATOM 2982 N N . MET B 1 153 ? 1.83 -6.641 2.508 1 97 153 MET B N 1
ATOM 2983 C CA . MET B 1 153 ? 1.286 -7.539 1.494 1 97 153 MET B CA 1
ATOM 2984 C C . MET B 1 153 ? 2.328 -8.562 1.062 1 97 153 MET B C 1
ATOM 2986 O O . MET B 1 153 ? 2.016 -9.75 0.916 1 97 153 MET B O 1
ATOM 2990 N N . TYR B 1 154 ? 3.551 -8.156 0.907 1 96.44 154 TYR B N 1
ATOM 2991 C CA . TYR B 1 154 ? 4.605 -9.062 0.467 1 96.44 154 TYR B CA 1
ATOM 2992 C C . TYR B 1 154 ? 4.848 -10.164 1.498 1 96.44 154 TYR B C 1
ATOM 2994 O O . TYR B 1 154 ? 4.91 -11.344 1.153 1 96.44 154 TYR B O 1
ATOM 3002 N N . ILE B 1 155 ? 4.977 -9.742 2.764 1 95.31 155 ILE B N 1
ATOM 3003 C CA . ILE B 1 155 ? 5.277 -10.672 3.848 1 95.31 155 ILE B CA 1
ATOM 3004 C C . ILE B 1 155 ? 4.148 -11.688 3.979 1 95.31 155 ILE B C 1
ATOM 3006 O O . ILE B 1 155 ? 4.398 -12.891 4.086 1 95.31 155 ILE B O 1
ATOM 3010 N N . THR B 1 156 ? 2.928 -11.281 3.908 1 93.62 156 THR B N 1
ATOM 3011 C CA . THR B 1 156 ? 1.798 -12.188 4.074 1 93.62 156 THR B CA 1
ATOM 3012 C C . THR B 1 156 ? 1.654 -13.094 2.855 1 93.62 156 THR B C 1
ATOM 3014 O O . THR B 1 156 ? 1.338 -14.281 2.994 1 93.62 156 THR B O 1
ATOM 3017 N N . ALA B 1 157 ? 1.874 -12.5 1.706 1 92.94 157 ALA B N 1
ATOM 3018 C CA . ALA B 1 157 ? 1.834 -13.312 0.492 1 92.94 157 ALA B CA 1
ATOM 3019 C C . ALA B 1 157 ? 2.871 -14.43 0.545 1 92.94 157 ALA B C 1
ATOM 3021 O O . ALA B 1 157 ? 2.572 -15.578 0.21 1 92.94 157 ALA B O 1
ATOM 3022 N N . GLN B 1 158 ? 4.059 -14.047 0.975 1 90.31 158 GLN B N 1
ATOM 3023 C CA . GLN B 1 158 ? 5.129 -15.031 1.079 1 90.31 158 GLN B CA 1
ATOM 3024 C C . GLN B 1 158 ? 4.793 -16.109 2.115 1 90.31 158 GLN B C 1
ATOM 3026 O O . GLN B 1 158 ? 5.035 -17.297 1.893 1 90.31 158 GLN B O 1
ATOM 3031 N N . GLN B 1 159 ? 4.27 -15.789 3.166 1 86.38 159 GLN B N 1
ATOM 3032 C CA . GLN B 1 159 ? 3.91 -16.75 4.207 1 86.38 159 GLN B CA 1
ATOM 3033 C C . GLN B 1 159 ? 2.789 -17.672 3.744 1 86.38 159 GLN B C 1
ATOM 3035 O O . GLN B 1 159 ? 2.797 -18.859 4.047 1 86.38 159 GLN B O 1
ATOM 3040 N N . ALA B 1 160 ? 1.88 -17.156 3.049 1 84.31 160 ALA B N 1
ATOM 3041 C CA . ALA B 1 160 ? 0.755 -17.953 2.555 1 84.31 160 ALA B CA 1
ATOM 3042 C C . ALA B 1 160 ? 1.203 -18.922 1.464 1 84.31 160 ALA B C 1
ATOM 3044 O O . ALA B 1 160 ? 0.7 -20.047 1.377 1 84.31 160 ALA B O 1
ATOM 3045 N N . SER B 1 161 ? 2.092 -18.453 0.624 1 82.69 161 SER B N 1
ATOM 3046 C CA . SER B 1 161 ? 2.541 -19.281 -0.494 1 82.69 161 SER B CA 1
ATOM 3047 C C . SER B 1 161 ? 3.561 -20.328 -0.04 1 82.69 161 SER B C 1
ATOM 3049 O O . SER B 1 161 ? 3.775 -21.328 -0.719 1 82.69 161 SER B O 1
ATOM 3051 N N . GLN B 1 162 ? 4.266 -20.109 1.059 1 78.56 162 GLN B N 1
ATOM 3052 C CA . GLN B 1 162 ? 5.309 -20.969 1.603 1 78.56 162 GLN B CA 1
ATOM 3053 C C . GLN B 1 162 ? 6.387 -21.266 0.56 1 78.56 162 GLN B C 1
ATOM 3055 O O . GLN B 1 162 ? 6.828 -22.406 0.415 1 78.56 162 GLN B O 1
ATOM 3060 N N . ARG B 1 163 ? 6.582 -20.25 -0.151 1 77.94 163 ARG B N 1
ATOM 3061 C CA . ARG B 1 163 ? 7.605 -20.406 -1.179 1 77.94 163 ARG B CA 1
ATOM 3062 C C . ARG B 1 163 ? 8.992 -20.141 -0.614 1 77.94 163 ARG B C 1
ATOM 3064 O O . ARG B 1 163 ? 9.688 -19.234 -1.069 1 77.94 163 ARG B O 1
ATOM 3071 N N . PHE B 1 164 ? 9.289 -20.875 0.417 1 75.5 164 PHE B N 1
ATOM 3072 C CA . PHE B 1 164 ? 10.625 -20.906 1.007 1 75.5 164 PHE B CA 1
ATOM 3073 C C . PHE B 1 164 ? 11.406 -22.125 0.531 1 75.5 164 PHE B C 1
ATOM 3075 O O . PHE B 1 164 ? 10.812 -23.125 0.13 1 75.5 164 PHE B O 1
ATOM 3082 N N . CYS B 1 165 ? 12.625 -21.891 0.437 1 66.69 165 CYS B N 1
ATOM 3083 C CA . CYS B 1 165 ? 13.438 -23.047 0.045 1 66.69 165 CYS B CA 1
ATOM 3084 C C . CYS B 1 165 ? 13.227 -24.219 0.995 1 66.69 165 CYS B C 1
ATOM 3086 O O . CYS B 1 165 ? 13.125 -24.031 2.207 1 66.69 165 CYS B O 1
ATOM 3088 N N . GLU B 1 166 ? 12.961 -25.266 0.314 1 61.16 166 GLU B N 1
ATOM 3089 C CA . GLU B 1 166 ? 12.75 -26.5 1.056 1 61.16 166 GLU B CA 1
ATOM 3090 C C . GLU B 1 166 ? 13.875 -26.734 2.066 1 61.16 166 GLU B C 1
ATOM 3092 O O . GLU B 1 166 ? 13.625 -27.203 3.178 1 61.16 166 GLU B O 1
ATOM 3097 N N . HIS B 1 167 ? 14.961 -26.375 1.62 1 60.69 167 HIS B N 1
ATOM 3098 C CA . HIS B 1 167 ? 16.109 -26.656 2.48 1 60.69 167 HIS B CA 1
ATOM 3099 C C . HIS B 1 167 ? 16.531 -25.406 3.256 1 60.69 167 HIS B C 1
ATOM 3101 O O . HIS B 1 167 ? 17.672 -25.328 3.729 1 60.69 167 HIS B O 1
ATOM 3107 N N . SER B 1 168 ? 15.57 -24.656 3.262 1 62.06 168 SER B N 1
ATOM 3108 C CA . SER B 1 168 ? 15.945 -23.438 3.973 1 62.06 168 SER B CA 1
ATOM 3109 C C . SER B 1 168 ? 16.109 -23.688 5.469 1 62.06 168 SER B C 1
ATOM 3111 O O . SER B 1 168 ? 15.211 -24.25 6.102 1 62.06 168 SER B O 1
ATOM 3113 N N . SER B 1 169 ? 17.328 -23.453 5.883 1 71.62 169 SER B N 1
ATOM 3114 C CA . SER B 1 169 ? 17.656 -23.609 7.293 1 71.62 169 SER B CA 1
ATOM 3115 C C . SER B 1 169 ? 16.984 -22.547 8.148 1 71.62 169 SER B C 1
ATOM 3117 O O . SER B 1 169 ? 16.484 -21.547 7.621 1 71.62 169 SER B O 1
ATOM 3119 N N . ILE B 1 170 ? 16.828 -22.875 9.352 1 73.44 170 ILE B N 1
ATOM 3120 C CA . ILE B 1 170 ? 16.266 -21.969 10.359 1 73.44 170 ILE B CA 1
ATOM 3121 C C . ILE B 1 170 ? 16.984 -20.625 10.297 1 73.44 170 ILE B C 1
ATOM 3123 O O . ILE B 1 170 ? 16.344 -19.578 10.25 1 73.44 170 ILE B O 1
ATOM 3127 N N . PRO B 1 171 ? 18.25 -20.75 10.078 1 78 171 PRO B N 1
ATOM 3128 C CA . PRO B 1 171 ? 18.938 -19.469 10 1 78 171 PRO B CA 1
ATOM 3129 C C . PRO B 1 171 ? 18.547 -18.641 8.773 1 78 171 PRO B C 1
ATOM 3131 O O . PRO B 1 171 ? 18.438 -17.422 8.859 1 78 171 PRO B O 1
ATOM 3134 N N . SER B 1 172 ? 18.219 -19.281 7.723 1 81.88 172 SER B N 1
ATOM 3135 C CA . SER B 1 172 ? 17.844 -18.562 6.512 1 81.88 172 SER B CA 1
ATOM 3136 C C . SER B 1 172 ? 16.484 -17.906 6.66 1 81.88 172 SER B C 1
ATOM 3138 O O . SER B 1 172 ? 16.281 -16.766 6.223 1 81.88 172 SER B O 1
ATOM 3140 N N . ARG B 1 173 ? 15.648 -18.547 7.32 1 84.94 173 ARG B N 1
ATOM 3141 C CA . ARG B 1 173 ? 14.32 -17.984 7.543 1 84.94 173 ARG B CA 1
ATOM 3142 C C . ARG B 1 173 ? 14.375 -16.797 8.508 1 84.94 173 ARG B C 1
ATOM 3144 O O . ARG B 1 173 ? 13.625 -15.836 8.359 1 84.94 173 ARG B O 1
ATOM 3151 N N . LEU B 1 174 ? 15.242 -16.953 9.383 1 87.88 174 LEU B N 1
ATOM 3152 C CA . LEU B 1 174 ? 15.406 -15.867 10.352 1 87.88 174 LEU B CA 1
ATOM 3153 C C . LEU B 1 174 ? 15.953 -14.617 9.672 1 87.88 174 LEU B C 1
ATOM 3155 O O . LEU B 1 174 ? 15.539 -13.5 9.984 1 87.88 174 LEU B O 1
ATOM 3159 N N . ILE B 1 175 ? 16.812 -14.844 8.758 1 88.94 175 ILE B N 1
ATOM 3160 C CA . ILE B 1 175 ? 17.359 -13.703 8.031 1 88.94 175 ILE B CA 1
ATOM 3161 C C . ILE B 1 175 ? 16.281 -13.062 7.176 1 88.94 175 ILE B C 1
ATOM 3163 O O . ILE B 1 175 ? 16.203 -11.836 7.074 1 88.94 175 ILE B O 1
ATOM 3167 N N . TRP B 1 176 ? 15.484 -13.859 6.586 1 92.06 176 TRP B N 1
ATOM 3168 C CA . TRP B 1 176 ? 14.359 -13.367 5.797 1 92.06 176 TRP B CA 1
ATOM 3169 C C . TRP B 1 176 ? 13.422 -12.523 6.656 1 92.06 176 TRP B C 1
ATOM 3171 O O . TRP B 1 176 ? 13.016 -11.43 6.258 1 92.06 176 TRP B O 1
ATOM 3181 N N . MET B 1 177 ? 13.117 -13.031 7.848 1 91.81 177 MET B N 1
ATOM 3182 C CA . MET B 1 177 ? 12.227 -12.32 8.766 1 91.81 177 MET B CA 1
ATOM 3183 C C . MET B 1 177 ? 12.852 -11 9.203 1 91.81 177 MET B C 1
ATOM 3185 O O . MET B 1 177 ? 12.172 -9.969 9.234 1 91.81 177 MET B O 1
ATOM 3189 N N . LEU B 1 178 ? 14.062 -11.078 9.445 1 92.38 178 LEU B N 1
ATOM 3190 C CA . LEU B 1 178 ? 14.758 -9.891 9.945 1 92.38 178 LEU B CA 1
ATOM 3191 C C . LEU B 1 178 ? 14.742 -8.781 8.898 1 92.38 178 LEU B C 1
ATOM 3193 O O . LEU B 1 178 ? 14.414 -7.633 9.219 1 92.38 178 LEU B O 1
ATOM 3197 N N . VAL B 1 179 ? 15.047 -9.062 7.73 1 91.94 179 VAL B N 1
ATOM 3198 C CA . VAL B 1 179 ? 15.148 -8.07 6.664 1 91.94 179 VAL B CA 1
ATOM 3199 C C . VAL B 1 179 ? 13.773 -7.484 6.363 1 91.94 179 VAL B C 1
ATOM 3201 O O . VAL B 1 179 ? 13.602 -6.266 6.344 1 91.94 179 VAL B O 1
ATOM 3204 N N . ASN B 1 180 ? 12.812 -8.289 6.262 1 94.94 180 ASN B N 1
ATOM 3205 C CA . ASN B 1 180 ? 11.492 -7.84 5.832 1 94.94 180 ASN B CA 1
ATOM 3206 C C . ASN B 1 180 ? 10.727 -7.172 6.969 1 94.94 180 ASN B C 1
ATOM 3208 O O . ASN B 1 180 ? 10.094 -6.133 6.77 1 94.94 180 ASN B O 1
ATOM 3212 N N . TYR B 1 181 ? 10.844 -7.703 8.133 1 95.88 181 TYR B N 1
ATOM 3213 C CA . TYR B 1 181 ? 10.102 -7.117 9.242 1 95.88 181 TYR B CA 1
ATOM 3214 C C . TYR B 1 181 ? 10.75 -5.812 9.703 1 95.88 181 TYR B C 1
ATOM 3216 O O . TYR B 1 181 ? 10.062 -4.91 10.18 1 95.88 181 TYR B O 1
ATOM 3224 N N . SER B 1 182 ? 12.062 -5.742 9.539 1 95.38 182 SER B N 1
ATOM 3225 C CA . SER B 1 182 ? 12.703 -4.469 9.852 1 95.38 182 SER B CA 1
ATOM 3226 C C . SER B 1 182 ? 12.195 -3.363 8.922 1 95.38 182 SER B C 1
ATOM 3228 O O . SER B 1 182 ? 11.93 -2.244 9.375 1 95.38 182 SER B O 1
ATOM 3230 N N . SER B 1 183 ? 12.109 -3.684 7.672 1 95.06 183 SER B N 1
ATOM 3231 C CA . SER B 1 183 ? 11.57 -2.721 6.715 1 95.06 183 SER B CA 1
ATOM 3232 C C . SER B 1 183 ? 10.148 -2.324 7.07 1 95.06 183 SER B C 1
ATOM 3234 O O . SER B 1 183 ? 9.789 -1.146 6.996 1 95.06 183 SER B O 1
ATOM 3236 N N . LEU B 1 184 ? 9.375 -3.254 7.504 1 97.25 184 LEU B N 1
ATOM 3237 C CA . LEU B 1 184 ? 7.988 -3.035 7.91 1 97.25 184 LEU B CA 1
ATOM 3238 C C . LEU B 1 184 ? 7.918 -2.141 9.148 1 97.25 184 LEU B C 1
ATOM 3240 O O . LEU B 1 184 ? 7.145 -1.181 9.18 1 97.25 184 LEU B O 1
ATOM 3244 N N . LEU B 1 185 ? 8.742 -2.373 10.102 1 96.19 185 LEU B N 1
ATOM 3245 C CA . LEU B 1 185 ? 8.727 -1.653 11.375 1 96.19 185 LEU B CA 1
ATOM 3246 C C . LEU B 1 185 ? 9.211 -0.219 11.188 1 96.19 185 LEU B C 1
ATOM 3248 O O . LEU B 1 185 ? 8.656 0.708 11.789 1 96.19 185 LEU B O 1
ATOM 3252 N N . PHE B 1 186 ? 10.188 -0.083 10.367 1 96.06 186 PHE B N 1
ATOM 3253 C CA . PHE B 1 186 ? 10.703 1.26 10.133 1 96.06 186 PHE B CA 1
ATOM 3254 C C . PHE B 1 186 ? 9.672 2.119 9.414 1 96.06 186 PHE B C 1
ATOM 3256 O O . PHE B 1 186 ? 9.539 3.312 9.695 1 96.06 186 PHE B O 1
ATOM 3263 N N . SER B 1 187 ? 8.992 1.551 8.477 1 97.06 187 SER B N 1
ATOM 3264 C CA . SER B 1 187 ? 7.957 2.303 7.773 1 97.06 187 SER B CA 1
ATOM 3265 C C . SER B 1 187 ? 6.805 2.664 8.711 1 97.06 187 SER B C 1
ATOM 3267 O O . SER B 1 187 ? 6.227 3.746 8.594 1 97.06 187 SER B O 1
ATOM 3269 N N . ALA B 1 188 ? 6.496 1.742 9.617 1 97.25 188 ALA B N 1
ATOM 3270 C CA . ALA B 1 188 ? 5.484 2.049 10.625 1 97.25 188 ALA B CA 1
ATOM 3271 C C . ALA B 1 188 ? 5.934 3.199 11.523 1 97.25 188 ALA B C 1
ATOM 3273 O O . ALA B 1 188 ? 5.152 4.102 11.828 1 97.25 188 ALA B O 1
ATOM 3274 N N . TYR B 1 189 ? 7.152 3.115 11.914 1 97.31 189 TYR B N 1
ATOM 3275 C CA . TYR B 1 189 ? 7.734 4.176 12.727 1 97.31 189 TYR B CA 1
ATOM 3276 C C . TYR B 1 189 ? 7.68 5.516 12 1 97.31 189 TYR B C 1
ATOM 3278 O O . TYR B 1 189 ? 7.297 6.531 12.586 1 97.31 189 TYR B O 1
ATOM 3286 N N . ALA B 1 190 ? 8.07 5.527 10.727 1 96.94 190 ALA B N 1
ATOM 3287 C CA . ALA B 1 190 ? 8.031 6.75 9.93 1 96.94 190 ALA B CA 1
ATOM 3288 C C . ALA B 1 190 ? 6.609 7.277 9.797 1 96.94 190 ALA B C 1
ATOM 3290 O O . ALA B 1 190 ? 6.379 8.484 9.883 1 96.94 190 ALA B O 1
ATOM 3291 N N . THR B 1 191 ? 5.688 6.391 9.602 1 97.25 191 THR B N 1
ATOM 3292 C CA . THR B 1 191 ? 4.285 6.773 9.5 1 97.25 191 THR B CA 1
ATOM 3293 C C . THR B 1 191 ? 3.832 7.5 10.766 1 97.25 191 THR B C 1
ATOM 3295 O O . THR B 1 191 ? 3.193 8.547 10.688 1 97.25 191 THR B O 1
ATOM 3298 N N . GLY B 1 192 ? 4.176 6.949 11.898 1 95.25 192 GLY B N 1
ATOM 3299 C CA . GLY B 1 192 ? 3.838 7.59 13.156 1 95.25 192 GLY B CA 1
ATOM 3300 C C . GLY B 1 192 ? 4.496 8.945 13.336 1 95.25 192 GLY B C 1
ATOM 3301 O O . GLY B 1 192 ? 3.865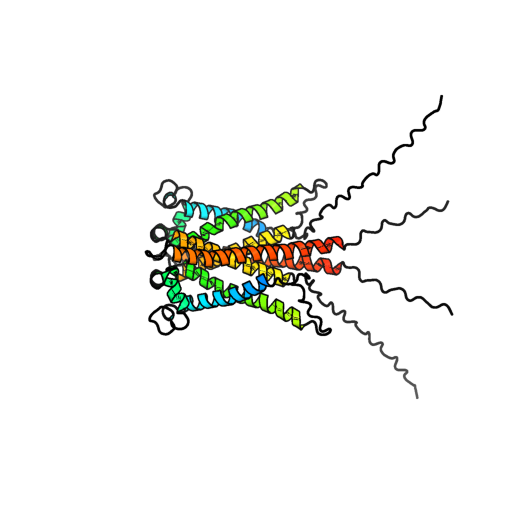 9.891 13.812 1 95.25 192 GLY B O 1
ATOM 3302 N N . ALA B 1 193 ? 5.691 9.016 12.953 1 94.06 193 ALA B N 1
ATOM 3303 C CA . ALA B 1 193 ? 6.445 10.258 13.094 1 94.06 193 ALA B CA 1
ATOM 3304 C C . ALA B 1 193 ? 5.84 11.367 12.234 1 94.06 193 ALA B C 1
ATOM 3306 O O . ALA B 1 193 ? 5.645 12.484 12.703 1 94.06 193 ALA B O 1
ATOM 3307 N N . PHE B 1 194 ? 5.543 11.055 11.008 1 95.12 194 PHE B N 1
ATOM 3308 C CA . PHE B 1 194 ? 4.973 12.055 10.117 1 95.12 194 PHE B CA 1
ATOM 3309 C C . PHE B 1 194 ? 3.574 12.453 10.578 1 95.12 194 PHE B C 1
ATOM 3311 O O . PHE B 1 194 ? 3.188 13.625 10.461 1 95.12 194 PHE B O 1
ATOM 3318 N N . THR B 1 195 ? 2.836 11.43 11.023 1 93.69 195 THR B N 1
ATOM 3319 C CA . THR B 1 195 ? 1.519 11.734 11.578 1 93.69 195 THR B CA 1
ATOM 3320 C C . THR B 1 195 ? 1.628 12.719 12.742 1 93.69 195 THR B C 1
ATOM 3322 O O . THR B 1 195 ? 0.836 13.656 12.844 1 93.69 195 THR B O 1
ATOM 3325 N N . GLY B 1 196 ? 2.584 12.539 13.578 1 90.31 196 GLY B N 1
ATOM 3326 C CA . GLY B 1 196 ? 2.816 13.438 14.695 1 90.31 196 GLY B CA 1
ATOM 3327 C C . GLY B 1 196 ? 3.168 14.844 14.266 1 90.31 196 GLY B C 1
ATOM 3328 O O . GLY B 1 196 ? 2.666 15.82 14.828 1 90.31 196 GLY B O 1
ATOM 3329 N N . VAL B 1 197 ? 3.984 14.922 13.32 1 87.94 197 VAL B N 1
ATOM 3330 C CA . VAL B 1 197 ? 4.395 16.219 12.805 1 87.94 197 VAL B CA 1
ATOM 3331 C C . VAL B 1 197 ? 3.184 16.969 12.242 1 87.94 197 VAL B C 1
ATOM 3333 O O . VAL B 1 197 ? 2.984 18.141 12.523 1 87.94 197 VAL B O 1
ATOM 3336 N N . ILE B 1 198 ? 2.408 16.344 11.539 1 88.75 198 ILE B N 1
ATOM 3337 C CA . ILE B 1 198 ? 1.263 16.953 10.867 1 88.75 198 ILE B CA 1
ATOM 3338 C C . ILE B 1 198 ? 0.219 17.359 11.898 1 88.75 198 ILE B C 1
ATOM 3340 O O . ILE B 1 198 ? -0.331 18.469 11.828 1 88.75 198 ILE B O 1
ATOM 3344 N N . THR B 1 199 ? 0.023 16.531 12.875 1 85.25 199 THR B N 1
ATOM 3345 C CA . THR B 1 199 ? -1.022 16.812 13.859 1 85.25 199 THR B CA 1
ATOM 3346 C C . THR B 1 199 ? -0.544 17.844 14.883 1 85.25 199 THR B C 1
ATOM 3348 O O . THR B 1 199 ? -1.351 18.578 15.453 1 85.25 199 THR B O 1
ATOM 3351 N N . SER B 1 200 ? 0.731 17.938 15.18 1 78.62 200 SER B N 1
ATOM 3352 C CA . SER B 1 200 ? 1.27 18.922 16.109 1 78.62 200 SER B CA 1
ATOM 3353 C C . SER B 1 200 ? 1.318 20.312 15.477 1 78.62 200 SER B C 1
ATOM 3355 O O . SER B 1 200 ? 1.2 21.312 16.172 1 78.62 200 SER B O 1
ATOM 3357 N N . GLY B 1 201 ? 1.771 20.359 14.297 1 67.38 201 GLY B N 1
ATOM 3358 C CA . GLY B 1 201 ? 1.786 21.656 13.625 1 67.38 201 GLY B CA 1
ATOM 3359 C C . GLY B 1 201 ? 0.425 22.312 13.586 1 67.38 201 GLY B C 1
ATOM 3360 O O . GLY B 1 201 ? 0.329 23.547 13.617 1 67.38 201 GLY B O 1
ATOM 3361 N N . SER B 1 202 ? -0.531 21.672 13.656 1 57.59 202 SER B N 1
ATOM 3362 C CA . SER B 1 202 ? -1.888 22.219 13.656 1 57.59 202 SER B CA 1
ATOM 3363 C C . SER B 1 202 ? -2.287 22.703 15.047 1 57.59 202 SER B C 1
ATOM 3365 O O . SER B 1 202 ? -3.1 23.625 15.172 1 57.59 202 SER B O 1
ATOM 3367 N N . GLN B 1 203 ? -1.602 22.219 16.125 1 54.47 203 GLN B N 1
ATOM 3368 C CA . GLN B 1 203 ? -1.91 22.594 17.5 1 54.47 203 GLN B CA 1
ATOM 3369 C C . GLN B 1 203 ? -1.226 23.906 17.891 1 54.47 203 GLN B C 1
ATOM 3371 O O . GLN B 1 203 ? -1.787 24.719 18.625 1 54.47 203 GLN B O 1
ATOM 3376 N N . ASP B 1 204 ? 0.063 24.188 17.609 1 50.16 204 ASP B N 1
ATOM 3377 C CA . ASP B 1 204 ? 0.803 25.391 17.969 1 50.16 204 ASP B CA 1
ATOM 3378 C C . ASP B 1 204 ? 0.108 26.641 17.438 1 50.16 204 ASP B C 1
ATOM 3380 O O . ASP B 1 204 ? 0.165 27.703 18.047 1 50.16 204 ASP B O 1
ATOM 3384 N N . HIS B 1 205 ? -0.533 26.641 16.453 1 47.56 205 HIS B N 1
ATOM 3385 C CA . HIS B 1 205 ? -1.243 27.781 15.906 1 47.56 205 HIS B CA 1
ATOM 3386 C C . HIS B 1 205 ? -2.426 28.172 16.781 1 47.56 205 HIS B C 1
ATOM 3388 O O . HIS B 1 205 ? -2.789 29.344 16.859 1 47.56 205 HIS B O 1
ATOM 3394 N N . LYS B 1 206 ? -2.896 27.406 17.609 1 49.56 206 LYS B N 1
ATOM 3395 C CA . LYS B 1 206 ? -4.016 27.703 18.5 1 49.56 206 LYS B CA 1
ATOM 3396 C C . LYS B 1 206 ? -3.568 28.562 19.688 1 49.56 206 LYS B C 1
ATOM 3398 O O . LYS B 1 206 ? -4.301 29.438 20.141 1 49.56 206 LYS B O 1
ATOM 3403 N N . GLU B 1 207 ? -2.424 28.25 20.156 1 46.75 207 GLU B N 1
ATOM 3404 C CA . GLU B 1 207 ? -2.002 28.938 21.375 1 46.75 207 GLU B CA 1
ATOM 3405 C C . GLU B 1 207 ? -1.689 30.406 21.078 1 46.75 207 GLU B C 1
ATOM 3407 O O . GLU B 1 207 ? -1.767 31.25 21.984 1 46.75 207 GLU B O 1
ATOM 3412 N N . THR B 1 208 ? -1.341 30.656 19.906 1 42.94 208 THR B N 1
ATOM 3413 C CA . THR B 1 208 ? -0.884 32.031 19.688 1 42.94 208 THR B CA 1
ATOM 3414 C C . THR B 1 208 ? -2.053 32.938 19.312 1 42.94 208 THR B C 1
ATOM 3416 O O . THR B 1 208 ? -1.854 34.094 18.969 1 42.94 208 THR B O 1
ATOM 3419 N N . GLN B 1 209 ? -3.246 32.406 19.312 1 41.88 209 GLN B N 1
ATOM 3420 C CA . GLN B 1 209 ? -4.316 33.375 19.109 1 41.88 209 GLN B CA 1
ATOM 3421 C C . GLN B 1 209 ? -4.551 34.188 20.359 1 41.88 209 GLN B C 1
ATOM 3423 O O . GLN B 1 209 ? -4.699 33.656 21.453 1 41.88 209 GLN B O 1
ATOM 3428 N N . PRO B 1 210 ? -4.109 35.469 20.391 1 41.88 210 PRO B N 1
ATOM 3429 C CA . PRO B 1 210 ? -4.27 36.312 21.578 1 41.88 210 PRO B CA 1
ATOM 3430 C C . PRO B 1 210 ? -5.676 36.25 22.172 1 41.88 210 PRO B C 1
ATOM 3432 O O . PRO B 1 210 ? -6.656 36.219 21.422 1 41.88 210 PRO B O 1
ATOM 3435 N N . HIS B 1 211 ? -5.852 35.844 23.359 1 46.22 211 HIS B N 1
ATOM 3436 C CA . HIS B 1 211 ? -7.09 35.938 24.125 1 46.22 211 HIS B CA 1
ATOM 3437 C C . HIS B 1 211 ? -7.73 37.312 23.953 1 46.22 211 HIS B C 1
ATOM 3439 O O . HIS B 1 211 ? -7.051 38.312 24.031 1 46.22 211 HIS B O 1
ATOM 3445 N N . PRO B 1 212 ? -8.781 37.344 23.312 1 48.69 212 PRO B N 1
ATOM 3446 C CA . PRO B 1 212 ? -9.375 38.688 23.219 1 48.69 212 PRO B CA 1
ATOM 3447 C C . PRO B 1 212 ? -9.375 39.438 24.562 1 48.69 212 PRO B C 1
ATOM 3449 O O . PRO B 1 212 ? -9.719 38.844 25.594 1 48.69 212 PRO B O 1
ATOM 3452 N N . THR B 1 213 ? -8.672 40.5 24.734 1 49.31 213 THR B N 1
ATOM 3453 C CA . THR B 1 213 ? -8.68 41.344 25.891 1 49.31 213 THR B CA 1
ATOM 3454 C C . THR B 1 213 ? -10.102 41.75 26.266 1 49.31 213 THR B C 1
ATOM 3456 O O . THR B 1 213 ? -10.883 42.156 25.406 1 49.31 213 THR B O 1
ATOM 3459 N N . PRO B 1 214 ? -10.648 41.406 27.422 1 54.03 214 PRO B N 1
ATOM 3460 C CA . PRO B 1 214 ? -12 41.781 27.844 1 54.03 214 PRO B CA 1
ATOM 3461 C C . PRO B 1 214 ? -12.273 43.281 27.656 1 54.03 214 PRO B C 1
ATOM 3463 O O . PRO B 1 214 ? -11.375 44.094 27.828 1 54.03 214 PRO B O 1
ATOM 3466 N N . PRO B 1 215 ? -13.281 43.625 26.953 1 53.53 215 PRO B N 1
ATOM 3467 C CA . PRO B 1 215 ? -13.594 45.062 26.734 1 53.53 215 PRO B CA 1
ATOM 3468 C C . PRO B 1 215 ? -13.586 45.875 28.016 1 53.53 215 PRO B C 1
ATOM 3470 O O . PRO B 1 215 ? -14.023 45.375 29.062 1 53.53 215 PRO B O 1
ATOM 3473 N N . ALA B 1 216 ? -12.844 46.938 28.188 1 52.88 216 ALA B N 1
ATOM 3474 C CA . ALA B 1 216 ? -12.75 47.906 29.281 1 52.88 216 ALA B CA 1
ATOM 3475 C C . ALA B 1 216 ? -14.133 48.406 29.703 1 52.88 216 ALA B C 1
ATOM 3477 O O . ALA B 1 216 ? -14.938 48.812 28.875 1 52.88 216 ALA B O 1
ATOM 3478 N N . GLU B 1 217 ? -14.672 48.031 30.844 1 52.62 217 GLU B N 1
ATOM 3479 C CA . GLU B 1 217 ? -15.883 48.531 31.5 1 52.62 217 GLU B CA 1
ATOM 3480 C C . GLU B 1 217 ? -15.875 50.062 31.562 1 52.62 217 GLU B C 1
ATOM 3482 O O . GLU B 1 217 ? -14.93 50.656 32.062 1 52.62 217 GLU B O 1
ATOM 3487 N N . LYS B 1 218 ? -16.578 50.812 30.75 1 51.81 218 LYS B N 1
ATOM 3488 C CA . LYS B 1 218 ? -16.891 52.219 30.844 1 51.81 218 LYS B CA 1
ATOM 3489 C C . LYS B 1 218 ? -17.391 52.594 32.25 1 51.81 218 LYS B C 1
ATOM 3491 O O . LYS B 1 218 ? -18.406 52.062 32.688 1 51.81 218 LYS B O 1
ATOM 3496 N N . GLN B 1 219 ? -16.609 53.062 33.156 1 45.84 219 GLN B N 1
ATOM 3497 C CA . GLN B 1 219 ? -16.969 53.719 34.406 1 45.84 219 GLN B CA 1
ATOM 3498 C C . GLN B 1 219 ? -17.938 54.875 34.156 1 45.84 219 GLN B C 1
ATOM 3500 O O . GLN B 1 219 ? -17.625 55.812 33.406 1 45.84 219 GLN B O 1
ATOM 3505 N N . ARG B 1 220 ? -19.25 54.75 34.25 1 42.62 220 ARG B N 1
ATOM 3506 C CA . ARG B 1 220 ? -20.266 55.812 34.281 1 42.62 220 ARG B CA 1
ATOM 3507 C C . ARG B 1 220 ? -19.938 56.844 35.344 1 42.62 220 ARG B C 1
ATOM 3509 O O . ARG B 1 220 ? -19.797 56.5 36.531 1 42.62 220 ARG B O 1
ATOM 3516 N N . ILE B 1 221 ? -19.25 57.875 35.094 1 45.31 221 ILE B N 1
ATOM 3517 C CA . ILE B 1 221 ? -19.125 59.094 35.906 1 45.31 221 ILE B CA 1
ATOM 3518 C C . ILE B 1 221 ? -20.531 59.562 36.312 1 45.31 221 ILE B C 1
ATOM 3520 O O . ILE B 1 221 ? -21.344 59.906 35.438 1 45.31 221 ILE B O 1
ATOM 3524 N N . ARG B 1 222 ? -21.156 59.156 37.5 1 38.94 222 ARG B N 1
ATOM 3525 C CA . ARG B 1 222 ? -22.094 60 38.188 1 38.94 222 ARG B CA 1
ATOM 3526 C C . ARG B 1 222 ? -21.391 61.188 38.844 1 38.94 222 ARG B C 1
ATOM 3528 O O . ARG B 1 222 ? -20.297 61.031 39.406 1 38.94 222 ARG B O 1
#

Nearest PDB structures (foldseek):
  8zgt-assembly1_B  TM=4.304E-01  e=1.523E+00  Rattus norvegicus
  6z0c-assembly4_D  TM=2.921E-01  e=2.079E+00  Escherichia coli
  6grj-assembly1_B  TM=3.042E-01  e=3.491E+00  Aeromonas hydrophila
  3o1h-assembly1_A  TM=2.523E-01  e=4.765E+00  Vibrio parahaemolyticus
  7met-assembly1_B  TM=1.821E-01  e=8.875E+00  Acinetobacter baumannii

Solvent-accessible surface area (backbone atoms only — not comparable to full-atom values): 24897 Å² total; per-residue (Å²): 135,82,79,76,77,75,74,80,76,78,76,75,77,74,75,72,73,73,74,68,79,70,69,56,49,35,73,41,63,74,52,65,72,56,52,51,45,46,54,50,46,40,54,51,44,50,54,50,33,53,46,64,70,40,53,71,38,28,35,84,95,35,89,56,12,74,90,36,47,69,53,54,58,44,16,60,45,40,30,73,67,26,67,67,26,58,74,68,40,54,23,44,63,47,11,50,40,62,51,36,57,58,45,41,54,48,44,48,52,39,56,48,51,62,52,49,63,54,59,72,64,78,78,82,85,71,85,67,72,57,32,39,32,51,62,48,37,48,50,45,29,51,46,20,39,34,50,28,44,50,44,51,23,49,55,45,12,45,62,71,44,60,51,48,35,87,79,51,44,70,67,46,53,48,51,52,48,49,57,52,49,48,55,34,50,51,21,49,50,44,31,53,51,29,49,48,52,57,50,47,55,51,46,63,57,59,71,68,55,75,72,78,73,77,80,81,79,80,76,80,82,127,138,84,79,76,79,77,73,80,76,80,75,76,76,74,75,73,72,74,73,68,77,70,68,57,50,36,72,41,64,74,53,65,72,56,51,53,45,45,54,50,48,40,54,51,42,50,54,50,33,51,47,63,69,40,52,69,39,28,35,85,94,35,89,56,14,75,89,36,48,69,54,52,60,45,17,58,46,40,29,74,66,27,69,66,26,58,75,68,40,54,23,42,63,45,10,50,38,61,51,34,57,58,45,41,54,49,43,49,52,38,55,47,51,63,52,48,63,53,58,73,64,76,79,82,86,71,86,67,72,57,33,39,31,52,62,49,36,48,50,46,29,51,47,19,39,35,49,27,44,50,43,51,22,50,55,45,12,46,63,72,45,57,49,48,34,88,78,48,45,70,67,47,53,49,50,52,48,50,58,54,48,49,55,35,50,50,22,49,50,44,30,52,50,29,50,48,52,58,49,46,55,51,45,62,56,59,70,67,53,75,73,78,74,77,79,80,78,80,78,78,82,126

Organism: Alternaria alternata (NCBI:txid5599)

Radius of gyration: 30.27 Å; Cα contacts (8 Å, |Δi|>4): 461; chains: 2; bounding box: 56×110×102 Å

pLDDT: mean 76.71, std 23.28, range [25.89, 98.44]

Foldseek 3Di:
DPPPPPDPDPPPPPPPPPPPPPLVQLQAFDDPLLLVLLVVLLVVLVLLLVLVVPPPQCEPPHDNVVVVVVLNVLCLFVVCSHDVVVVVVPPLSVVLSVCSVVLNVLSCVLNVQQVVVVPPPPDDPDPRSGGHGLVSLVSQLVSLVVQLVSLVSVVVVCVVVVRGNPPDDPVSVVVVCVVSVVSNVSSVVSNVVSVVSNVVSVVVVVVPPPDPDPPDPPPPDD/DPPPPPDPPPPPPPPPPPPPPVLVQLQAFDDPLLLVLLVVLLVVLVLLLVLVVPPPQCEPPHDNVVVVVVLNVLCLFVVCSHDVVVVVVPPLSVVLSVCSVVLNVLSCVLNVQQVVVVPPPPDDPDPRSGGHGLVSLVSQLVSLVVQLVSLVSVVVVCVVVVRGNPPDDPVSVVVVCVVSVVSNVSSVVSNVVSVVSNVVVVVVVVVPPPDPDPPDPPDPDD

Sequence (444 aa):
MSICRTTPSTESKTFTTCSSSLTMVLTHDPRLEITMWFIWNFISINYDMYYTNLRPHSLPGHKWHAPFKPLGQWAAIDNLYGERAWIENDTILAGVTSISGFEAMLCLVYLWSLVRGRGSSKATKTDTVRPMTTHTAVVGLVVAVAHWTKMWMYITAQQASQRFCEHSSIPSRLIWMLVNYSSLLFSAYATGAFTGVITSGSQDHKETQPHPTPPAEKQRIRMSICRTTPSTESKTFTTCSSSLTMVLTHDPRLEITMWFIWNFISINYDMYYTNLRPHSLPGHKWHAPFKPLGQWAAIDNLYGERAWIENDTILAGVTSISGFEAMLCLVYLWSLVRGRGSSKATKTDTVRPMTTHTAVVGLVVAVAHWTKMWMYITAQQASQRFCEHSSIPSRLIWMLVNYSSLLFSAYATGAFTGVITSGSQDHKETQPHPTPPAEKQRIR